Protein AF-A0A349YRJ2-F1 (afdb_monomer_lite)

Sequence (422 aa):
MALAQSLGMPAYIYENHYSKNDPEKIRYRVEFEPLKELVDKIVCQKKVNHYIPSSPVLPTAQVKVREVSTIDYSGFSYDVETESDHFEVSGIYSHNCRSGLSPWKDENGNYKFYGRFNKGVVTINLVDVALSSQKDTAKFWKIFDERLELCYKALLCRYERLKGTPSDVAPILWQHGAIARLEKGEPIDKYLTGGYSTISLGYAGLWECVYYMTGSKLTEEVGRNFGLEVMQHMNKKCDEWNERCNLGFGIYGTPLESTVYKFAKCLQNRFGTIQGVTDKNYITNSYHTHVTESIDAFSKLHAESAFQSLSTGGAISYVEVPNLTNNIDAVLMIMKYIYENIMYAELNTKSDYCQVCGFDGEIQIVEDDNKKLIWKCPNCGNTDENKLNVARRTCGYIGSNFWNQGRTQEIKERVVHLGDNE

pLDDT: mean 81.0, std 20.3, range [30.38, 98.81]

Secondary structure (DSSP, 8-state):
-HHHHHTT---EEEE----TT-TT---EEEE----HHHHHHH--HHHHHT--------TT-----------SSSS-------TTSS----S--EETTTEEPPP-B-TTS-B--TT--EEEEEEEEHHHHHHHHTT-HHHHHHHHHHHHHHHHHHHHHHHHHHTT-BGGG-HHHHTSSSS--PPTT-BGGGGTSTTSSEEEEEEE-HHHHHHHHHS--TTSHHHHHHHHHHHHHHHHHHHHHHHHH--EEEEEE---TTHHHHHHHHHHHHH---TTTTSSSS---TTPPPTT----HHHHHHHHHHHHHH-TTB--EEEE----TT-HHHHHHHHHHHHHH-SSEEEE--EEEETTT---SPPEEEE-TTS-EEEE-TTT----GGGEEEEEESSSSEE-SPPPHHHHHHHHTPPPSSS---

Foldseek 3Di:
DLLCVVVVWPWDWDFDQDDPPDRPDTDTDTDTDDDPVSVVLLDDPVCVVVDDDDPAPPPPWDWDQPDDDDDPDPDDDDQTDTPDLDHDDDAFDADDQWFGADFDADPVRDTDDFLEEALEEDEDELLCLQLVQVLPPVSSVVSLVVVLVVRVVVQVVSLVVQWQPFCVVPCVSDCRRRNYNDDGSDRPNVCFFQSSYEYEHEYFQLQLNLCSNPVDGLLDPSSVVVSLVSLVVSQVSQVVVCVVGRGHYFYAQDLCQPVFQVSLVVCCVVRNDDPPRNVASGGGGRSAGQQLDQAAPLSRLQSVQSSQVSRNRTDEAEAEAEPCSPPVVVVSVNSNSCSVRHRHYDYKYKFKAAQVPGDGHDFAWDQDPVRATFTADPPPRDRPLVRMQTWTDQRGDTDSDDGDRRSSRSVNSGDHNDDDPD

Structure (mmCIF, N/CA/C/O backbone):
data_AF-A0A349YRJ2-F1
#
_entry.id   AF-A0A349YRJ2-F1
#
loop_
_atom_site.group_PDB
_atom_site.id
_atom_site.type_symbol
_atom_site.label_atom_id
_atom_site.label_alt_id
_atom_site.label_comp_id
_atom_site.label_asym_id
_atom_site.label_entity_id
_atom_site.label_seq_id
_atom_site.pdbx_PDB_ins_code
_atom_site.Cartn_x
_atom_site.Cartn_y
_atom_site.Cartn_z
_atom_site.occupancy
_atom_site.B_iso_or_equiv
_atom_site.auth_seq_id
_atom_site.auth_comp_id
_atom_site.auth_asym_id
_atom_site.auth_atom_id
_atom_site.pdbx_PDB_model_num
ATOM 1 N N . MET A 1 1 ? -21.771 1.558 -13.254 1.00 55.78 1 MET A N 1
ATOM 2 C CA . MET A 1 1 ? -23.108 0.925 -13.223 1.00 55.78 1 MET A CA 1
ATOM 3 C C . MET A 1 1 ? -24.119 1.787 -12.485 1.00 55.78 1 MET A C 1
ATOM 5 O O . MET A 1 1 ? -24.930 2.375 -13.177 1.00 55.78 1 MET A O 1
ATOM 9 N N . ALA A 1 2 ? -24.020 1.965 -11.159 1.00 49.72 2 ALA A N 1
ATOM 10 C CA . ALA A 1 2 ? -24.942 2.824 -10.395 1.00 49.72 2 ALA A CA 1
ATOM 11 C C . ALA A 1 2 ? -25.080 4.240 -10.995 1.00 49.72 2 ALA A C 1
ATOM 13 O O . ALA A 1 2 ? -26.184 4.701 -11.252 1.00 49.72 2 ALA A O 1
ATOM 14 N N . LEU A 1 3 ? -23.953 4.870 -11.352 1.00 52.47 3 LEU A N 1
ATOM 15 C CA . LEU A 1 3 ? -23.944 6.168 -12.033 1.00 52.47 3 LEU A CA 1
ATOM 16 C C . LEU A 1 3 ? -24.625 6.144 -13.421 1.00 52.47 3 LEU A C 1
ATOM 18 O O . LEU A 1 3 ? -25.352 7.067 -13.761 1.00 52.47 3 LEU A O 1
ATOM 22 N N . ALA A 1 4 ? -24.448 5.084 -14.211 1.00 54.31 4 ALA A N 1
ATOM 23 C CA . ALA A 1 4 ? -25.068 4.974 -15.535 1.00 54.31 4 ALA A CA 1
ATOM 24 C C . ALA A 1 4 ? -26.589 4.739 -15.426 1.00 54.31 4 ALA A C 1
ATOM 26 O O . ALA A 1 4 ? -27.368 5.469 -16.029 1.00 54.31 4 ALA A O 1
ATOM 27 N N . GLN A 1 5 ? -27.018 3.800 -14.573 1.00 58.88 5 GLN A N 1
ATOM 28 C CA . GLN A 1 5 ? -28.438 3.534 -14.295 1.00 58.88 5 GLN A CA 1
ATOM 29 C C . GLN A 1 5 ? -29.155 4.787 -13.775 1.00 58.88 5 GLN A C 1
ATOM 31 O O . GLN A 1 5 ? -30.278 5.074 -14.177 1.00 58.88 5 GLN A O 1
ATOM 36 N N . SER A 1 6 ? -28.477 5.580 -12.941 1.00 53.25 6 SER A N 1
ATOM 37 C CA . SER A 1 6 ? -29.032 6.821 -12.395 1.00 53.25 6 SER A CA 1
ATOM 38 C C . SER A 1 6 ? -29.259 7.937 -13.411 1.00 53.25 6 SER A C 1
ATOM 40 O O . SER A 1 6 ? -30.095 8.807 -13.193 1.00 53.25 6 SER A O 1
ATOM 42 N N . LEU A 1 7 ? -28.536 7.912 -14.530 1.00 53.72 7 LEU A N 1
ATOM 43 C CA . LEU A 1 7 ? -28.698 8.867 -15.626 1.00 53.72 7 LEU A CA 1
ATOM 44 C C . LEU A 1 7 ? -29.731 8.380 -16.656 1.00 53.72 7 LEU A C 1
ATOM 46 O O . LEU A 1 7 ? -29.796 8.915 -17.756 1.00 53.72 7 LEU A O 1
ATOM 50 N N . GLY A 1 8 ? -30.516 7.346 -16.324 1.00 51.56 8 GLY A N 1
ATOM 51 C CA . GLY A 1 8 ? -31.455 6.715 -17.252 1.00 51.56 8 GLY A CA 1
ATOM 52 C C . GLY A 1 8 ? -30.763 5.935 -18.369 1.00 51.56 8 GLY A C 1
ATOM 53 O O . GLY A 1 8 ? -31.401 5.601 -19.366 1.00 51.56 8 GLY A O 1
ATOM 54 N N . MET A 1 9 ? -29.462 5.651 -18.230 1.00 59.72 9 MET A N 1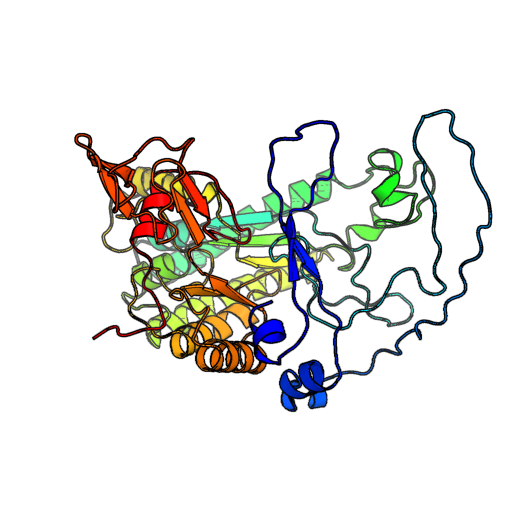
ATOM 55 C CA . MET A 1 9 ? -28.716 4.934 -19.254 1.00 59.72 9 MET A CA 1
ATOM 56 C C . MET A 1 9 ? -29.022 3.433 -19.163 1.00 59.72 9 MET A C 1
ATOM 58 O O . MET A 1 9 ? -29.080 2.887 -18.053 1.00 59.72 9 MET A O 1
ATOM 62 N N . PRO A 1 10 ? -29.156 2.741 -20.307 1.00 49.94 10 PRO A N 1
ATOM 63 C CA . PRO A 1 10 ? -29.242 1.289 -20.353 1.00 49.94 10 PRO A CA 1
ATOM 64 C C . PRO A 1 10 ? -27.939 0.678 -19.824 1.00 49.94 10 PRO A C 1
ATOM 66 O O . PRO A 1 10 ? -26.948 0.541 -20.536 1.00 49.94 10 PRO A O 1
ATOM 69 N N . ALA A 1 11 ? -27.939 0.353 -18.536 1.00 52.19 11 ALA A N 1
ATOM 70 C CA . ALA A 1 11 ? -26.881 -0.376 -17.864 1.00 52.19 11 ALA A CA 1
ATOM 71 C C . ALA A 1 11 ? -27.482 -1.678 -17.343 1.00 52.19 11 ALA A C 1
ATOM 73 O O . ALA A 1 11 ? -28.106 -1.722 -16.278 1.00 52.19 11 ALA A O 1
ATOM 74 N N . TYR A 1 12 ? -27.333 -2.723 -18.151 1.00 53.72 12 TYR A N 1
ATOM 75 C CA . TYR A 1 12 ? -27.927 -4.025 -17.897 1.00 53.72 12 TYR A CA 1
ATOM 76 C C . TYR A 1 12 ? -26.926 -4.931 -17.196 1.00 53.72 12 TYR A C 1
ATOM 78 O O . TYR A 1 12 ? -25.767 -5.036 -17.602 1.00 53.72 12 TYR A O 1
ATOM 86 N N . ILE A 1 13 ? -27.406 -5.590 -16.148 1.00 47.25 13 ILE A N 1
ATOM 87 C CA . ILE A 1 13 ? -26.784 -6.788 -15.609 1.00 47.25 13 ILE A CA 1
ATOM 88 C C . ILE A 1 13 ? -27.537 -7.949 -16.237 1.00 47.25 13 ILE A C 1
ATOM 90 O O . ILE A 1 13 ? -28.741 -8.075 -16.027 1.00 47.25 13 ILE A O 1
ATOM 94 N N . TYR A 1 14 ? -26.851 -8.785 -16.999 1.00 57.03 14 TYR A N 1
ATOM 95 C CA . TYR A 1 14 ? -27.438 -10.030 -17.476 1.00 57.03 14 TYR A CA 1
ATOM 96 C C . TYR A 1 14 ? -26.566 -11.217 -17.096 1.00 57.03 14 TYR A C 1
ATOM 98 O O . TYR A 1 14 ? -25.338 -11.106 -16.978 1.00 57.03 14 TYR A O 1
ATOM 106 N N . GLU A 1 15 ? -27.232 -12.349 -16.879 1.00 46.72 15 GLU A N 1
ATOM 107 C CA . GLU A 1 15 ? -26.576 -13.629 -16.669 1.00 46.72 15 GLU A CA 1
ATOM 108 C C . GLU A 1 15 ? -25.770 -13.989 -17.917 1.00 46.72 15 GLU A C 1
ATOM 110 O O . GLU A 1 15 ? -26.259 -13.975 -19.047 1.00 46.72 15 GLU A O 1
ATOM 115 N N . ASN A 1 16 ? -24.490 -14.262 -17.713 1.00 48.16 16 ASN A N 1
ATOM 116 C CA . ASN A 1 16 ? -23.540 -14.549 -18.767 1.00 48.16 16 ASN A CA 1
ATOM 117 C C . ASN A 1 16 ? -23.113 -16.018 -18.677 1.00 48.16 16 ASN A C 1
ATOM 119 O O . ASN A 1 16 ? -22.189 -16.367 -17.937 1.00 48.16 16 ASN A O 1
ATOM 123 N N . HIS A 1 17 ? -23.772 -16.884 -19.446 1.00 50.62 17 HIS A N 1
ATOM 124 C CA . HIS A 1 17 ? -23.410 -18.296 -19.571 1.00 50.62 17 HIS A CA 1
ATOM 125 C C . HIS A 1 17 ? -22.282 -18.481 -20.596 1.00 50.62 17 HIS A C 1
ATOM 127 O O . HIS A 1 17 ? -22.509 -18.914 -21.722 1.00 50.62 17 HIS A O 1
ATOM 133 N N . TYR A 1 18 ? -21.040 -18.178 -20.217 1.00 47.56 18 TYR A N 1
ATOM 134 C CA . TYR A 1 18 ? -19.868 -18.553 -21.018 1.00 47.56 18 TYR A CA 1
ATOM 135 C C . TYR A 1 18 ? -18.892 -19.406 -20.200 1.00 47.56 18 TYR A C 1
ATOM 137 O O . TYR A 1 18 ? -17.959 -18.901 -19.580 1.00 47.56 18 TYR A O 1
ATOM 145 N N . SER A 1 19 ? -19.115 -20.726 -20.205 1.00 48.19 19 SER A N 1
ATOM 146 C CA . SER A 1 19 ? -18.136 -21.741 -20.642 1.00 48.19 19 SER A CA 1
ATOM 147 C C . SER A 1 19 ? -18.750 -23.148 -20.551 1.00 48.19 19 SER A C 1
ATOM 149 O O . SER A 1 19 ? -19.512 -23.425 -19.630 1.00 48.19 19 SER A O 1
ATOM 151 N N . LYS A 1 20 ? -18.354 -24.068 -21.443 1.00 53.97 20 LYS A N 1
ATOM 152 C CA . LYS A 1 20 ? -18.720 -25.502 -21.388 1.00 53.97 20 LYS A CA 1
ATOM 153 C C . LYS A 1 20 ? -18.254 -26.231 -20.115 1.00 53.97 20 LYS A C 1
ATOM 155 O O . LYS A 1 20 ? -18.698 -27.347 -19.878 1.00 53.97 20 LYS A O 1
ATOM 160 N N . ASN A 1 21 ? -17.353 -25.630 -19.337 1.00 54.34 21 ASN A N 1
ATOM 161 C CA . ASN A 1 21 ? -16.653 -26.307 -18.247 1.00 54.34 21 ASN A CA 1
ATOM 162 C C . ASN A 1 21 ? -17.383 -26.227 -16.902 1.00 54.34 21 ASN A C 1
ATOM 164 O O . ASN A 1 21 ? -17.038 -26.989 -16.006 1.00 54.34 21 ASN A O 1
ATOM 168 N N . ASP A 1 22 ? -18.355 -25.323 -16.751 1.00 58.59 22 ASP A N 1
ATOM 169 C CA . ASP A 1 22 ? -19.152 -25.204 -15.524 1.00 58.59 22 ASP A CA 1
ATOM 170 C C . ASP A 1 22 ? -20.485 -24.481 -15.814 1.00 58.59 22 ASP A C 1
ATOM 172 O O . ASP A 1 22 ? -20.563 -23.252 -15.703 1.00 58.59 22 ASP A O 1
ATOM 176 N N . PRO A 1 23 ? -21.508 -25.216 -16.289 1.00 58.06 23 PRO A N 1
ATOM 177 C CA . PRO A 1 23 ? -22.782 -24.634 -16.702 1.00 58.06 23 PRO A CA 1
ATOM 178 C C . PRO A 1 23 ? -23.635 -24.099 -15.541 1.00 58.06 23 PRO A C 1
ATOM 180 O O . PRO A 1 23 ? -24.547 -23.316 -15.799 1.00 58.06 23 PRO A O 1
ATOM 183 N N . GLU A 1 24 ? -23.333 -24.453 -14.286 1.00 55.06 24 GLU A N 1
ATOM 184 C CA . GLU A 1 24 ? -24.088 -23.982 -13.110 1.00 55.06 24 GLU A CA 1
ATOM 185 C C . GLU A 1 24 ? -23.531 -22.684 -12.505 1.00 55.06 24 GLU A C 1
ATOM 187 O O . GLU A 1 24 ? -24.149 -22.063 -11.639 1.00 55.06 24 GLU A O 1
ATOM 192 N N . LYS A 1 25 ? -22.369 -22.217 -12.974 1.00 42.97 25 LYS A N 1
ATOM 193 C CA . LYS A 1 25 ? -21.741 -20.998 -12.463 1.00 42.97 25 LYS A CA 1
ATOM 194 C C . LYS A 1 25 ? -22.395 -19.742 -13.043 1.00 42.97 25 LYS A C 1
ATOM 196 O O . LYS A 1 25 ? -22.054 -19.306 -14.143 1.00 42.97 25 LYS A O 1
ATOM 201 N N . ILE A 1 26 ? -23.268 -19.110 -12.261 1.00 50.41 26 ILE A N 1
ATOM 202 C CA . ILE A 1 26 ? -23.881 -17.816 -12.595 1.00 50.41 26 ILE A CA 1
ATOM 203 C C . ILE A 1 26 ? -22.799 -16.722 -12.597 1.00 50.41 26 ILE A C 1
ATOM 205 O O . ILE A 1 26 ? -22.074 -16.527 -11.619 1.00 50.41 26 ILE A O 1
ATOM 209 N N . ARG A 1 27 ? -22.665 -16.009 -13.720 1.00 49.81 27 ARG A N 1
ATOM 210 C CA . ARG A 1 27 ? -21.789 -14.836 -13.877 1.00 49.81 27 ARG A CA 1
ATOM 211 C C . ARG A 1 27 ? -22.611 -13.667 -14.392 1.00 49.81 27 ARG A C 1
ATOM 213 O O . ARG A 1 27 ? -23.572 -13.874 -15.119 1.00 49.81 27 ARG A O 1
ATOM 220 N N . TYR A 1 28 ? -22.180 -12.450 -14.093 1.00 48.06 28 TYR A N 1
ATOM 221 C CA . TYR A 1 28 ? -22.865 -11.229 -14.503 1.00 48.06 28 TYR A CA 1
ATOM 222 C C . TYR A 1 28 ? -21.986 -10.422 -15.464 1.00 48.06 28 TYR A C 1
ATOM 224 O O . TYR A 1 28 ? -20.801 -10.220 -15.190 1.00 48.06 28 TYR A O 1
ATOM 232 N N . ARG A 1 29 ? -22.542 -9.969 -16.595 1.00 44.16 29 ARG A N 1
ATOM 233 C CA . ARG A 1 29 ? -21.901 -8.995 -17.497 1.00 44.16 29 ARG A CA 1
ATOM 234 C C . ARG A 1 29 ? -22.583 -7.641 -17.332 1.00 44.16 29 ARG A C 1
ATOM 236 O O . ARG A 1 29 ? -23.803 -7.582 -17.235 1.00 44.16 29 ARG A O 1
ATOM 243 N N . VAL A 1 30 ? -21.778 -6.580 -17.280 1.00 48.00 30 VAL A N 1
ATOM 244 C CA . VAL A 1 30 ? -22.237 -5.188 -17.182 1.00 48.00 30 VAL A CA 1
ATOM 245 C C . VAL A 1 30 ? -21.826 -4.460 -18.458 1.00 48.00 30 VAL A C 1
ATOM 247 O O . VAL A 1 30 ? -20.638 -4.410 -18.770 1.00 48.00 30 VAL A O 1
ATOM 250 N N . GLU A 1 31 ? -22.790 -3.889 -19.176 1.00 50.06 31 GLU A N 1
ATOM 251 C CA . GLU A 1 31 ? -22.566 -3.081 -20.386 1.00 50.06 31 GLU A CA 1
ATOM 252 C C . GLU A 1 31 ? -23.213 -1.703 -20.246 1.00 50.06 31 GLU A C 1
ATOM 254 O O . GLU A 1 31 ? -24.295 -1.595 -19.674 1.00 50.06 31 GLU A O 1
ATOM 259 N N . PHE A 1 32 ? -22.549 -0.658 -20.750 1.00 53.72 32 PHE A N 1
ATOM 260 C CA . PHE A 1 32 ? -23.114 0.683 -20.936 1.00 53.72 32 PHE A CA 1
ATOM 261 C C . PHE A 1 32 ? -22.325 1.445 -22.017 1.00 53.72 32 PHE A C 1
ATOM 263 O O . PHE A 1 32 ? -21.111 1.268 -22.130 1.00 53.72 32 PHE A O 1
ATOM 270 N N . GLU A 1 33 ? -22.991 2.305 -22.793 1.00 52.59 33 GLU A N 1
ATOM 271 C CA . GLU A 1 33 ? -22.341 3.208 -23.759 1.00 52.59 33 GLU A CA 1
ATOM 272 C C . GLU A 1 33 ? -21.935 4.533 -23.085 1.00 52.59 33 GLU A C 1
ATOM 274 O O . GLU A 1 33 ? -22.759 5.138 -22.395 1.00 52.59 33 GLU A O 1
ATOM 279 N N . PRO A 1 34 ? -20.694 5.028 -23.248 1.00 50.47 34 PRO A N 1
ATOM 280 C CA . PRO A 1 34 ? -20.294 6.320 -22.695 1.00 50.47 34 PRO A CA 1
ATOM 281 C C . PRO A 1 34 ? -20.905 7.481 -23.504 1.00 50.47 34 PRO A C 1
ATOM 283 O O . PRO A 1 34 ? -20.498 7.742 -24.633 1.00 50.47 34 PRO A O 1
ATOM 286 N N . LEU A 1 35 ? -21.864 8.206 -22.915 1.00 56.09 35 LEU A N 1
ATOM 287 C CA . LEU A 1 35 ? -22.469 9.414 -23.498 1.00 56.09 35 LEU A CA 1
ATOM 288 C C . LEU A 1 35 ? -21.783 10.698 -23.008 1.00 56.09 35 LEU A C 1
ATOM 290 O O . LEU A 1 35 ? -21.247 10.757 -21.900 1.00 56.09 35 LEU A O 1
ATOM 294 N N . LYS A 1 36 ? -21.858 11.762 -23.817 1.00 56.16 36 LYS A N 1
ATOM 295 C CA . LYS A 1 36 ? -21.256 13.076 -23.531 1.00 56.16 36 LYS A CA 1
ATOM 296 C C . LYS A 1 36 ? -21.707 13.670 -22.187 1.00 56.16 36 LYS A C 1
ATOM 298 O O . LYS A 1 36 ? -20.887 14.221 -21.471 1.00 56.16 36 LYS A O 1
ATOM 303 N N . GLU A 1 37 ? -22.962 13.467 -21.791 1.00 53.75 37 GLU A N 1
ATOM 304 C CA . GLU A 1 37 ? -23.512 13.938 -20.506 1.00 53.75 37 GLU A CA 1
ATOM 305 C C . GLU A 1 37 ? -22.873 13.262 -19.282 1.00 53.75 37 GLU A C 1
ATOM 307 O O . GLU A 1 37 ? -22.726 13.889 -18.232 1.00 53.75 37 GLU A O 1
ATOM 312 N N . LEU A 1 38 ? -22.463 11.994 -19.409 1.00 53.31 38 LEU A N 1
ATOM 313 C CA . LEU A 1 38 ? -21.698 11.295 -18.375 1.00 53.31 38 LEU A CA 1
ATOM 314 C C . LEU A 1 38 ? -20.290 11.891 -18.270 1.00 53.31 38 LEU A C 1
ATOM 316 O O . LEU A 1 38 ? -19.805 12.123 -17.167 1.00 53.31 38 LEU A O 1
ATOM 320 N N . VAL A 1 39 ? -19.656 12.172 -19.413 1.00 55.84 39 VAL A N 1
ATOM 321 C CA . VAL A 1 39 ? -18.323 12.785 -19.472 1.00 55.84 39 VAL A CA 1
ATOM 322 C C . VAL A 1 39 ? -18.355 14.196 -18.881 1.00 55.84 39 VAL A C 1
ATOM 324 O O . VAL A 1 39 ? -17.573 14.478 -17.979 1.00 55.84 39 VAL A O 1
ATOM 327 N N . ASP A 1 40 ? -19.306 15.041 -19.284 1.00 60.75 40 ASP A N 1
ATOM 328 C CA . ASP A 1 40 ? -19.433 16.432 -18.826 1.00 60.75 40 ASP A CA 1
ATOM 329 C C . ASP A 1 40 ? -19.658 16.537 -17.302 1.00 60.75 40 ASP A C 1
ATOM 331 O O . ASP A 1 40 ? -19.184 17.482 -16.671 1.00 60.75 40 ASP A O 1
ATOM 335 N N . LYS A 1 41 ? -20.307 15.543 -16.675 1.00 56.62 41 LYS A N 1
ATOM 336 C CA . LYS A 1 41 ? -20.473 15.473 -15.208 1.00 56.62 41 LYS A CA 1
ATOM 337 C C . LYS A 1 41 ? -19.223 15.011 -14.450 1.00 56.62 41 LYS A C 1
ATOM 339 O O . LYS A 1 41 ? -19.146 15.220 -13.241 1.00 56.62 41 LYS A O 1
ATOM 344 N N . ILE A 1 42 ? -18.265 14.382 -15.130 1.00 51.41 42 ILE A N 1
ATOM 345 C CA . ILE A 1 42 ? -17.025 13.852 -14.539 1.00 51.41 42 ILE A CA 1
ATOM 346 C C . ILE A 1 42 ? -15.839 14.808 -14.794 1.00 51.41 42 ILE A C 1
ATOM 348 O O . ILE A 1 42 ? -14.769 14.624 -14.224 1.00 51.41 42 ILE A O 1
ATOM 352 N N . VAL A 1 43 ? -15.997 15.863 -15.604 1.00 52.88 43 VAL A N 1
ATOM 353 C CA . VAL A 1 43 ? -14.920 16.817 -15.940 1.00 52.88 43 VAL A CA 1
ATOM 354 C C . VAL A 1 43 ? -14.551 17.718 -14.747 1.00 52.88 43 VAL A C 1
ATOM 356 O O . VAL A 1 43 ? -15.404 18.336 -14.117 1.00 52.88 43 VAL A O 1
ATOM 359 N N . CYS A 1 44 ? -13.248 17.854 -14.463 1.00 52.53 44 CYS A N 1
ATOM 360 C CA . CYS A 1 44 ? -12.706 18.746 -13.426 1.00 52.53 44 CYS A CA 1
ATOM 361 C C . CYS A 1 44 ? -11.876 19.825 -14.086 1.00 52.53 44 CYS A C 1
ATOM 363 O O . CYS A 1 44 ? -10.826 19.550 -14.672 1.00 52.53 44 CYS A O 1
ATOM 365 N N . GLN A 1 45 ? -12.294 21.070 -13.887 1.00 58.00 45 GLN A N 1
ATOM 366 C CA . GLN A 1 45 ? -11.608 22.218 -14.458 1.00 58.00 45 GLN A CA 1
ATOM 367 C C . GLN A 1 45 ? -10.151 22.324 -13.981 1.00 58.00 45 GLN A C 1
ATOM 369 O O . GLN A 1 45 ? -9.275 22.670 -14.765 1.00 58.00 45 GLN A O 1
ATOM 374 N N . LYS A 1 46 ? -9.849 21.954 -12.727 1.00 50.34 46 LYS A N 1
ATOM 375 C CA . LYS A 1 46 ? -8.472 21.946 -12.206 1.00 50.34 46 LYS A CA 1
ATOM 376 C C . LYS A 1 46 ? -7.586 20.965 -12.977 1.00 50.34 46 LYS A C 1
ATOM 378 O O . LYS A 1 46 ? -6.478 21.339 -13.340 1.00 50.34 46 LYS A O 1
ATOM 383 N N . LYS A 1 47 ? -8.058 19.747 -13.267 1.00 49.25 47 LYS A N 1
ATOM 384 C CA . LYS A 1 47 ? -7.292 18.754 -14.043 1.00 49.25 47 LYS A CA 1
ATOM 385 C C . LYS A 1 47 ? -7.178 19.138 -15.516 1.00 49.25 47 LYS A C 1
ATOM 387 O O . LYS A 1 47 ? -6.098 18.994 -16.066 1.00 49.25 47 LYS A O 1
ATOM 392 N N . VAL A 1 48 ? -8.233 19.699 -16.112 1.00 55.22 48 VAL A N 1
ATOM 393 C CA . VAL A 1 48 ? -8.192 20.258 -17.478 1.00 55.22 48 VAL A CA 1
ATOM 394 C C . VAL A 1 48 ? -7.135 21.359 -17.584 1.00 55.22 48 VAL A C 1
ATOM 396 O O . VAL A 1 48 ? -6.339 21.361 -18.513 1.00 55.22 48 VAL A O 1
ATOM 399 N N . ASN A 1 49 ? -7.061 22.252 -16.597 1.00 58.38 49 ASN A N 1
ATOM 400 C CA . ASN A 1 49 ? -6.093 23.351 -16.598 1.00 58.38 49 ASN A CA 1
ATOM 401 C C . ASN A 1 49 ? -4.635 22.886 -16.417 1.00 58.38 49 ASN A C 1
ATOM 403 O O . ASN A 1 49 ? -3.723 23.609 -16.801 1.00 58.38 49 ASN A O 1
ATOM 407 N N . HIS A 1 50 ? -4.411 21.708 -15.822 1.00 52.53 50 HIS A N 1
ATOM 408 C CA . HIS A 1 50 ? -3.080 21.104 -15.647 1.00 52.53 50 HIS A CA 1
ATOM 409 C C . HIS A 1 50 ? -2.819 19.964 -16.643 1.00 52.53 50 HIS A C 1
ATOM 411 O O . HIS A 1 50 ? -1.805 19.272 -16.542 1.00 52.53 50 HIS A O 1
ATOM 417 N N . TYR A 1 51 ? -3.735 19.746 -17.590 1.00 47.44 51 TYR A N 1
ATOM 418 C CA . TYR A 1 51 ? -3.579 18.749 -18.633 1.00 47.44 51 TYR A CA 1
ATOM 419 C C . TYR A 1 51 ? -2.496 19.218 -19.599 1.00 47.44 51 TYR A C 1
ATOM 421 O O . TYR A 1 51 ? -2.604 20.286 -20.200 1.00 47.44 51 TYR A O 1
ATOM 429 N N . ILE A 1 52 ? -1.449 18.413 -19.751 1.00 51.28 52 ILE A N 1
ATOM 430 C CA . ILE A 1 52 ? -0.453 18.614 -20.797 1.00 51.28 52 ILE A CA 1
ATOM 431 C C . ILE A 1 52 ? -0.958 17.838 -22.014 1.00 51.28 52 ILE A C 1
ATOM 433 O O . ILE A 1 52 ? -1.102 16.618 -21.908 1.00 51.28 52 ILE A O 1
ATOM 437 N N . PRO A 1 53 ? -1.240 18.501 -23.149 1.00 44.34 53 PRO A N 1
ATOM 438 C CA . PRO A 1 53 ? -1.635 17.808 -24.365 1.00 44.34 53 PRO A CA 1
ATOM 439 C C . PRO A 1 53 ? -0.533 16.827 -24.786 1.00 44.34 53 PRO A C 1
ATOM 441 O O . PRO A 1 53 ? 0.545 17.253 -25.197 1.00 44.34 53 PRO A O 1
ATOM 444 N N . SER A 1 54 ? -0.782 15.520 -24.677 1.00 44.62 54 SER A N 1
ATOM 445 C CA . SER A 1 54 ? -0.128 14.546 -25.553 1.00 44.62 54 SER A CA 1
ATOM 446 C C . SER A 1 54 ? -0.881 14.569 -26.878 1.00 44.62 54 SER A C 1
ATOM 448 O O . SER A 1 54 ? -2.100 14.746 -26.880 1.00 44.62 54 SER A O 1
ATOM 450 N N . SER A 1 55 ? -0.177 14.474 -28.006 1.00 39.53 55 SER A N 1
ATOM 451 C CA . SER A 1 55 ? -0.832 14.312 -29.306 1.00 39.53 55 SER A CA 1
ATOM 452 C C . SER A 1 55 ? -1.578 12.981 -29.291 1.00 39.53 55 SER A C 1
ATOM 454 O O . SER A 1 55 ? -0.912 11.948 -29.319 1.00 39.53 55 SER A O 1
ATOM 456 N N . PRO A 1 56 ? -2.921 12.959 -29.250 1.00 35.41 56 PRO A N 1
ATOM 457 C CA . PRO A 1 56 ? -3.619 11.696 -29.341 1.00 35.41 56 PRO A CA 1
ATOM 458 C C . PRO A 1 56 ? -3.414 11.165 -30.759 1.00 35.41 56 PRO A C 1
ATOM 460 O O . PRO A 1 56 ? -3.701 11.856 -31.741 1.00 35.41 56 PRO A O 1
ATOM 463 N N . VAL A 1 57 ? -2.934 9.931 -30.879 1.00 36.97 57 VAL A N 1
ATOM 464 C CA . VAL A 1 57 ? -3.097 9.186 -32.126 1.00 36.97 57 VAL A CA 1
ATOM 465 C C . VAL A 1 57 ? -4.601 8.971 -32.288 1.00 36.97 57 VAL A C 1
ATOM 467 O O . VAL A 1 57 ? -5.250 8.325 -31.465 1.00 36.97 57 VAL A O 1
ATOM 470 N N . LEU A 1 58 ? -5.179 9.620 -33.298 1.00 33.38 58 LEU A N 1
ATOM 471 C CA . LEU A 1 58 ? -6.595 9.514 -33.642 1.00 33.38 58 LEU A CA 1
ATOM 472 C C . LEU A 1 58 ? -6.990 8.031 -33.828 1.00 33.38 58 LEU A C 1
ATOM 474 O O . LEU A 1 58 ? -6.179 7.246 -34.323 1.00 33.38 58 LEU A O 1
ATOM 478 N N . PRO A 1 59 ? -8.237 7.629 -33.514 1.00 37.38 59 PRO A N 1
ATOM 479 C CA . PRO A 1 59 ? -8.721 6.249 -33.636 1.00 37.38 59 PRO A CA 1
ATOM 480 C C . PRO A 1 59 ? -8.985 5.835 -35.100 1.00 37.38 59 PRO A C 1
ATOM 482 O O . PRO A 1 59 ? -9.988 5.200 -35.412 1.00 37.38 59 PRO A O 1
ATOM 485 N N . THR A 1 60 ? -8.101 6.219 -36.021 1.00 38.62 60 THR A N 1
ATOM 486 C CA . THR A 1 60 ? -8.175 5.925 -37.460 1.00 38.62 60 THR A CA 1
ATOM 487 C C . THR A 1 60 ? -7.073 4.982 -37.942 1.00 38.62 60 THR A C 1
ATOM 489 O O . THR A 1 60 ? -6.934 4.800 -39.149 1.00 38.62 60 THR A O 1
ATOM 492 N N . ALA A 1 61 ? -6.301 4.373 -37.035 1.00 39.56 61 ALA A N 1
ATOM 493 C CA . ALA A 1 61 ? -5.225 3.457 -37.401 1.00 39.56 61 ALA A CA 1
ATOM 494 C C . ALA A 1 61 ? -5.769 2.276 -38.228 1.00 39.56 61 ALA A C 1
ATOM 496 O O . ALA A 1 61 ? -6.564 1.464 -37.747 1.00 39.56 61 ALA A O 1
ATOM 497 N N . GLN A 1 62 ? -5.338 2.181 -39.487 1.00 38.41 62 GLN A N 1
ATOM 498 C CA . GLN A 1 62 ? -5.603 1.022 -40.333 1.00 38.41 62 GLN A CA 1
ATOM 499 C C . GLN A 1 62 ? -4.553 -0.050 -40.035 1.00 38.41 62 GLN A C 1
ATOM 501 O O . GLN A 1 62 ? -3.367 0.136 -40.291 1.00 38.41 62 GLN A O 1
ATOM 506 N N . VAL A 1 63 ? -4.988 -1.189 -39.500 1.00 39.00 63 VAL A N 1
ATOM 507 C CA . VAL A 1 63 ? -4.112 -2.338 -39.240 1.00 39.00 63 VAL A CA 1
ATOM 508 C C . VAL A 1 63 ? -3.981 -3.173 -40.511 1.00 39.00 63 VAL A C 1
ATOM 510 O O . VAL A 1 63 ? -4.982 -3.543 -41.127 1.00 39.00 63 VAL A O 1
ATOM 513 N N . LYS A 1 64 ? -2.748 -3.529 -40.879 1.00 37.66 64 LYS A N 1
ATOM 514 C CA . LYS A 1 64 ? -2.463 -4.445 -41.988 1.00 37.66 64 LYS A CA 1
ATOM 515 C C . LYS A 1 64 ? -1.694 -5.660 -41.477 1.00 37.66 64 LYS A C 1
ATOM 517 O O . LYS A 1 64 ? -0.586 -5.525 -40.973 1.00 37.66 64 LYS A O 1
ATOM 522 N N . VAL A 1 65 ? -2.262 -6.850 -41.659 1.00 41.88 65 VAL A N 1
ATOM 523 C CA . VAL A 1 65 ? -1.579 -8.118 -41.360 1.00 41.88 65 VAL A CA 1
ATOM 524 C C . VAL A 1 65 ? -0.429 -8.301 -42.356 1.00 41.88 65 VAL A C 1
ATOM 526 O O . VAL A 1 65 ? -0.668 -8.358 -43.564 1.00 41.88 65 VAL A O 1
ATOM 529 N N . ARG A 1 66 ? 0.819 -8.344 -41.866 1.00 43.00 66 ARG A N 1
ATOM 530 C CA . ARG A 1 66 ? 2.022 -8.552 -42.697 1.00 43.00 66 ARG A CA 1
ATOM 531 C C . ARG A 1 66 ? 2.278 -10.021 -43.007 1.00 43.00 66 ARG A C 1
ATOM 533 O O . ARG A 1 66 ? 2.640 -10.342 -44.134 1.00 43.00 66 ARG A O 1
ATOM 540 N N . GLU A 1 67 ? 2.080 -10.892 -42.026 1.00 42.00 67 GLU A N 1
ATOM 541 C CA . GLU A 1 67 ? 2.378 -12.315 -42.137 1.00 42.00 67 GLU A CA 1
ATOM 542 C C . GLU A 1 67 ? 1.471 -13.110 -41.194 1.00 42.00 67 GLU A C 1
ATOM 544 O O . GLU A 1 67 ? 1.142 -12.650 -40.101 1.00 42.00 67 GLU A O 1
ATOM 549 N N . VAL A 1 68 ? 1.039 -14.292 -41.632 1.00 49.97 68 VAL A N 1
ATOM 550 C CA . VAL A 1 68 ? 0.282 -15.243 -40.813 1.00 49.97 68 VAL A CA 1
ATOM 551 C C . VAL A 1 68 ? 1.136 -16.492 -40.674 1.00 49.97 68 VAL A C 1
ATOM 553 O O . VAL A 1 68 ? 1.250 -17.279 -41.612 1.00 49.97 68 VAL A O 1
ATOM 556 N N . SER A 1 69 ? 1.745 -16.677 -39.508 1.00 48.84 69 SER A N 1
ATOM 557 C CA . SER A 1 69 ? 2.489 -17.893 -39.194 1.00 48.84 69 SER A CA 1
ATOM 558 C C . SER A 1 69 ? 1.507 -18.971 -38.734 1.00 48.84 69 SER A C 1
ATOM 560 O O . SER A 1 69 ? 0.935 -18.883 -37.648 1.00 48.84 69 SER A O 1
ATOM 562 N N . THR A 1 70 ? 1.280 -19.997 -39.553 1.00 44.22 70 THR A N 1
ATOM 563 C CA . THR A 1 70 ? 0.497 -21.170 -39.144 1.00 44.22 70 THR A CA 1
ATOM 564 C C . THR A 1 70 ? 1.312 -22.018 -38.175 1.00 44.22 70 THR A C 1
ATOM 566 O O . THR A 1 70 ? 2.291 -22.650 -38.568 1.00 44.22 70 THR A O 1
ATOM 569 N N . ILE A 1 71 ? 0.909 -22.018 -36.907 1.00 46.09 71 ILE A N 1
ATOM 570 C CA . ILE A 1 71 ? 1.459 -22.881 -35.861 1.00 46.09 71 ILE A CA 1
ATOM 571 C C . ILE A 1 71 ? 0.515 -24.078 -35.730 1.00 46.09 71 ILE A C 1
ATOM 573 O O . ILE A 1 71 ? -0.693 -23.889 -35.600 1.00 46.09 71 ILE A O 1
ATOM 577 N N . ASP A 1 72 ? 1.046 -25.300 -35.767 1.00 47.94 72 ASP A N 1
ATOM 578 C CA . ASP A 1 72 ? 0.262 -26.540 -35.678 1.00 47.94 72 ASP A CA 1
ATOM 579 C C . ASP A 1 72 ? -0.136 -26.823 -34.212 1.00 47.94 72 ASP A C 1
ATOM 581 O O . ASP A 1 72 ? 0.344 -27.738 -33.544 1.00 47.94 72 ASP A O 1
ATOM 585 N N . TYR A 1 73 ? -0.965 -25.937 -33.663 1.00 43.75 73 TYR A N 1
ATOM 586 C CA . TYR A 1 73 ? -1.572 -26.027 -32.340 1.00 43.75 73 TYR A CA 1
ATOM 587 C C . TYR A 1 73 ? -2.985 -25.446 -32.434 1.00 43.75 73 TYR A C 1
ATOM 589 O O . TYR A 1 73 ? -3.192 -24.397 -33.041 1.00 43.75 73 TYR A O 1
ATOM 597 N N . SER A 1 74 ? -3.988 -26.111 -31.859 1.00 43.09 74 SER A N 1
ATOM 598 C CA . SER A 1 74 ? -5.381 -25.660 -31.945 1.00 43.09 74 SER A CA 1
ATOM 599 C C . SER A 1 74 ? -5.616 -24.413 -31.080 1.00 43.09 74 SER A C 1
ATOM 601 O O . SER A 1 74 ? -5.992 -24.514 -29.912 1.00 43.09 74 SER A O 1
ATOM 603 N N . GLY A 1 75 ? -5.395 -23.237 -31.661 1.00 40.56 75 GLY A N 1
ATOM 604 C CA . GLY A 1 75 ? -5.724 -21.932 -31.097 1.00 40.56 75 GLY A CA 1
ATOM 605 C C . GLY A 1 75 ? -5.390 -20.814 -32.085 1.00 40.56 75 GLY A C 1
ATOM 606 O O . GLY A 1 75 ? -4.349 -20.849 -32.731 1.00 40.56 75 GLY A O 1
ATOM 607 N N . PHE A 1 76 ? -6.272 -19.823 -32.219 1.00 32.16 76 PHE A N 1
ATOM 608 C CA . PHE A 1 76 ? -5.989 -18.629 -33.016 1.00 32.16 76 PHE A CA 1
ATOM 609 C C . PHE A 1 76 ? -5.166 -17.642 -32.179 1.00 32.16 76 PHE A C 1
ATOM 611 O O . PHE A 1 76 ? -5.589 -17.260 -31.088 1.00 32.16 76 PHE A O 1
ATOM 618 N N . SER A 1 77 ? -4.012 -17.227 -32.698 1.00 32.47 77 SER A N 1
ATOM 619 C CA . SER A 1 77 ? -3.233 -16.089 -32.206 1.00 32.47 77 SER A CA 1
ATOM 620 C C . SER A 1 77 ? -3.127 -15.073 -33.339 1.00 32.47 77 SER A C 1
ATOM 622 O O . SER A 1 77 ? -2.813 -15.452 -34.467 1.00 32.47 77 SER A O 1
ATOM 624 N N . TYR A 1 78 ? -3.409 -13.805 -33.052 1.00 32.16 78 TYR A N 1
ATOM 625 C CA . TYR A 1 78 ? -3.260 -12.702 -33.997 1.00 32.16 78 TYR A CA 1
ATOM 626 C C . TYR A 1 78 ? -2.228 -11.731 -33.430 1.00 32.16 78 TYR A C 1
ATOM 628 O O . TYR A 1 78 ? -2.380 -11.272 -32.299 1.00 32.16 78 TYR A O 1
ATOM 636 N N . ASP A 1 79 ? -1.197 -11.426 -34.213 1.00 35.03 79 ASP A N 1
ATOM 637 C CA . ASP A 1 79 ? -0.240 -10.360 -33.918 1.00 35.03 79 ASP A CA 1
ATOM 638 C C . ASP A 1 79 ? -0.761 -9.086 -34.602 1.00 35.03 79 ASP A C 1
ATOM 640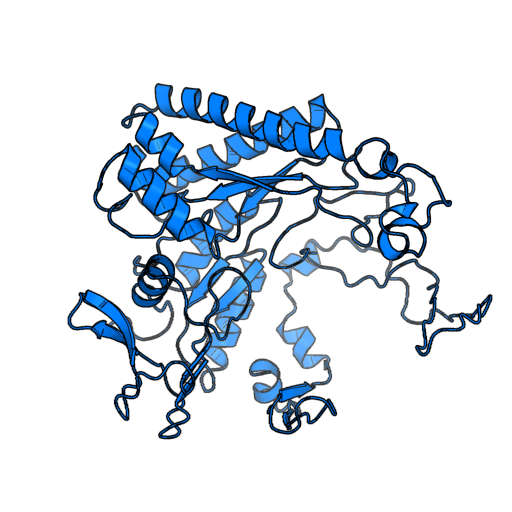 O O . ASP A 1 79 ? -0.978 -9.061 -35.818 1.00 35.03 79 ASP A O 1
ATOM 644 N N . VAL A 1 80 ? -1.074 -8.059 -33.812 1.00 33.25 80 VAL A N 1
ATOM 645 C CA . VAL A 1 80 ? -1.701 -6.814 -34.278 1.00 33.25 80 VAL A CA 1
ATOM 646 C C . VAL A 1 80 ? -0.705 -5.687 -34.048 1.00 33.25 80 VAL A C 1
ATOM 648 O O . VAL A 1 80 ? -0.339 -5.404 -32.910 1.00 33.25 80 VAL A O 1
ATOM 651 N N . GLU A 1 81 ? -0.274 -5.028 -35.119 1.00 37.44 81 GLU A N 1
ATOM 652 C CA . GLU A 1 81 ? 0.544 -3.819 -35.034 1.00 37.44 81 GLU A CA 1
ATOM 653 C C . GLU A 1 81 ? -0.359 -2.600 -35.270 1.00 37.44 81 GLU A C 1
ATOM 655 O O . GLU A 1 81 ? -1.111 -2.547 -36.245 1.00 37.44 81 GLU A O 1
ATOM 660 N N . THR A 1 82 ? -0.338 -1.647 -34.340 1.00 38.62 82 THR A N 1
ATOM 661 C CA . THR A 1 82 ? -1.015 -0.348 -34.493 1.00 38.62 82 THR A CA 1
ATOM 662 C C . THR A 1 82 ? -0.025 0.649 -35.098 1.00 38.62 82 THR A C 1
ATOM 664 O O . THR A 1 82 ? 1.179 0.441 -34.987 1.00 38.62 82 THR A O 1
ATOM 667 N N . GLU A 1 83 ? -0.489 1.758 -35.688 1.00 36.62 83 GLU A N 1
ATOM 668 C CA . GLU A 1 83 ? 0.405 2.864 -36.101 1.00 36.62 83 GLU A CA 1
ATOM 669 C C . GLU A 1 83 ? 1.187 3.483 -34.917 1.00 36.62 83 GLU A C 1
ATOM 671 O O . GLU A 1 83 ? 2.009 4.374 -35.121 1.00 36.62 83 GLU A O 1
ATOM 676 N N . SER A 1 84 ? 0.944 3.019 -33.683 1.00 40.25 84 SER A N 1
ATOM 677 C CA . SER A 1 84 ? 1.490 3.585 -32.460 1.00 40.25 84 SER A CA 1
ATOM 678 C C . SER A 1 84 ? 1.848 2.592 -31.350 1.00 40.25 84 SER A C 1
ATOM 680 O O . SER A 1 84 ? 1.694 2.993 -30.222 1.00 40.25 84 SER A O 1
ATOM 682 N N . ASP A 1 85 ? 2.310 1.351 -31.529 1.00 34.62 85 ASP A N 1
ATOM 683 C CA . ASP A 1 85 ? 2.693 0.390 -30.444 1.00 34.62 85 ASP A CA 1
ATOM 684 C C . ASP A 1 85 ? 1.686 0.134 -29.269 1.00 34.62 85 ASP A C 1
ATOM 686 O O . ASP A 1 85 ? 1.881 -0.794 -28.485 1.00 34.62 85 ASP A O 1
ATOM 690 N N . HIS A 1 86 ? 0.639 0.946 -29.084 1.00 37.75 86 HIS A N 1
ATOM 691 C CA . HIS A 1 86 ? -0.229 1.058 -27.911 1.00 37.75 86 HIS A CA 1
ATOM 692 C C . HIS A 1 86 ? -1.415 2.009 -28.173 1.00 37.75 86 HIS A C 1
ATOM 694 O O . HIS A 1 86 ? -1.349 2.911 -29.004 1.00 37.75 86 HIS A O 1
ATOM 700 N N . PHE A 1 87 ? -2.498 1.823 -27.411 1.00 32.62 87 PHE A N 1
ATOM 701 C CA . PHE A 1 87 ? -3.664 2.715 -27.354 1.00 32.62 87 PHE A CA 1
ATOM 702 C C . PHE A 1 87 ? -3.472 3.704 -26.184 1.00 32.62 87 PHE A C 1
ATOM 704 O O . PHE A 1 87 ? -3.398 3.278 -25.029 1.00 32.62 87 PHE A O 1
ATOM 711 N N . GLU A 1 88 ? -3.365 5.013 -26.434 1.00 33.81 88 GLU A N 1
ATOM 712 C CA . GLU A 1 88 ? -3.267 6.014 -25.356 1.00 33.81 88 GLU A CA 1
ATOM 713 C C . GLU A 1 88 ? -4.644 6.286 -24.724 1.00 33.81 88 GLU A C 1
ATOM 715 O O . GLU A 1 88 ? -5.577 6.726 -25.392 1.00 33.81 88 GLU A O 1
ATOM 720 N N . VAL A 1 89 ? -4.769 6.059 -23.411 1.00 30.50 89 VAL A N 1
ATOM 721 C CA . VAL A 1 89 ? -5.911 6.512 -22.599 1.00 30.50 89 VAL A CA 1
ATOM 722 C C . VAL A 1 89 ? -5.349 7.358 -21.462 1.00 30.50 89 VAL A C 1
ATOM 724 O O . VAL A 1 89 ? -4.970 6.837 -20.419 1.00 30.50 89 VAL A O 1
ATOM 727 N N . SER A 1 90 ? -5.249 8.669 -21.678 1.00 34.19 90 SER A N 1
ATOM 728 C CA . SER A 1 90 ? -4.571 9.615 -20.783 1.00 34.19 90 SER A CA 1
ATOM 729 C C . SER A 1 90 ? -5.106 9.572 -19.338 1.00 34.19 90 SER A C 1
ATOM 731 O O . SER A 1 90 ? -6.245 9.960 -19.076 1.00 34.19 90 SER A O 1
ATOM 733 N N . GLY A 1 91 ? -4.275 9.127 -18.381 1.00 47.34 91 GLY A N 1
ATOM 734 C CA . GLY A 1 91 ? -4.625 9.002 -16.959 1.00 47.34 91 GLY A CA 1
ATOM 735 C C . GLY A 1 91 ? -3.497 8.444 -16.072 1.00 47.34 91 GLY A C 1
ATOM 736 O O . GLY A 1 91 ? -2.357 8.305 -16.509 1.00 47.34 91 GLY A O 1
ATOM 737 N N . ILE A 1 92 ? -3.804 8.144 -14.802 1.00 43.94 92 ILE A N 1
ATOM 738 C CA . ILE A 1 92 ? -2.885 7.469 -13.863 1.00 43.94 92 ILE A CA 1
ATOM 739 C C . ILE A 1 92 ? -2.828 5.985 -14.230 1.00 43.94 92 ILE A C 1
ATOM 741 O O . ILE A 1 92 ? -3.832 5.282 -14.118 1.00 43.94 92 ILE A O 1
ATOM 745 N N . TYR A 1 93 ? -1.655 5.499 -14.627 1.00 53.28 93 TYR A N 1
ATOM 746 C CA . TYR A 1 93 ? -1.460 4.096 -14.984 1.00 53.28 93 TYR A CA 1
ATOM 747 C C . TYR A 1 93 ? -0.963 3.300 -13.776 1.00 53.28 93 TYR A C 1
ATOM 749 O O . TYR A 1 93 ? 0.164 3.475 -13.307 1.00 53.28 93 TYR A O 1
ATOM 757 N N . SER A 1 94 ? -1.828 2.422 -13.271 1.00 46.66 94 SER A N 1
ATOM 758 C CA . SER A 1 94 ? -1.494 1.449 -12.234 1.00 46.66 94 SER A CA 1
ATOM 759 C C . SER A 1 94 ? -1.267 0.074 -12.857 1.00 46.66 94 SER A C 1
ATOM 761 O O . SER A 1 94 ? -2.129 -0.442 -13.565 1.00 46.66 94 SER A O 1
ATOM 763 N N . HIS A 1 95 ? -0.144 -0.562 -12.531 1.00 57.22 95 HIS A N 1
ATOM 764 C CA . HIS A 1 95 ? 0.062 -1.981 -12.791 1.00 57.22 95 HIS A CA 1
ATOM 765 C C . HIS A 1 95 ? -0.579 -2.808 -11.677 1.00 57.22 95 HIS A C 1
ATOM 767 O O . HIS A 1 95 ? -0.274 -2.636 -10.488 1.00 57.22 95 HIS A O 1
ATOM 773 N N . ASN A 1 96 ? -1.434 -3.751 -12.079 1.00 68.75 96 ASN A N 1
ATOM 774 C CA . ASN A 1 96 ? -2.215 -4.605 -11.184 1.00 68.75 96 ASN A CA 1
ATOM 775 C C . ASN A 1 96 ? -3.022 -3.761 -10.179 1.00 68.75 96 ASN A C 1
ATOM 777 O O . ASN A 1 96 ? -3.740 -2.855 -10.590 1.00 68.75 96 ASN A O 1
ATOM 781 N N . CYS A 1 97 ? -2.919 -4.040 -8.873 1.00 70.81 97 CYS A N 1
ATOM 782 C CA . CYS A 1 97 ? -3.726 -3.365 -7.855 1.00 70.81 97 CYS A CA 1
ATOM 783 C C . CYS A 1 97 ? -3.516 -1.844 -7.841 1.00 70.81 97 CYS A C 1
ATOM 785 O O . CYS A 1 97 ? -4.484 -1.089 -7.831 1.00 70.81 97 CYS A O 1
ATOM 787 N N . ARG A 1 98 ? -2.248 -1.415 -7.726 1.00 78.12 98 ARG A N 1
ATOM 788 C CA . ARG A 1 98 ? -1.887 -0.024 -7.393 1.00 78.12 98 ARG A CA 1
ATOM 789 C C . ARG A 1 98 ? -0.422 0.356 -7.626 1.00 78.12 98 ARG A C 1
ATOM 791 O O . ARG A 1 98 ? 0.022 1.320 -7.019 1.00 78.12 98 ARG A O 1
ATOM 798 N N . SER A 1 99 ? 0.379 -0.411 -8.379 1.00 80.81 99 SER A N 1
ATOM 799 C CA . SER A 1 99 ? 1.791 -0.038 -8.600 1.00 80.81 99 SER A CA 1
ATOM 800 C C . SER A 1 99 ? 1.872 1.079 -9.635 1.00 80.81 99 SER A C 1
ATOM 802 O O . SER A 1 99 ? 1.526 0.872 -10.794 1.00 80.81 99 SER A O 1
ATOM 804 N N . GLY A 1 100 ? 2.309 2.260 -9.208 1.00 76.75 100 GLY A N 1
ATOM 805 C CA . GLY A 1 100 ? 2.500 3.412 -10.081 1.00 76.75 100 GLY A CA 1
ATOM 806 C C . GLY A 1 100 ? 3.861 3.355 -10.763 1.00 76.75 100 GLY A C 1
ATOM 807 O O . GLY A 1 100 ? 4.879 3.100 -10.113 1.00 76.75 100 GLY A O 1
ATOM 808 N N . LEU A 1 101 ? 3.895 3.602 -12.072 1.00 81.00 101 LEU A N 1
ATOM 809 C CA . LEU A 1 101 ? 5.153 3.885 -12.755 1.00 81.00 101 LEU A CA 1
ATOM 810 C C . LEU A 1 101 ? 5.486 5.365 -12.634 1.00 81.00 101 LEU A C 1
ATOM 812 O O . LEU A 1 101 ? 4.647 6.221 -12.916 1.00 81.00 101 LEU A O 1
ATOM 816 N N . SER A 1 102 ? 6.738 5.667 -12.295 1.00 79.50 102 SER A N 1
ATOM 817 C CA . SER A 1 102 ? 7.248 7.027 -12.427 1.00 79.50 102 SER A CA 1
ATOM 818 C C . SER A 1 102 ? 7.185 7.465 -13.897 1.00 79.50 102 SER A C 1
ATOM 820 O O . SER A 1 102 ? 7.421 6.635 -14.789 1.00 79.50 102 SER A O 1
ATOM 822 N N . PRO A 1 103 ? 6.876 8.741 -14.189 1.00 81.44 103 PRO A N 1
ATOM 823 C CA . PRO A 1 103 ? 6.923 9.252 -15.552 1.00 81.44 103 PRO A CA 1
ATOM 824 C C . PRO A 1 103 ? 8.305 9.014 -16.170 1.00 81.44 103 PRO A C 1
ATOM 826 O O . PRO A 1 103 ? 9.328 9.285 -15.548 1.00 81.44 103 PRO A O 1
ATOM 829 N N . TRP A 1 104 ? 8.330 8.498 -17.394 1.00 84.94 104 TRP A N 1
ATOM 830 C CA . TRP A 1 104 ? 9.554 8.229 -18.144 1.00 84.94 104 TRP A CA 1
ATOM 831 C C . TRP A 1 104 ? 9.331 8.630 -19.593 1.00 84.94 104 TRP A C 1
ATOM 833 O O . TRP A 1 104 ? 8.221 8.463 -20.105 1.00 84.94 104 TRP A O 1
ATOM 843 N N . LYS A 1 105 ? 10.370 9.169 -20.228 1.00 83.31 105 LYS A N 1
ATOM 844 C CA . LYS A 1 105 ? 10.321 9.614 -21.616 1.00 83.31 105 LYS A CA 1
ATOM 845 C C . LYS A 1 105 ? 11.245 8.772 -22.477 1.00 83.31 105 LYS A C 1
ATOM 847 O O . LYS A 1 105 ? 12.347 8.447 -22.040 1.00 83.31 105 LYS A O 1
ATOM 852 N N . ASP A 1 106 ? 10.778 8.439 -23.672 1.00 83.88 106 ASP A N 1
ATOM 853 C CA . ASP A 1 106 ? 11.600 7.792 -24.685 1.00 83.88 106 ASP A CA 1
ATOM 854 C C . ASP A 1 106 ? 12.629 8.761 -25.291 1.00 83.88 106 ASP A C 1
ATOM 856 O O . ASP A 1 106 ? 12.701 9.943 -24.943 1.00 83.88 106 ASP A O 1
ATOM 860 N N . GLU A 1 107 ? 13.444 8.245 -26.207 1.00 84.62 107 GLU A N 1
ATOM 861 C CA . GLU A 1 107 ? 14.464 9.011 -26.932 1.00 84.62 107 GLU A CA 1
ATOM 862 C C . GLU A 1 107 ? 13.898 10.171 -27.770 1.00 84.62 107 GLU A C 1
ATOM 864 O O . GLU A 1 107 ? 14.618 11.125 -28.057 1.00 84.62 107 GLU A O 1
ATOM 869 N N . ASN A 1 108 ? 12.600 10.136 -28.090 1.00 83.81 108 ASN A N 1
ATOM 870 C CA . ASN A 1 108 ? 11.888 11.191 -28.810 1.00 83.81 108 ASN A CA 1
ATOM 871 C C . ASN A 1 108 ? 11.244 12.222 -27.862 1.00 83.81 108 ASN A C 1
ATOM 873 O O . ASN A 1 108 ? 10.624 13.183 -28.315 1.00 83.81 108 ASN A O 1
ATOM 877 N N . GLY A 1 109 ? 11.390 12.047 -26.544 1.00 83.88 109 GLY A N 1
ATOM 878 C CA . GLY A 1 109 ? 10.831 12.929 -25.523 1.00 83.88 109 GLY A CA 1
ATOM 879 C C . GLY A 1 109 ? 9.359 12.663 -25.185 1.00 83.88 109 GLY A C 1
ATOM 880 O O . GLY A 1 109 ? 8.773 13.442 -24.419 1.00 83.88 109 GLY A O 1
ATOM 881 N N . ASN A 1 110 ? 8.773 11.578 -25.700 1.00 82.62 110 ASN A N 1
ATOM 882 C CA . ASN A 1 110 ? 7.382 11.197 -25.463 1.00 82.62 110 ASN A CA 1
ATOM 883 C C . ASN A 1 110 ? 7.258 10.363 -24.191 1.00 82.62 110 ASN A C 1
ATOM 885 O O . ASN A 1 110 ? 8.111 9.526 -23.898 1.00 82.62 110 ASN A O 1
ATOM 889 N N . TYR A 1 111 ? 6.188 10.568 -23.421 1.00 80.69 111 TYR A N 1
ATOM 890 C CA . TYR A 1 111 ? 5.940 9.742 -22.242 1.00 80.69 111 TYR A CA 1
ATOM 891 C C . TYR A 1 111 ? 5.612 8.304 -22.642 1.00 80.69 111 TYR A C 1
ATOM 893 O O . TYR A 1 111 ? 4.736 8.078 -23.468 1.00 80.69 111 TYR A O 1
ATOM 901 N N . LYS A 1 112 ? 6.261 7.329 -21.996 1.00 79.38 112 LYS A N 1
ATOM 902 C CA . LYS A 1 112 ? 5.966 5.904 -22.189 1.00 79.38 112 LYS A CA 1
ATOM 903 C C . LYS A 1 112 ? 5.515 5.260 -20.884 1.00 79.38 112 LYS A C 1
ATOM 905 O O . LYS A 1 112 ? 6.188 5.350 -19.851 1.00 79.38 112 LYS A O 1
ATOM 910 N N . PHE A 1 113 ? 4.378 4.575 -20.952 1.00 78.25 113 PHE A N 1
ATOM 911 C CA . PHE A 1 113 ? 3.788 3.826 -19.838 1.00 78.25 113 PHE A CA 1
ATOM 912 C C . PHE A 1 113 ? 3.561 2.357 -20.206 1.00 78.25 113 PHE A C 1
ATOM 914 O O . PHE A 1 113 ? 3.951 1.470 -19.451 1.00 78.25 113 PHE A O 1
ATOM 921 N N . TYR A 1 114 ? 3.005 2.084 -21.388 1.00 78.12 114 TYR A N 1
ATOM 922 C CA . TYR A 1 114 ? 2.821 0.719 -21.877 1.00 78.12 114 TYR A CA 1
ATOM 923 C C . TYR A 1 114 ? 4.150 0.025 -22.181 1.00 78.12 114 TYR A C 1
ATOM 925 O O . TYR A 1 114 ? 5.135 0.654 -22.575 1.00 78.12 114 TYR A O 1
ATOM 933 N N . GLY A 1 115 ? 4.176 -1.287 -21.949 1.00 82.50 115 GLY A N 1
ATOM 934 C CA . GLY A 1 115 ? 5.375 -2.106 -22.087 1.00 82.50 115 GLY A CA 1
ATOM 935 C C . GLY A 1 115 ? 6.444 -1.850 -21.020 1.00 82.50 115 GLY A C 1
ATOM 936 O O . GLY A 1 115 ? 7.536 -2.399 -21.113 1.00 82.50 115 GLY A O 1
ATOM 937 N N . ARG A 1 116 ? 6.173 -1.037 -19.992 1.00 88.94 116 ARG A N 1
ATOM 938 C CA . ARG A 1 116 ? 7.034 -0.898 -18.806 1.00 88.94 116 ARG A CA 1
ATOM 939 C C . ARG A 1 116 ? 6.558 -1.824 -17.686 1.00 88.94 116 ARG A C 1
ATOM 941 O O . ARG A 1 116 ? 5.436 -2.326 -17.700 1.00 88.94 116 ARG A O 1
ATOM 948 N N . PHE A 1 117 ? 7.428 -2.083 -16.713 1.00 91.06 117 PHE A N 1
ATOM 949 C CA . PHE A 1 117 ? 7.179 -3.076 -15.665 1.00 91.06 117 PHE A CA 1
ATOM 950 C C . PHE A 1 117 ? 7.871 -2.722 -14.344 1.00 91.06 117 PHE A C 1
ATOM 952 O O . PHE A 1 117 ? 8.726 -1.838 -14.279 1.00 91.06 117 PHE A O 1
ATOM 959 N N . ASN A 1 118 ? 7.514 -3.449 -13.284 1.00 92.75 118 ASN A N 1
ATOM 960 C CA . ASN A 1 118 ? 8.133 -3.357 -11.965 1.00 92.75 118 ASN A CA 1
ATOM 961 C C . ASN A 1 118 ? 8.960 -4.622 -11.670 1.00 92.75 118 ASN A C 1
ATOM 963 O O . ASN A 1 118 ? 8.501 -5.739 -11.899 1.00 92.75 118 ASN A O 1
ATOM 967 N N . LYS A 1 119 ? 10.176 -4.454 -11.141 1.00 93.12 119 LYS A N 1
ATOM 968 C CA . LYS A 1 119 ? 11.130 -5.548 -10.854 1.00 93.12 119 LYS A CA 1
ATOM 969 C C . LYS A 1 119 ? 10.864 -6.274 -9.526 1.00 93.12 119 LYS A C 1
ATOM 971 O O . LYS A 1 119 ? 11.501 -7.284 -9.210 1.00 93.12 119 LYS A O 1
ATOM 976 N N . GLY A 1 120 ? 9.931 -5.771 -8.727 1.00 92.56 120 GLY A N 1
ATOM 977 C CA . GLY A 1 120 ? 9.503 -6.362 -7.471 1.00 92.56 120 GLY A CA 1
ATOM 978 C C . GLY A 1 120 ? 9.534 -5.394 -6.299 1.00 92.56 120 GLY A C 1
ATOM 979 O O . GLY A 1 120 ? 9.936 -4.235 -6.407 1.00 92.56 120 GLY A O 1
ATOM 980 N N . VAL A 1 121 ? 9.111 -5.931 -5.156 1.00 94.50 121 VAL A N 1
ATOM 981 C CA . VAL A 1 121 ? 8.849 -5.180 -3.929 1.00 94.50 121 VAL A CA 1
ATOM 982 C C . VAL A 1 121 ? 9.630 -5.788 -2.765 1.00 94.50 121 VAL A C 1
ATOM 984 O O . VAL A 1 121 ? 9.692 -7.013 -2.627 1.00 94.50 121 VAL A O 1
ATOM 987 N N . VAL A 1 122 ? 10.180 -4.934 -1.905 1.00 96.75 122 VAL A N 1
ATOM 988 C CA . VAL A 1 122 ? 10.645 -5.280 -0.553 1.00 96.75 122 VAL A CA 1
ATOM 989 C C . VAL A 1 122 ? 9.980 -4.308 0.407 1.00 96.75 122 VAL A C 1
ATOM 991 O O . VAL A 1 122 ? 10.099 -3.102 0.218 1.00 96.75 122 VAL A O 1
ATOM 994 N N . THR A 1 123 ? 9.270 -4.822 1.410 1.00 96.62 123 THR A N 1
ATOM 995 C CA . THR A 1 123 ? 8.440 -4.005 2.303 1.00 96.62 123 THR A CA 1
ATOM 996 C C . THR A 1 123 ? 9.096 -3.828 3.665 1.00 96.62 123 THR A C 1
ATOM 998 O O . THR A 1 123 ? 9.323 -4.813 4.369 1.00 96.62 123 THR A O 1
ATOM 1001 N N . ILE A 1 124 ? 9.336 -2.579 4.067 1.00 97.62 124 ILE A N 1
ATOM 1002 C CA . ILE A 1 124 ? 9.754 -2.239 5.428 1.00 97.62 124 ILE A CA 1
ATOM 1003 C C . ILE A 1 124 ? 8.550 -2.256 6.382 1.00 97.62 124 ILE A C 1
ATOM 1005 O O . ILE A 1 124 ? 7.465 -1.767 6.063 1.00 97.62 124 ILE A O 1
ATOM 1009 N N . ASN A 1 125 ? 8.742 -2.830 7.570 1.00 97.12 125 ASN A N 1
ATOM 1010 C CA . ASN A 1 125 ? 7.771 -2.772 8.660 1.00 97.12 125 ASN A CA 1
ATOM 1011 C C . ASN A 1 125 ? 8.074 -1.541 9.526 1.00 97.12 125 ASN A C 1
ATOM 1013 O O . ASN A 1 125 ? 9.014 -1.573 10.319 1.00 97.12 125 ASN A O 1
ATOM 1017 N N . LEU A 1 126 ? 7.301 -0.462 9.371 1.00 98.50 126 LEU A N 1
ATOM 1018 C CA . LEU A 1 126 ? 7.546 0.792 10.094 1.00 98.50 126 LEU A CA 1
ATOM 1019 C C . LEU A 1 126 ? 7.295 0.648 11.602 1.00 98.50 126 LEU A C 1
ATOM 1021 O O . LEU A 1 126 ? 7.988 1.266 12.407 1.00 98.50 126 LEU A O 1
ATOM 1025 N N . VAL A 1 127 ? 6.377 -0.233 12.001 1.00 98.38 127 VAL A N 1
ATOM 1026 C CA . VAL A 1 127 ? 6.103 -0.523 13.417 1.00 98.38 127 VAL A CA 1
ATOM 1027 C C . VAL A 1 127 ? 7.332 -1.133 14.092 1.00 98.38 127 VAL A C 1
ATOM 1029 O O . VAL A 1 127 ? 7.680 -0.761 15.206 1.00 98.38 127 VAL A O 1
ATOM 1032 N N . ASP A 1 128 ? 8.054 -2.017 13.400 1.00 98.12 128 ASP A N 1
ATOM 1033 C CA . ASP A 1 128 ? 9.307 -2.593 13.905 1.00 98.12 128 ASP A CA 1
ATOM 1034 C C . ASP A 1 128 ? 10.396 -1.516 14.099 1.00 98.12 128 ASP A C 1
ATOM 1036 O O . ASP A 1 128 ? 11.184 -1.592 15.048 1.00 98.12 128 ASP A O 1
ATOM 1040 N N . VAL A 1 129 ? 10.428 -0.492 13.232 1.00 98.62 129 VAL A N 1
ATOM 1041 C CA . VAL A 1 129 ? 11.263 0.722 13.372 1.00 98.62 129 VAL A CA 1
ATOM 1042 C C . VAL A 1 129 ? 10.935 1.465 14.652 1.00 98.62 129 VAL A C 1
ATOM 1044 O O . VAL A 1 129 ? 11.818 1.611 15.499 1.00 98.62 129 VAL A O 1
ATOM 1047 N N . ALA A 1 130 ? 9.671 1.830 14.826 1.00 98.62 130 ALA A N 1
ATOM 1048 C CA . ALA A 1 130 ? 9.190 2.532 16.005 1.00 98.62 130 ALA A CA 1
ATOM 1049 C C . ALA A 1 130 ? 9.453 1.748 17.302 1.00 98.62 130 ALA A C 1
ATOM 1051 O O . ALA A 1 130 ? 10.089 2.256 18.218 1.00 98.62 130 ALA A O 1
ATOM 1052 N N . LEU A 1 131 ? 9.059 0.476 17.374 1.00 98.62 131 LEU A N 1
ATOM 1053 C CA . LEU A 1 131 ? 9.212 -0.326 18.592 1.00 98.62 131 LEU A CA 1
ATOM 1054 C C . LEU A 1 131 ? 10.677 -0.561 18.974 1.00 98.62 131 LEU A C 1
ATOM 1056 O O . LEU A 1 131 ? 11.023 -0.559 20.154 1.00 98.62 131 LEU A O 1
ATOM 1060 N N . SER A 1 132 ? 11.564 -0.717 17.987 1.00 98.56 132 SER A N 1
ATOM 1061 C CA . SER A 1 132 ? 12.996 -0.910 18.256 1.00 98.56 132 SER A CA 1
ATOM 1062 C C . SER A 1 132 ? 13.687 0.350 18.772 1.00 98.56 132 SER A C 1
ATOM 1064 O O . SER A 1 132 ? 14.723 0.237 19.425 1.00 98.56 132 SER A O 1
ATOM 1066 N N . SER A 1 133 ? 13.138 1.534 18.491 1.00 98.38 133 SER A N 1
ATOM 1067 C CA . SER A 1 133 ? 13.689 2.794 18.993 1.00 98.38 133 SER A CA 1
ATOM 1068 C C . SER A 1 133 ? 13.366 3.033 20.468 1.00 98.38 133 SER A C 1
ATOM 1070 O O . SER A 1 133 ? 14.039 3.839 21.105 1.00 98.38 133 SER A O 1
ATOM 1072 N N . GLN A 1 134 ? 12.361 2.339 21.019 1.00 97.50 134 GLN A N 1
ATOM 1073 C CA . GLN A 1 134 ? 11.846 2.560 22.375 1.00 97.50 134 GLN A CA 1
ATOM 1074 C C . GLN A 1 134 ? 11.419 4.022 22.608 1.00 97.50 134 GLN A C 1
ATOM 1076 O O . GLN A 1 134 ? 11.663 4.582 23.674 1.00 97.50 134 GLN A O 1
ATOM 1081 N N . LYS A 1 135 ? 10.793 4.640 21.593 1.00 97.06 135 LYS A N 1
ATOM 1082 C CA . LYS A 1 135 ? 10.341 6.047 21.574 1.00 97.06 135 LYS A CA 1
ATOM 1083 C C . LYS A 1 135 ? 11.456 7.099 21.581 1.00 97.06 135 LYS A C 1
ATOM 1085 O O . LYS A 1 135 ? 11.181 8.286 21.710 1.00 97.06 135 LYS A O 1
ATOM 1090 N N . ASP A 1 136 ? 12.708 6.695 21.400 1.00 98.50 136 ASP A N 1
ATOM 1091 C CA . ASP A 1 136 ? 13.825 7.621 21.223 1.00 98.50 136 ASP A CA 1
ATOM 1092 C C . ASP A 1 136 ? 13.917 8.045 19.749 1.00 98.50 136 ASP A C 1
ATOM 1094 O O . ASP A 1 136 ? 14.195 7.228 18.867 1.00 98.50 136 ASP A O 1
ATOM 1098 N N . THR A 1 137 ? 13.676 9.327 19.471 1.00 97.75 137 THR A N 1
ATOM 1099 C CA . THR A 1 137 ? 13.663 9.877 18.106 1.00 97.75 137 THR A CA 1
ATOM 1100 C C . THR A 1 137 ? 15.010 9.733 17.396 1.00 97.75 137 THR A C 1
ATOM 1102 O O . THR A 1 137 ? 15.047 9.419 16.208 1.00 97.75 137 THR A O 1
ATOM 1105 N N . ALA A 1 138 ? 16.134 9.906 18.097 1.00 98.25 138 ALA A N 1
ATOM 1106 C CA . ALA A 1 138 ? 17.453 9.773 17.482 1.00 98.25 138 ALA A CA 1
ATOM 1107 C C . ALA A 1 138 ? 17.744 8.308 17.117 1.00 98.25 138 ALA A C 1
ATOM 1109 O O . ALA A 1 138 ? 18.236 8.017 16.023 1.00 98.25 138 ALA A O 1
ATOM 1110 N N . LYS A 1 139 ? 17.380 7.367 17.999 1.00 98.62 139 LYS A N 1
ATOM 1111 C CA . LYS A 1 139 ? 17.469 5.930 17.700 1.00 98.62 139 LYS A CA 1
ATOM 1112 C C . LYS A 1 139 ? 16.520 5.527 16.581 1.00 98.62 139 LYS A C 1
ATOM 1114 O O . LYS A 1 139 ? 16.906 4.697 15.765 1.00 98.62 139 LYS A O 1
ATOM 1119 N N . PHE A 1 140 ? 15.320 6.105 16.519 1.00 98.81 140 PHE A N 1
ATOM 1120 C CA . PHE A 1 140 ? 14.350 5.836 15.458 1.00 98.81 140 PHE A CA 1
ATOM 1121 C C . PHE A 1 140 ? 14.962 6.093 14.084 1.00 98.81 140 PHE A C 1
ATOM 1123 O O . PHE A 1 140 ? 15.028 5.166 13.283 1.00 98.81 140 PHE A O 1
ATOM 1130 N N . TRP A 1 141 ? 15.485 7.299 13.845 1.00 98.69 141 TRP A N 1
ATOM 1131 C CA . TRP A 1 141 ? 16.062 7.657 12.547 1.00 98.69 141 TRP A CA 1
ATOM 1132 C C . TRP A 1 141 ? 17.286 6.810 12.195 1.00 98.69 141 TRP A C 1
ATOM 1134 O O . TRP A 1 141 ? 17.393 6.329 11.069 1.00 98.69 141 TRP A O 1
ATOM 1144 N N . LYS A 1 142 ? 18.159 6.526 13.171 1.00 98.75 142 LYS A N 1
ATOM 1145 C CA . LYS A 1 142 ? 19.314 5.642 12.962 1.00 98.75 142 LYS A CA 1
ATOM 1146 C C . LYS A 1 142 ? 18.891 4.232 12.535 1.00 98.75 142 LYS A C 1
ATOM 1148 O O . LYS A 1 142 ? 19.381 3.701 11.544 1.00 98.75 142 LYS A O 1
ATOM 1153 N N . ILE A 1 143 ? 17.970 3.625 13.281 1.00 98.75 143 ILE A N 1
ATOM 1154 C CA . ILE A 1 143 ? 17.466 2.276 13.005 1.00 98.75 143 ILE A CA 1
ATOM 1155 C C . ILE A 1 143 ? 16.682 2.248 11.685 1.00 98.75 143 ILE A C 1
ATOM 1157 O O . ILE A 1 143 ? 16.701 1.245 10.965 1.00 98.75 143 ILE A O 1
ATOM 1161 N N . PHE A 1 144 ? 15.974 3.332 11.370 1.00 98.81 144 PHE A N 1
ATOM 1162 C CA . PHE A 1 144 ? 15.246 3.464 10.120 1.00 98.81 144 PHE A CA 1
ATOM 1163 C C . PHE A 1 144 ? 16.200 3.400 8.930 1.00 98.81 144 PHE A C 1
ATOM 1165 O O . PHE A 1 144 ? 16.002 2.562 8.054 1.00 98.81 144 PHE A O 1
ATOM 1172 N N . ASP A 1 145 ? 17.279 4.186 8.954 1.00 98.75 145 ASP A N 1
ATOM 1173 C CA . ASP A 1 145 ? 18.316 4.166 7.919 1.00 98.75 145 ASP A CA 1
ATOM 1174 C C . ASP A 1 145 ? 18.980 2.791 7.784 1.00 98.75 145 ASP A C 1
ATOM 1176 O O . ASP A 1 145 ? 19.112 2.277 6.673 1.00 98.75 145 ASP A O 1
ATOM 1180 N N . GLU A 1 146 ? 19.327 2.139 8.898 1.00 98.62 146 GLU A N 1
ATOM 1181 C CA . GLU A 1 146 ? 19.903 0.786 8.882 1.00 98.62 146 GLU A CA 1
ATOM 1182 C C . GLU A 1 146 ? 18.989 -0.224 8.160 1.00 98.62 146 GLU A C 1
ATOM 1184 O O . GLU A 1 146 ? 19.450 -1.066 7.381 1.00 98.62 146 GLU A O 1
ATOM 1189 N N . ARG A 1 147 ? 17.672 -0.129 8.379 1.00 98.62 147 ARG A N 1
ATOM 1190 C CA . ARG A 1 147 ? 16.676 -1.013 7.755 1.00 98.62 147 ARG A CA 1
ATOM 1191 C C . ARG A 1 147 ? 16.366 -0.639 6.314 1.00 98.62 147 ARG A C 1
ATOM 1193 O O . ARG A 1 147 ? 16.140 -1.542 5.507 1.00 98.62 147 ARG A O 1
ATOM 1200 N N . LEU A 1 148 ? 16.378 0.647 5.975 1.00 98.75 148 LEU A N 1
ATOM 1201 C CA . LEU A 1 148 ? 16.252 1.110 4.595 1.00 98.75 148 LEU A CA 1
ATOM 1202 C C . LEU A 1 148 ? 17.432 0.615 3.755 1.00 98.75 148 LEU A C 1
ATOM 1204 O O . LEU A 1 148 ? 17.213 0.070 2.676 1.00 98.75 148 LEU A O 1
ATOM 1208 N N . GLU A 1 149 ? 18.656 0.666 4.281 1.00 98.38 149 GLU A N 1
ATOM 1209 C CA . GLU A 1 149 ? 19.832 0.109 3.603 1.00 98.38 149 GLU A CA 1
ATOM 1210 C C . GLU A 1 149 ? 19.762 -1.419 3.449 1.00 98.38 149 GLU A C 1
ATOM 1212 O O . GLU A 1 149 ? 20.191 -1.971 2.432 1.00 98.38 149 GLU A O 1
ATOM 1217 N N . LEU A 1 150 ? 19.173 -2.136 4.413 1.00 98.44 150 LEU A N 1
ATOM 1218 C CA . LEU A 1 150 ? 18.896 -3.566 4.248 1.00 98.44 150 LEU A CA 1
ATOM 1219 C C . LEU A 1 150 ? 17.867 -3.822 3.133 1.00 98.44 150 LEU A C 1
ATOM 1221 O O . LEU A 1 150 ? 18.069 -4.717 2.308 1.00 98.44 150 LEU A O 1
ATOM 1225 N N . CYS A 1 151 ? 16.792 -3.030 3.078 1.00 98.44 151 CYS A N 1
ATOM 1226 C CA . CYS A 1 151 ? 15.797 -3.117 2.008 1.00 98.44 151 CYS A CA 1
ATOM 1227 C C . CYS A 1 151 ? 16.431 -2.833 0.642 1.00 98.44 151 CYS A C 1
ATOM 1229 O O . CYS A 1 151 ? 16.202 -3.587 -0.301 1.00 98.44 151 CYS A O 1
ATOM 1231 N N . TYR A 1 152 ? 17.287 -1.813 0.550 1.00 98.31 152 TYR A N 1
ATOM 1232 C CA . TYR A 1 152 ? 18.042 -1.489 -0.656 1.00 98.31 152 TYR A CA 1
ATOM 1233 C C . TYR A 1 152 ? 18.899 -2.665 -1.137 1.00 98.31 152 TYR A C 1
ATOM 1235 O O . TYR A 1 152 ? 18.802 -3.060 -2.297 1.00 98.31 152 TYR A O 1
ATOM 1243 N N . LYS A 1 153 ? 19.672 -3.301 -0.245 1.00 98.19 153 LYS A N 1
ATOM 1244 C CA . LYS A 1 153 ? 20.468 -4.497 -0.586 1.00 98.19 153 LYS A CA 1
ATOM 1245 C C . LYS A 1 153 ? 19.597 -5.645 -1.104 1.00 98.19 153 LYS A C 1
ATOM 1247 O O . LYS A 1 153 ? 19.961 -6.307 -2.076 1.00 98.19 153 LYS A O 1
ATOM 1252 N N . ALA A 1 154 ? 18.438 -5.875 -0.485 1.00 98.19 154 ALA A N 1
ATOM 1253 C CA . ALA A 1 154 ? 17.498 -6.903 -0.927 1.00 98.19 154 ALA A CA 1
ATOM 1254 C C . ALA A 1 154 ? 16.894 -6.588 -2.309 1.00 98.19 154 ALA A C 1
ATOM 1256 O O . ALA A 1 154 ? 16.758 -7.484 -3.145 1.00 98.19 154 ALA A O 1
ATOM 1257 N N . LEU A 1 155 ? 16.573 -5.320 -2.576 1.00 97.56 155 LEU A N 1
ATOM 1258 C CA . LEU A 1 155 ? 16.091 -4.857 -3.878 1.00 97.56 155 LEU A CA 1
ATOM 1259 C C . LEU A 1 155 ? 17.175 -4.987 -4.957 1.00 97.56 155 LEU A C 1
ATOM 1261 O O . LEU A 1 155 ? 16.892 -5.490 -6.045 1.00 97.56 155 LEU A O 1
ATOM 1265 N N . LEU A 1 156 ? 18.426 -4.638 -4.647 1.00 96.75 156 LEU A N 1
ATOM 1266 C CA . LEU A 1 156 ? 19.550 -4.841 -5.562 1.00 96.75 156 LEU A CA 1
ATOM 1267 C C . LEU A 1 156 ? 19.782 -6.314 -5.890 1.00 96.75 156 LEU A C 1
ATOM 1269 O O . LEU A 1 156 ? 20.029 -6.633 -7.045 1.00 96.75 156 LEU A O 1
ATOM 1273 N N . CYS A 1 157 ? 19.646 -7.224 -4.922 1.00 96.75 157 CYS A N 1
ATOM 1274 C CA . CYS A 1 157 ? 19.759 -8.661 -5.186 1.00 96.75 157 CYS A CA 1
ATOM 1275 C C . CYS A 1 157 ? 18.762 -9.122 -6.266 1.00 96.75 157 CYS A C 1
ATOM 1277 O O . CYS A 1 157 ? 19.113 -9.896 -7.156 1.00 96.75 157 CYS A O 1
ATOM 1279 N N . ARG A 1 158 ? 17.530 -8.590 -6.247 1.00 94.25 158 ARG A N 1
ATOM 1280 C CA . ARG A 1 158 ? 16.526 -8.860 -7.290 1.00 94.25 158 ARG A CA 1
ATOM 1281 C C . ARG A 1 158 ? 16.931 -8.293 -8.647 1.00 94.25 158 ARG A C 1
ATOM 1283 O O . ARG A 1 158 ? 16.744 -8.969 -9.650 1.00 94.25 158 ARG A O 1
ATOM 1290 N N . TYR A 1 159 ? 17.464 -7.074 -8.680 1.00 95.25 159 TYR A N 1
ATOM 1291 C CA . TYR A 1 159 ? 17.968 -6.471 -9.914 1.00 95.25 159 TYR A CA 1
ATOM 1292 C C . TYR A 1 159 ? 19.141 -7.275 -10.495 1.00 95.25 159 TYR A C 1
ATOM 1294 O O . TYR A 1 159 ? 19.094 -7.659 -11.660 1.00 95.25 159 TYR A O 1
ATOM 1302 N N . GLU A 1 160 ? 20.141 -7.613 -9.679 1.00 96.12 160 GLU A N 1
ATOM 1303 C CA . GLU A 1 160 ? 21.309 -8.386 -10.113 1.00 96.12 160 GLU A CA 1
ATOM 1304 C C . GLU A 1 160 ? 20.921 -9.778 -10.628 1.00 96.12 160 GLU A C 1
ATOM 1306 O O . GLU A 1 160 ? 21.496 -10.262 -11.597 1.00 96.12 160 GLU A O 1
ATOM 1311 N N . ARG A 1 161 ? 19.881 -10.395 -10.052 1.00 95.69 161 ARG A N 1
ATOM 1312 C CA . ARG A 1 161 ? 19.323 -11.673 -10.522 1.00 95.69 161 ARG A CA 1
ATOM 1313 C C . ARG A 1 161 ? 18.767 -11.607 -11.952 1.00 95.69 161 ARG A C 1
ATOM 1315 O O . ARG A 1 161 ? 18.700 -12.656 -12.589 1.00 95.69 161 ARG A O 1
ATOM 1322 N N . LEU A 1 162 ? 18.328 -10.432 -12.413 1.00 95.81 162 LEU A N 1
ATOM 1323 C CA . LEU A 1 162 ? 17.726 -10.228 -13.737 1.00 95.81 162 LEU A CA 1
ATOM 1324 C C . LEU A 1 162 ? 18.756 -9.907 -14.829 1.00 95.81 162 LEU A C 1
ATOM 1326 O O . LEU A 1 162 ? 18.439 -10.070 -16.006 1.00 95.81 162 LEU A O 1
ATOM 1330 N N . LYS A 1 163 ? 19.967 -9.473 -14.476 1.00 96.25 163 LYS A N 1
ATOM 1331 C CA . LYS A 1 163 ? 20.998 -9.114 -15.460 1.00 96.25 163 LYS A CA 1
ATOM 1332 C C . LYS A 1 163 ? 21.419 -10.317 -16.296 1.00 96.25 163 LYS A C 1
ATOM 1334 O O . LYS A 1 163 ? 21.570 -11.422 -15.777 1.00 96.25 163 LYS A O 1
ATOM 1339 N N . GLY A 1 164 ? 21.595 -10.095 -17.594 1.00 96.69 164 GLY A N 1
ATOM 1340 C CA . GLY A 1 164 ? 21.916 -11.134 -18.568 1.00 96.69 164 GLY A CA 1
ATOM 1341 C C . GLY A 1 164 ? 20.780 -12.125 -18.833 1.00 96.69 164 GLY A C 1
ATOM 1342 O O . GLY A 1 164 ? 21.015 -13.137 -19.488 1.00 96.69 164 GLY A O 1
ATOM 1343 N N . THR A 1 165 ? 19.563 -11.877 -18.332 1.00 97.50 165 THR A N 1
ATOM 1344 C CA . THR A 1 165 ? 18.414 -12.743 -18.630 1.00 97.50 165 THR A CA 1
ATOM 1345 C C . THR A 1 165 ? 18.074 -12.627 -20.119 1.00 97.50 165 THR A C 1
ATOM 1347 O O . THR A 1 165 ? 17.764 -11.518 -20.563 1.00 97.50 165 THR A O 1
ATOM 1350 N N . PRO A 1 166 ? 18.114 -13.729 -20.893 1.00 97.50 166 PRO A N 1
ATOM 1351 C CA . PRO A 1 166 ? 17.799 -13.692 -22.315 1.00 97.50 166 PRO A CA 1
ATOM 1352 C C . PRO A 1 166 ? 16.292 -13.547 -22.537 1.00 97.50 166 PRO A C 1
ATOM 1354 O O . PRO A 1 166 ? 15.487 -14.041 -21.743 1.00 97.50 166 PRO A O 1
ATOM 1357 N N . SER A 1 167 ? 15.904 -12.925 -23.647 1.00 96.50 167 SER A N 1
ATOM 1358 C CA . SER A 1 167 ? 14.505 -12.742 -24.053 1.00 96.50 167 SER A CA 1
ATOM 1359 C C . SER A 1 167 ? 13.708 -14.062 -24.115 1.00 96.50 167 SER A C 1
ATOM 1361 O O . SER A 1 167 ? 12.500 -14.069 -23.863 1.00 96.50 167 SER A O 1
ATOM 1363 N N . ASP A 1 168 ? 14.384 -15.193 -24.357 1.00 95.62 168 ASP A N 1
ATOM 1364 C CA . ASP A 1 168 ? 13.810 -16.543 -24.454 1.00 95.62 168 ASP A CA 1
ATOM 1365 C C . ASP A 1 168 ? 13.073 -17.026 -23.201 1.00 95.62 168 ASP A C 1
ATOM 1367 O O . ASP A 1 168 ? 12.243 -17.928 -23.298 1.00 95.62 168 ASP A O 1
ATOM 1371 N N . VAL A 1 169 ? 13.349 -16.458 -22.020 1.00 95.19 169 VAL A N 1
ATOM 1372 C CA . VAL A 1 169 ? 12.677 -16.898 -20.782 1.00 95.19 169 VAL A CA 1
ATOM 1373 C C . VAL A 1 169 ? 11.175 -16.606 -20.794 1.00 95.19 169 VAL A C 1
ATOM 1375 O O . VAL A 1 169 ? 10.416 -17.269 -20.090 1.00 95.19 169 VAL A O 1
ATOM 1378 N N . ALA A 1 170 ? 10.749 -15.598 -21.562 1.00 92.81 170 ALA A N 1
ATOM 1379 C CA . ALA A 1 170 ? 9.349 -15.228 -21.727 1.00 92.81 170 ALA A CA 1
ATOM 1380 C C . ALA A 1 170 ? 9.139 -14.510 -23.077 1.00 92.81 170 ALA A C 1
ATOM 1382 O O . ALA A 1 170 ? 8.995 -13.284 -23.096 1.00 92.81 170 ALA A O 1
ATOM 1383 N N . PRO A 1 171 ? 9.086 -15.247 -24.205 1.00 87.25 171 PRO A N 1
ATOM 1384 C CA . PRO A 1 171 ? 9.025 -14.657 -25.546 1.00 87.25 171 PRO A CA 1
ATOM 1385 C C . PRO A 1 171 ? 7.839 -13.710 -25.748 1.00 87.25 171 PRO A C 1
ATOM 1387 O O . PRO A 1 171 ? 7.983 -12.663 -26.369 1.00 87.25 171 PRO A O 1
ATOM 1390 N N . ILE A 1 172 ? 6.679 -14.004 -25.148 1.00 90.31 172 ILE A N 1
ATOM 1391 C CA . ILE A 1 172 ? 5.513 -13.108 -25.210 1.00 90.31 172 ILE A CA 1
ATOM 1392 C C . ILE A 1 172 ? 5.802 -11.719 -24.622 1.00 90.31 172 ILE A C 1
ATOM 1394 O O . ILE A 1 172 ? 5.348 -10.712 -25.157 1.00 90.31 172 ILE A O 1
ATOM 1398 N N . LEU A 1 173 ? 6.589 -11.655 -23.543 1.00 87.69 173 LEU A N 1
ATOM 1399 C CA . LEU A 1 173 ? 6.976 -10.398 -22.909 1.00 87.69 173 LEU A CA 1
ATOM 1400 C C . LEU A 1 173 ? 8.035 -9.681 -23.740 1.00 87.69 173 LEU A C 1
ATOM 1402 O O . LEU A 1 173 ? 7.893 -8.501 -24.047 1.00 87.69 173 LEU A O 1
ATOM 1406 N N . TRP A 1 174 ? 9.093 -10.400 -24.097 1.00 91.94 174 TRP A N 1
ATOM 1407 C CA . TRP A 1 174 ? 10.325 -9.777 -24.562 1.00 91.94 174 TRP A CA 1
ATOM 1408 C C . TRP A 1 174 ? 10.486 -9.734 -26.076 1.00 91.94 174 TRP A C 1
ATOM 1410 O O . TRP A 1 174 ? 11.219 -8.874 -26.537 1.00 91.94 174 TRP A O 1
ATOM 1420 N N . GLN A 1 175 ? 9.840 -10.623 -26.832 1.00 88.50 175 GLN A N 1
ATOM 1421 C CA . GLN A 1 175 ? 10.016 -10.774 -28.286 1.00 88.50 175 GLN A CA 1
ATOM 1422 C C . GLN A 1 175 ? 8.751 -10.380 -29.070 1.00 88.50 175 GLN A C 1
ATOM 1424 O O . GLN A 1 175 ? 8.848 -9.800 -30.148 1.00 88.50 175 GLN A O 1
ATOM 1429 N N . HIS A 1 176 ? 7.558 -10.637 -28.523 1.00 84.81 176 HIS A N 1
ATOM 1430 C CA . HIS A 1 176 ? 6.279 -10.451 -29.230 1.00 84.81 176 HIS A CA 1
ATOM 1431 C C . HIS A 1 176 ? 5.464 -9.233 -28.763 1.00 84.81 176 HIS A C 1
ATOM 1433 O O . HIS A 1 176 ? 4.253 -9.182 -28.949 1.00 84.81 176 HIS A O 1
ATOM 1439 N N . GLY A 1 177 ? 6.115 -8.226 -28.173 1.00 78.81 177 GLY A N 1
ATOM 1440 C CA . GLY A 1 177 ? 5.537 -6.886 -28.042 1.00 78.81 177 GLY A CA 1
ATOM 1441 C C . GLY A 1 177 ? 4.754 -6.587 -26.763 1.00 78.81 177 GLY A C 1
ATOM 1442 O O . GLY A 1 177 ? 4.292 -5.459 -26.623 1.00 78.81 177 GLY A O 1
ATOM 1443 N N . ALA A 1 178 ? 4.630 -7.508 -25.795 1.00 77.69 178 ALA A N 1
ATOM 1444 C CA . ALA A 1 178 ? 3.950 -7.161 -24.538 1.00 77.69 178 ALA A CA 1
ATOM 1445 C C . ALA A 1 178 ? 4.779 -6.209 -23.645 1.00 77.69 178 ALA A C 1
ATOM 1447 O O . ALA A 1 178 ? 4.213 -5.378 -22.936 1.00 77.69 178 ALA A O 1
ATOM 1448 N N . ILE A 1 179 ? 6.112 -6.308 -23.681 1.00 86.81 179 ILE A N 1
ATOM 1449 C CA . ILE A 1 179 ? 7.053 -5.350 -23.067 1.00 86.81 179 ILE A CA 1
ATOM 1450 C C . ILE A 1 179 ? 7.967 -4.757 -24.139 1.00 86.81 179 ILE A C 1
ATOM 1452 O O . ILE A 1 179 ? 8.161 -3.542 -24.194 1.00 86.81 179 ILE A O 1
ATOM 1456 N N . ALA A 1 180 ? 8.533 -5.623 -24.979 1.00 87.62 180 ALA A N 1
ATOM 1457 C CA . ALA A 1 180 ? 9.483 -5.264 -26.021 1.00 87.62 180 ALA A CA 1
ATOM 1458 C C . ALA A 1 180 ? 9.396 -6.232 -27.214 1.00 87.62 180 ALA A C 1
ATOM 1460 O O . ALA A 1 180 ? 8.707 -7.253 -27.158 1.00 87.62 180 ALA A O 1
ATOM 1461 N N . ARG A 1 181 ? 10.118 -5.900 -28.289 1.00 91.19 181 ARG A N 1
ATOM 1462 C CA . ARG A 1 181 ? 10.358 -6.758 -29.457 1.00 91.19 181 ARG A CA 1
ATOM 1463 C C . ARG A 1 181 ? 11.864 -6.972 -29.625 1.00 91.19 181 ARG A C 1
ATOM 1465 O O . ARG A 1 181 ? 12.502 -6.330 -30.449 1.00 91.19 181 ARG A O 1
ATOM 1472 N N . LEU A 1 182 ? 12.439 -7.773 -28.737 1.00 91.81 182 LEU A N 1
ATOM 1473 C CA . LEU A 1 182 ? 13.845 -8.160 -28.751 1.00 91.81 182 LEU A CA 1
ATOM 1474 C C . LEU A 1 182 ? 14.089 -9.333 -29.687 1.00 91.81 182 LEU A C 1
ATOM 1476 O O . LEU A 1 182 ? 13.219 -10.188 -29.863 1.00 91.81 182 LEU A O 1
ATOM 1480 N N . GLU A 1 183 ? 15.316 -9.420 -30.188 1.00 96.56 183 GLU A N 1
ATOM 1481 C CA . GLU A 1 183 ? 15.764 -10.607 -30.900 1.00 96.56 183 GLU A CA 1
ATOM 1482 C C . GLU A 1 183 ? 15.876 -11.806 -29.950 1.00 96.56 183 GLU A C 1
ATOM 1484 O O . GLU A 1 183 ? 16.042 -11.685 -28.724 1.00 96.56 183 GLU A O 1
ATOM 1489 N N . LYS A 1 184 ? 15.798 -13.007 -30.522 1.00 96.06 184 LYS A N 1
ATOM 1490 C CA . LYS A 1 184 ? 15.996 -14.246 -29.771 1.00 96.06 184 LYS A CA 1
ATOM 1491 C C . LYS A 1 18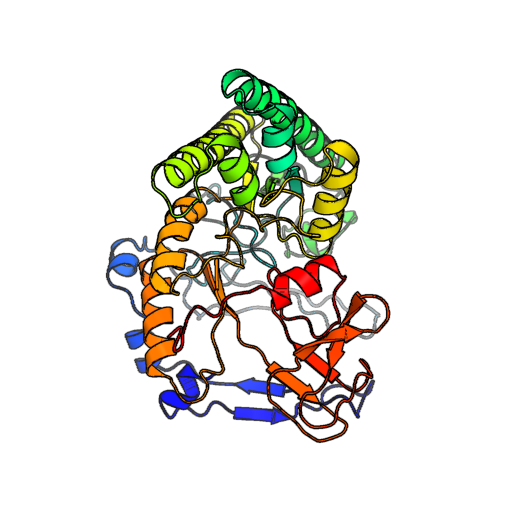4 ? 17.405 -14.278 -29.161 1.00 96.06 184 LYS A C 1
ATOM 1493 O O . LYS A 1 184 ? 18.388 -14.064 -29.864 1.00 96.06 184 LYS A O 1
ATOM 1498 N N . GLY A 1 185 ? 17.516 -14.563 -27.865 1.00 95.19 185 GLY A N 1
ATOM 1499 C CA . GLY A 1 185 ? 18.782 -14.569 -27.127 1.00 95.19 185 GLY A CA 1
ATOM 1500 C C . GLY A 1 185 ? 19.267 -13.197 -26.652 1.00 95.19 185 GLY A C 1
ATOM 1501 O O . GLY A 1 185 ? 20.223 -13.144 -25.877 1.00 95.19 185 GLY A O 1
ATOM 1502 N N . GLU A 1 186 ? 18.631 -12.094 -27.061 1.00 97.81 186 GLU A N 1
ATOM 1503 C CA . GLU A 1 186 ? 19.030 -10.754 -26.622 1.00 97.81 186 GLU A CA 1
ATOM 1504 C C . GLU A 1 186 ? 18.746 -10.560 -25.117 1.00 97.81 186 GLU A C 1
ATOM 1506 O O . GLU A 1 186 ? 17.652 -10.897 -24.647 1.00 97.81 186 GLU A O 1
ATOM 1511 N N . PRO A 1 187 ? 19.702 -10.021 -24.336 1.00 97.69 187 PRO A N 1
ATOM 1512 C CA . PRO A 1 187 ? 19.504 -9.771 -22.915 1.00 97.69 187 PRO A CA 1
ATOM 1513 C C . PRO A 1 187 ? 18.593 -8.562 -22.654 1.00 97.69 187 PRO A C 1
ATOM 1515 O O . PRO A 1 187 ? 18.645 -7.546 -23.348 1.00 97.69 187 PRO A O 1
ATOM 1518 N N . ILE A 1 188 ? 17.789 -8.635 -21.592 1.00 96.56 188 ILE A N 1
ATOM 1519 C CA . ILE A 1 188 ? 16.794 -7.599 -21.248 1.00 96.56 188 ILE A CA 1
ATOM 1520 C C . ILE A 1 188 ? 17.381 -6.361 -20.540 1.00 96.56 188 ILE A C 1
ATOM 1522 O O . ILE A 1 188 ? 16.634 -5.453 -20.169 1.00 96.56 188 ILE A O 1
ATOM 1526 N N . ASP A 1 189 ? 18.698 -6.313 -20.314 1.00 96.06 189 ASP A N 1
ATOM 1527 C CA . ASP A 1 189 ? 19.388 -5.358 -19.432 1.00 96.06 189 ASP A CA 1
ATOM 1528 C C . ASP A 1 189 ? 19.070 -3.886 -19.725 1.00 96.06 189 ASP A C 1
ATOM 1530 O O . ASP A 1 189 ? 18.920 -3.095 -18.789 1.00 96.06 189 ASP A O 1
ATOM 1534 N N . LYS A 1 190 ? 18.874 -3.521 -21.000 1.00 92.94 190 LYS A N 1
ATOM 1535 C CA . LYS A 1 190 ? 18.527 -2.147 -21.408 1.00 92.94 190 LYS A CA 1
ATOM 1536 C C . LYS A 1 190 ? 17.205 -1.639 -20.820 1.00 92.94 190 LYS A C 1
ATOM 1538 O O . LYS A 1 190 ? 17.010 -0.435 -20.714 1.00 92.94 190 LYS A O 1
ATOM 1543 N N . TYR A 1 191 ? 16.317 -2.539 -20.396 1.00 94.06 191 TYR A N 1
ATOM 1544 C CA . TYR A 1 191 ? 15.039 -2.197 -19.767 1.00 94.06 191 TYR A CA 1
ATOM 1545 C C . TYR A 1 191 ? 15.080 -2.239 -18.235 1.00 94.06 191 TYR A C 1
ATOM 1547 O O . TYR A 1 191 ? 14.085 -1.919 -17.576 1.00 94.06 191 TYR A O 1
ATOM 1555 N N . LEU A 1 192 ? 16.202 -2.646 -17.633 1.00 94.62 192 LEU A N 1
ATOM 1556 C CA . LEU A 1 192 ? 16.339 -2.747 -16.179 1.00 94.62 192 LEU A CA 1
ATOM 1557 C C . LEU A 1 192 ? 16.784 -1.427 -15.523 1.00 94.62 192 LEU A C 1
ATOM 1559 O O . LEU A 1 192 ? 16.514 -1.231 -14.333 1.00 94.62 192 LEU A O 1
ATOM 1563 N N . THR A 1 193 ? 17.410 -0.527 -16.285 1.00 92.94 193 THR A N 1
ATOM 1564 C CA . THR A 1 193 ? 18.021 0.738 -15.835 1.00 92.94 193 THR A CA 1
ATOM 1565 C C . THR A 1 193 ? 17.358 1.960 -16.489 1.00 92.94 193 THR A C 1
ATOM 1567 O O . THR A 1 193 ? 16.374 1.834 -17.222 1.00 92.94 193 THR A O 1
ATOM 1570 N N . GLY A 1 194 ? 17.829 3.169 -16.165 1.00 89.44 194 GLY A N 1
ATOM 1571 C CA . GLY A 1 194 ? 17.388 4.412 -16.809 1.00 89.44 194 GLY A CA 1
ATOM 1572 C C . GLY A 1 194 ? 15.949 4.816 -16.490 1.00 89.44 194 GLY A C 1
ATOM 1573 O O . GLY A 1 194 ? 15.379 5.642 -17.192 1.00 89.44 194 GLY A O 1
ATOM 1574 N N . GLY A 1 195 ? 15.330 4.204 -15.476 1.00 87.69 195 GLY A N 1
ATOM 1575 C CA . GLY A 1 195 ? 13.940 4.454 -15.088 1.00 87.69 195 GLY A CA 1
ATOM 1576 C C . GLY A 1 195 ? 12.877 3.760 -15.952 1.00 87.69 195 GLY A C 1
ATOM 1577 O O . GLY A 1 195 ? 11.689 3.895 -15.647 1.00 87.69 195 GLY A O 1
ATOM 1578 N N . TYR A 1 196 ? 13.253 2.977 -16.978 1.00 91.38 196 TYR A N 1
ATOM 1579 C CA . TYR A 1 196 ? 12.276 2.258 -17.811 1.00 91.38 196 TYR A CA 1
ATOM 1580 C C . TYR A 1 196 ? 11.441 1.279 -16.979 1.00 91.38 196 TYR A C 1
ATOM 1582 O O . TYR A 1 196 ? 10.218 1.254 -17.080 1.00 91.38 196 TYR A O 1
ATOM 1590 N N . SER A 1 197 ? 12.075 0.511 -16.096 1.00 93.25 197 SER A N 1
ATOM 1591 C CA . SER A 1 197 ? 11.371 -0.318 -15.117 1.00 93.25 197 SER A CA 1
ATOM 1592 C C . SER A 1 197 ? 11.524 0.228 -13.704 1.00 93.25 197 SER A C 1
ATOM 1594 O O . SER A 1 197 ? 12.603 0.673 -13.297 1.00 93.25 197 SER A O 1
ATOM 1596 N N . THR A 1 198 ? 10.456 0.132 -12.917 1.00 93.69 198 THR A N 1
ATOM 1597 C CA . THR A 1 198 ? 10.465 0.565 -11.517 1.00 93.69 198 THR A CA 1
ATOM 1598 C C . THR A 1 198 ? 10.894 -0.555 -10.573 1.00 93.69 198 THR A C 1
ATOM 1600 O O . THR A 1 198 ? 10.959 -1.733 -10.941 1.00 93.69 198 THR A O 1
ATOM 1603 N N . ILE A 1 199 ? 11.236 -0.191 -9.343 1.00 95.12 199 ILE A N 1
ATOM 1604 C CA . ILE A 1 199 ? 11.528 -1.111 -8.246 1.00 95.12 199 ILE A CA 1
ATOM 1605 C C . ILE A 1 199 ? 10.976 -0.516 -6.951 1.00 95.12 199 ILE A C 1
ATOM 1607 O O . ILE A 1 199 ? 11.133 0.671 -6.685 1.00 95.12 199 ILE A O 1
ATOM 1611 N N . SER A 1 200 ? 10.255 -1.310 -6.166 1.00 96.31 200 SER A N 1
ATOM 1612 C CA . SER A 1 200 ? 9.387 -0.753 -5.127 1.00 96.31 200 SER A CA 1
ATOM 1613 C C . SER A 1 200 ? 9.940 -0.963 -3.724 1.00 96.31 200 SER A C 1
ATOM 1615 O O . SER A 1 200 ? 10.051 -2.098 -3.249 1.00 96.31 200 SER A O 1
ATOM 1617 N N . LEU A 1 201 ? 10.194 0.144 -3.023 1.00 97.75 201 LEU A N 1
ATOM 1618 C CA . LEU A 1 201 ? 10.355 0.136 -1.573 1.00 97.75 201 LEU A CA 1
ATOM 1619 C C . LEU A 1 201 ? 8.963 0.148 -0.937 1.00 97.75 201 LEU A C 1
ATOM 1621 O O . LEU A 1 201 ? 8.321 1.186 -0.789 1.00 97.75 201 LEU A O 1
ATOM 1625 N N . GLY A 1 202 ? 8.470 -1.034 -0.600 1.00 97.12 202 GLY A N 1
ATOM 1626 C CA . GLY A 1 202 ? 7.199 -1.196 0.080 1.00 97.12 202 GLY A CA 1
ATOM 1627 C C . GLY A 1 202 ? 7.234 -0.657 1.511 1.00 97.12 202 GLY A C 1
ATOM 1628 O O . GLY A 1 202 ? 8.267 -0.746 2.167 1.00 97.12 202 GLY A O 1
ATOM 1629 N N . TYR A 1 203 ? 6.105 -0.193 2.043 1.00 97.75 203 TYR A N 1
ATOM 1630 C CA . TYR A 1 203 ? 5.956 0.094 3.476 1.00 97.75 203 TYR A CA 1
ATOM 1631 C C . TYR A 1 203 ? 4.569 -0.261 4.016 1.00 97.75 203 TYR A C 1
ATOM 1633 O O . TYR A 1 203 ? 3.599 -0.415 3.263 1.00 97.75 203 TYR A O 1
ATOM 1641 N N . ALA A 1 204 ? 4.501 -0.403 5.340 1.00 96.12 204 ALA A N 1
ATOM 1642 C CA . ALA A 1 204 ? 3.317 -0.793 6.091 1.00 96.12 204 ALA A CA 1
ATOM 1643 C C . ALA A 1 204 ? 3.371 -0.301 7.545 1.00 96.12 204 ALA A C 1
ATOM 1645 O O . ALA A 1 204 ? 4.459 -0.230 8.123 1.00 96.12 204 ALA A O 1
ATOM 1646 N N . GLY A 1 205 ? 2.199 -0.043 8.137 1.00 97.06 205 GLY A N 1
ATOM 1647 C CA . GLY A 1 205 ? 2.057 0.313 9.548 1.00 97.06 205 GLY A CA 1
ATOM 1648 C C . GLY A 1 205 ? 2.521 1.727 9.888 1.00 97.06 205 GLY A C 1
ATOM 1649 O O . GLY A 1 205 ? 3.133 1.927 10.936 1.00 97.06 205 GLY A O 1
ATOM 1650 N N . LEU A 1 206 ? 2.297 2.706 8.997 1.00 98.38 206 LEU A N 1
ATOM 1651 C CA . LEU A 1 206 ? 2.646 4.101 9.288 1.00 98.38 206 LEU A CA 1
ATOM 1652 C C . LEU A 1 206 ? 1.846 4.615 10.489 1.00 98.38 206 LEU A C 1
ATOM 1654 O O . LEU A 1 206 ? 2.423 5.267 11.351 1.00 98.38 206 LEU A O 1
ATOM 1658 N N . TRP A 1 207 ? 0.555 4.282 10.581 1.00 98.12 207 TRP A N 1
ATOM 1659 C CA . TRP A 1 207 ? -0.294 4.733 11.683 1.00 98.12 207 TRP A CA 1
ATOM 1660 C C . TRP A 1 207 ? 0.237 4.253 13.040 1.00 98.12 207 TRP A C 1
ATOM 1662 O O . TRP A 1 207 ? 0.492 5.078 13.912 1.00 98.12 207 TRP A O 1
ATOM 1672 N N . GLU A 1 208 ? 0.509 2.954 13.203 1.00 98.50 208 GLU A N 1
ATOM 1673 C CA . GLU A 1 208 ? 1.031 2.396 14.459 1.00 98.50 208 GLU A CA 1
ATOM 1674 C C . GLU A 1 208 ? 2.447 2.903 14.766 1.00 98.50 208 GLU A C 1
ATOM 1676 O O . GLU A 1 208 ? 2.783 3.146 15.925 1.00 98.50 208 GLU A O 1
ATOM 1681 N N . CYS A 1 209 ? 3.277 3.097 13.733 1.00 98.62 209 CYS A N 1
ATOM 1682 C CA . CYS A 1 209 ? 4.603 3.699 13.861 1.00 98.62 209 CYS A CA 1
ATOM 1683 C C . CYS A 1 209 ? 4.523 5.112 14.453 1.00 98.62 209 CYS A C 1
ATOM 1685 O O . CYS A 1 209 ? 5.210 5.414 15.430 1.00 98.62 209 CYS A O 1
ATOM 1687 N N . VAL A 1 210 ? 3.679 5.972 13.874 1.00 98.62 210 VAL A N 1
ATOM 1688 C CA . VAL A 1 210 ? 3.481 7.345 14.348 1.00 98.62 210 VAL A CA 1
ATOM 1689 C C . VAL A 1 210 ? 2.871 7.342 15.744 1.00 98.62 210 VAL A C 1
ATOM 1691 O O . VAL A 1 210 ? 3.421 7.981 16.639 1.00 98.62 210 VAL A O 1
ATOM 1694 N N . TYR A 1 211 ? 1.798 6.578 15.953 1.00 98.50 211 TYR A N 1
ATOM 1695 C CA . TYR A 1 211 ? 1.097 6.520 17.231 1.00 98.50 211 TYR A CA 1
ATOM 1696 C C . TYR A 1 211 ? 2.020 6.077 18.371 1.00 98.50 211 TYR A C 1
ATOM 1698 O O . TYR A 1 211 ? 2.021 6.678 19.443 1.00 98.50 211 TYR A O 1
ATOM 1706 N N . TYR A 1 212 ? 2.885 5.085 18.140 1.00 98.56 212 TYR A N 1
ATOM 1707 C CA . TYR A 1 212 ? 3.852 4.660 19.149 1.00 98.56 212 TYR A CA 1
ATOM 1708 C C . TYR A 1 212 ? 4.877 5.752 19.495 1.00 98.56 212 TYR A C 1
ATOM 1710 O O . TYR A 1 212 ? 5.194 5.935 20.675 1.00 98.56 212 TYR A O 1
ATOM 1718 N N . MET A 1 213 ? 5.395 6.461 18.486 1.00 98.62 213 MET A N 1
ATOM 1719 C CA . MET A 1 213 ? 6.443 7.473 18.661 1.00 98.62 213 MET A CA 1
ATOM 1720 C C . MET A 1 213 ? 5.922 8.768 19.287 1.00 98.62 213 MET A C 1
ATOM 1722 O O . MET A 1 213 ? 6.606 9.352 20.123 1.00 98.62 213 MET A O 1
ATOM 1726 N N . THR A 1 214 ? 4.729 9.219 18.897 1.00 98.06 214 THR A N 1
ATOM 1727 C CA . THR A 1 214 ? 4.217 10.556 19.248 1.00 98.06 214 THR A CA 1
ATOM 1728 C C . THR A 1 214 ? 3.021 10.523 20.195 1.00 98.06 214 THR A C 1
ATOM 1730 O O . THR A 1 214 ? 2.709 11.532 20.821 1.00 98.06 214 THR A O 1
ATOM 1733 N N . GLY A 1 215 ? 2.325 9.387 20.302 1.00 97.88 215 GLY A N 1
ATOM 1734 C CA . GLY A 1 215 ? 1.022 9.292 20.964 1.00 97.88 215 GLY A CA 1
ATOM 1735 C C . GLY A 1 215 ? -0.128 9.934 20.178 1.00 97.88 215 GLY A C 1
ATOM 1736 O O . GLY A 1 215 ? -1.243 9.967 20.688 1.00 97.88 215 GLY A O 1
ATOM 1737 N N . SER A 1 216 ? 0.130 10.445 18.967 1.00 97.94 216 SER A N 1
ATOM 1738 C CA . SER A 1 216 ? -0.845 11.139 18.116 1.00 97.94 216 SER A CA 1
ATOM 1739 C C . SER A 1 216 ? -1.183 10.329 16.863 1.00 97.94 216 SER A C 1
ATOM 1741 O O . SER A 1 216 ? -0.359 9.565 16.356 1.00 97.94 216 SER A O 1
ATOM 1743 N N . LYS A 1 217 ? -2.393 10.507 16.337 1.00 96.69 217 LYS A N 1
ATOM 1744 C CA . LYS A 1 217 ? -2.881 9.854 15.111 1.00 96.69 217 LYS A CA 1
ATOM 1745 C C . LYS A 1 217 ? -2.390 10.575 13.854 1.00 96.69 217 LYS A C 1
ATOM 1747 O O . LYS A 1 217 ? -2.024 11.745 13.900 1.00 96.69 217 LYS A O 1
ATOM 1752 N N . LEU A 1 218 ? -2.464 9.914 12.695 1.00 96.00 218 LEU A N 1
ATOM 1753 C CA . LEU A 1 218 ? -2.150 10.544 11.397 1.00 96.00 218 LEU A CA 1
ATOM 1754 C C . LEU A 1 218 ? -3.100 11.692 11.013 1.00 96.00 218 LEU A C 1
ATOM 1756 O O . LEU A 1 218 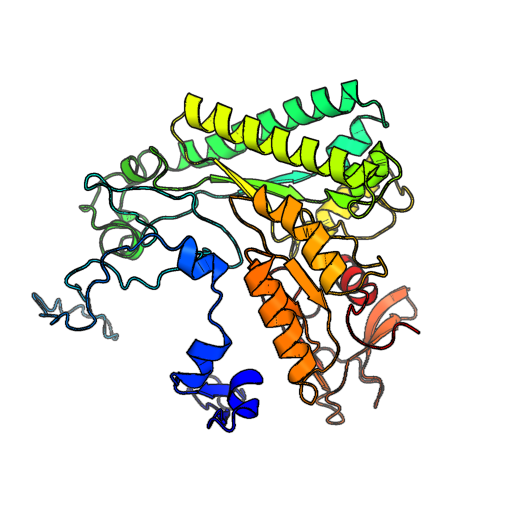? -2.759 12.512 10.164 1.00 96.00 218 LEU A O 1
ATOM 1760 N N . THR A 1 219 ? -4.282 11.733 11.618 1.00 95.31 219 THR A N 1
ATOM 1761 C CA . THR A 1 219 ? -5.318 12.762 11.445 1.00 95.31 219 THR A CA 1
ATOM 1762 C C . THR A 1 219 ? -5.101 13.979 12.350 1.00 95.31 219 THR A C 1
ATOM 1764 O O . THR A 1 219 ? -5.699 15.028 12.126 1.00 95.31 219 THR A O 1
ATOM 1767 N N . GLU A 1 220 ? -4.217 13.871 13.342 1.00 96.81 220 GLU A N 1
ATOM 1768 C CA . GLU A 1 220 ? -3.852 14.940 14.271 1.00 96.81 220 GLU A CA 1
ATOM 1769 C C . GLU A 1 220 ? -2.562 15.617 13.797 1.00 96.81 220 GLU A C 1
ATOM 1771 O O . GLU A 1 220 ? -1.684 14.969 13.236 1.00 96.81 220 GLU A O 1
ATOM 1776 N N . GLU A 1 221 ? -2.406 16.922 14.026 1.00 97.19 221 GLU A N 1
ATOM 1777 C CA . GLU A 1 221 ? -1.304 17.704 13.445 1.00 97.19 221 GLU A CA 1
ATOM 1778 C C . GLU A 1 221 ? 0.092 17.139 13.757 1.00 97.19 221 GLU A C 1
ATOM 1780 O O . GLU A 1 221 ? 0.912 16.986 12.850 1.00 97.19 221 GLU A O 1
ATOM 1785 N N . VAL A 1 222 ? 0.346 16.774 15.017 1.00 98.25 222 VAL A N 1
ATOM 1786 C CA . VAL A 1 222 ? 1.635 16.217 15.459 1.00 98.25 222 VAL A CA 1
ATOM 1787 C C . VAL A 1 222 ? 1.931 14.893 14.754 1.00 98.25 222 VAL A C 1
ATOM 1789 O O . VAL A 1 222 ? 3.025 14.703 14.219 1.00 98.25 222 VAL A O 1
ATOM 1792 N N . GLY A 1 223 ? 0.954 13.983 14.718 1.00 98.06 223 GLY A N 1
ATOM 1793 C CA . GLY A 1 223 ? 1.126 12.688 14.070 1.00 98.06 223 GLY A CA 1
ATOM 1794 C C . GLY A 1 223 ? 1.211 12.809 12.549 1.00 98.06 223 GLY A C 1
ATOM 1795 O O . GLY A 1 223 ? 2.043 12.148 11.926 1.00 98.06 223 GLY A O 1
ATOM 1796 N N . ARG A 1 224 ? 0.433 13.715 11.947 1.00 98.19 224 ARG A N 1
ATOM 1797 C CA . ARG A 1 224 ? 0.495 14.033 10.519 1.00 98.19 224 ARG A CA 1
ATOM 1798 C C . ARG A 1 224 ? 1.884 14.513 10.119 1.00 98.19 224 ARG A C 1
ATOM 1800 O O . ARG A 1 224 ? 2.453 13.973 9.175 1.00 98.19 224 ARG A O 1
ATOM 1807 N N . ASN A 1 225 ? 2.443 15.482 10.841 1.00 98.56 225 ASN A N 1
ATOM 1808 C CA . ASN A 1 225 ? 3.760 16.040 10.536 1.00 98.56 225 ASN A CA 1
ATOM 1809 C C . ASN A 1 225 ? 4.856 14.970 10.644 1.00 98.56 225 ASN A C 1
ATOM 1811 O O . ASN A 1 225 ? 5.612 14.783 9.694 1.00 98.56 225 ASN A O 1
ATOM 1815 N N . PHE A 1 226 ? 4.871 14.184 11.726 1.00 98.69 226 PHE A N 1
ATOM 1816 C CA . PHE A 1 226 ? 5.848 13.101 11.880 1.00 98.69 226 PHE A CA 1
ATOM 1817 C C . PHE A 1 226 ? 5.689 12.008 10.806 1.00 98.69 226 PHE A C 1
ATOM 1819 O O . PHE A 1 226 ? 6.669 11.519 10.249 1.00 98.69 226 PHE A O 1
ATOM 1826 N N . GLY A 1 227 ? 4.454 11.644 10.447 1.00 98.56 227 GLY A N 1
ATOM 1827 C CA . GLY A 1 227 ? 4.199 10.694 9.364 1.00 98.56 227 GLY A CA 1
ATOM 1828 C C . GLY A 1 227 ? 4.683 11.198 7.998 1.00 98.56 227 GLY A C 1
ATOM 1829 O O . GLY A 1 227 ? 5.213 10.415 7.206 1.00 98.56 227 GLY A O 1
ATOM 1830 N N . LEU A 1 228 ? 4.524 12.497 7.720 1.00 98.62 228 LEU A N 1
ATOM 1831 C CA . LEU A 1 228 ? 5.025 13.124 6.495 1.00 98.62 228 LEU A CA 1
ATOM 1832 C C . LEU A 1 228 ? 6.556 13.118 6.467 1.00 98.62 228 LEU A C 1
ATOM 1834 O O . LEU A 1 228 ? 7.118 12.769 5.432 1.00 98.62 228 LEU A O 1
ATOM 1838 N N . GLU A 1 229 ? 7.223 13.408 7.587 1.00 98.69 229 GLU A N 1
ATOM 1839 C CA . GLU A 1 229 ? 8.686 13.321 7.704 1.00 98.69 229 GLU A CA 1
ATOM 1840 C C . GLU A 1 229 ? 9.197 11.908 7.383 1.00 98.69 229 GLU A C 1
ATOM 1842 O O . GLU A 1 229 ? 10.130 11.748 6.596 1.00 98.69 229 GLU A O 1
ATOM 1847 N N . VAL A 1 230 ? 8.556 10.864 7.926 1.00 98.81 230 VAL A N 1
ATOM 1848 C CA . VAL A 1 230 ? 8.914 9.459 7.646 1.00 98.81 230 VAL A CA 1
ATOM 1849 C C . VAL A 1 230 ? 8.813 9.152 6.148 1.00 98.81 230 VAL A C 1
ATOM 1851 O O . VAL A 1 230 ? 9.733 8.579 5.561 1.00 98.81 230 VAL A O 1
ATOM 1854 N N . MET A 1 231 ? 7.713 9.559 5.512 1.00 98.62 231 MET A N 1
ATOM 1855 C CA . MET A 1 231 ? 7.468 9.341 4.083 1.00 98.62 231 MET A CA 1
ATOM 1856 C C . MET A 1 231 ? 8.425 10.143 3.188 1.00 98.62 231 MET A C 1
ATOM 1858 O O . MET A 1 231 ? 8.927 9.627 2.188 1.00 98.62 231 MET A O 1
ATOM 1862 N N . GLN A 1 232 ? 8.707 11.398 3.544 1.00 98.62 232 GLN A N 1
ATOM 1863 C CA . GLN A 1 232 ? 9.669 12.255 2.847 1.00 98.62 232 GLN A CA 1
ATOM 1864 C C . GLN A 1 232 ? 11.086 11.685 2.935 1.00 98.62 232 GLN A C 1
ATOM 1866 O O . GLN A 1 232 ? 11.794 11.651 1.930 1.00 98.62 232 GLN A O 1
ATOM 1871 N N . HIS A 1 233 ? 11.480 11.170 4.102 1.00 98.69 233 HIS A N 1
ATOM 1872 C CA . HIS A 1 233 ? 12.779 10.527 4.287 1.00 98.69 233 HIS A CA 1
ATOM 1873 C C . HIS A 1 233 ? 12.935 9.282 3.407 1.00 98.69 233 HIS A C 1
ATOM 1875 O O . HIS A 1 233 ? 13.972 9.102 2.771 1.00 98.69 233 HIS A O 1
ATOM 1881 N N . MET A 1 234 ? 11.893 8.451 3.287 1.00 98.56 234 MET A N 1
ATOM 1882 C CA . MET A 1 234 ? 11.929 7.304 2.371 1.00 98.56 234 MET A CA 1
ATOM 1883 C C . MET A 1 234 ? 12.035 7.712 0.898 1.00 98.56 234 MET A C 1
ATOM 1885 O O . MET A 1 234 ? 12.761 7.058 0.148 1.00 98.56 234 MET A O 1
ATOM 1889 N N . ASN A 1 235 ? 11.327 8.767 0.477 1.00 98.25 235 ASN A N 1
ATOM 1890 C CA . ASN A 1 235 ? 11.462 9.294 -0.884 1.00 98.25 235 ASN A CA 1
ATOM 1891 C C . ASN A 1 235 ? 12.884 9.791 -1.137 1.00 98.25 235 ASN A C 1
ATOM 1893 O O . ASN A 1 235 ? 13.502 9.352 -2.100 1.00 98.25 235 ASN A O 1
ATOM 1897 N N . LYS A 1 236 ? 13.450 10.574 -0.209 1.00 98.38 236 LYS A N 1
ATOM 1898 C CA . LYS A 1 236 ? 14.843 11.027 -0.288 1.00 98.38 236 LYS A CA 1
ATOM 1899 C C . LYS A 1 236 ? 15.816 9.854 -0.446 1.00 98.38 236 LYS A C 1
ATOM 1901 O O . LYS A 1 236 ? 16.722 9.919 -1.268 1.00 98.38 236 LYS A O 1
ATOM 1906 N N . LYS A 1 237 ? 15.615 8.755 0.292 1.00 98.38 237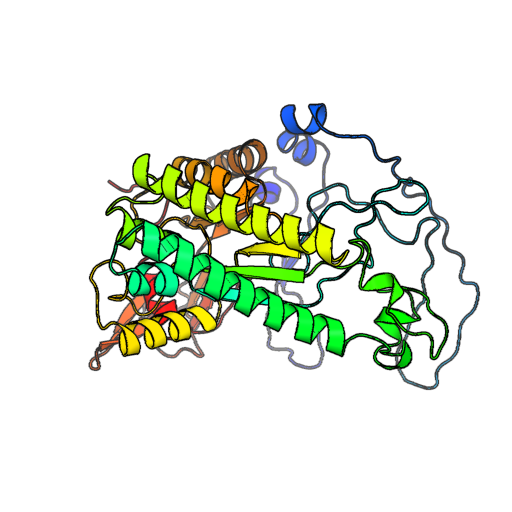 LYS A N 1
ATOM 1907 C CA . LYS A 1 237 ? 16.420 7.535 0.120 1.00 98.38 237 LYS A CA 1
ATOM 1908 C C . LYS A 1 237 ? 16.251 6.892 -1.252 1.00 98.38 237 LYS A C 1
ATOM 1910 O O . LYS A 1 237 ? 17.247 6.488 -1.844 1.00 98.38 237 LYS A O 1
ATOM 1915 N N . CYS A 1 238 ? 15.029 6.819 -1.778 1.00 97.69 238 CYS A N 1
ATOM 1916 C CA . CYS A 1 238 ? 14.806 6.330 -3.139 1.00 97.69 238 CYS A CA 1
ATOM 1917 C C . CYS A 1 238 ? 15.512 7.212 -4.177 1.00 97.69 238 CYS A C 1
ATOM 1919 O O . CYS A 1 238 ? 16.141 6.665 -5.077 1.00 97.69 238 CYS A O 1
ATOM 1921 N N . ASP A 1 239 ? 15.477 8.535 -4.018 1.00 96.88 239 ASP A N 1
ATOM 1922 C CA . ASP A 1 239 ? 16.153 9.484 -4.908 1.00 96.88 239 ASP A CA 1
ATOM 1923 C C . ASP A 1 239 ? 17.682 9.323 -4.853 1.00 96.88 239 ASP A C 1
ATOM 1925 O O . ASP A 1 239 ? 18.315 9.140 -5.892 1.00 96.88 239 ASP A O 1
ATOM 1929 N N . GLU A 1 240 ? 18.270 9.250 -3.651 1.00 97.81 240 GLU A N 1
ATOM 1930 C CA . GLU A 1 240 ? 19.701 8.954 -3.448 1.00 97.81 240 GLU A CA 1
ATOM 1931 C C . GLU A 1 240 ? 20.109 7.636 -4.139 1.00 97.81 240 GLU A C 1
ATOM 1933 O O . GLU A 1 240 ? 21.176 7.525 -4.753 1.00 97.81 240 GLU A O 1
ATOM 1938 N N . TRP A 1 241 ? 19.265 6.604 -4.052 1.00 97.31 241 TRP A N 1
ATOM 1939 C CA . TRP A 1 241 ? 19.517 5.327 -4.715 1.00 97.31 241 TRP A CA 1
ATOM 1940 C C . TRP A 1 241 ? 19.370 5.426 -6.236 1.00 97.31 241 TRP A C 1
ATOM 1942 O O . TRP A 1 241 ? 20.200 4.857 -6.948 1.00 97.31 241 TRP A O 1
ATOM 1952 N N . ASN A 1 242 ? 18.371 6.154 -6.736 1.00 95.25 242 ASN A N 1
ATOM 1953 C CA . ASN A 1 242 ? 18.156 6.398 -8.163 1.00 95.25 242 ASN A CA 1
ATOM 1954 C C . ASN A 1 242 ? 19.371 7.080 -8.795 1.00 95.25 242 ASN A C 1
ATOM 1956 O O . ASN A 1 242 ? 19.887 6.585 -9.797 1.00 95.25 242 ASN A O 1
ATOM 1960 N N . GLU A 1 243 ? 19.883 8.140 -8.168 1.00 95.19 243 GLU A N 1
ATOM 1961 C CA . GLU A 1 243 ? 21.091 8.846 -8.610 1.00 95.19 243 GLU A CA 1
ATOM 1962 C C . GLU A 1 243 ? 22.321 7.930 -8.611 1.00 95.19 243 GLU A C 1
ATOM 1964 O O . GLU A 1 243 ? 23.111 7.932 -9.554 1.00 95.19 243 GLU A O 1
ATOM 1969 N N . ARG A 1 244 ? 22.470 7.096 -7.574 1.00 94.62 244 ARG A N 1
ATOM 1970 C CA . ARG A 1 244 ? 23.646 6.232 -7.407 1.00 94.62 244 ARG A CA 1
ATOM 1971 C C . ARG A 1 244 ? 23.722 5.084 -8.411 1.00 94.62 244 ARG A C 1
ATOM 1973 O O . ARG A 1 244 ? 24.823 4.713 -8.811 1.00 94.62 244 ARG A O 1
ATOM 1980 N N . CYS A 1 245 ? 22.600 4.449 -8.744 1.00 92.75 245 CYS A N 1
ATOM 1981 C CA . CYS A 1 245 ? 22.611 3.213 -9.542 1.00 92.75 245 CYS A CA 1
ATOM 1982 C C . CYS A 1 245 ? 21.746 3.251 -10.804 1.00 92.75 245 CYS A C 1
ATOM 1984 O O . CYS A 1 245 ? 21.655 2.240 -11.499 1.00 92.75 245 CYS A O 1
ATOM 1986 N N . ASN A 1 246 ? 21.160 4.407 -11.133 1.00 93.81 246 ASN A N 1
ATOM 1987 C CA . ASN A 1 246 ? 20.348 4.612 -12.331 1.00 93.81 246 ASN A CA 1
ATOM 1988 C C . ASN A 1 246 ? 19.199 3.590 -12.456 1.00 93.81 246 ASN A C 1
ATOM 1990 O O . ASN A 1 246 ? 18.937 3.017 -13.520 1.00 93.81 246 ASN A O 1
ATOM 1994 N N . LEU A 1 247 ? 18.533 3.327 -11.332 1.00 92.94 247 LEU A N 1
ATOM 1995 C CA . LEU A 1 247 ? 17.331 2.499 -11.242 1.00 92.94 247 LEU A CA 1
ATOM 1996 C C . LEU A 1 247 ? 16.110 3.390 -10.963 1.00 92.94 247 LEU A C 1
ATOM 1998 O O . LEU A 1 247 ? 16.256 4.569 -10.676 1.00 92.94 247 LEU A O 1
ATOM 2002 N N . GLY A 1 248 ? 14.900 2.838 -11.099 1.00 93.25 248 GLY A N 1
ATOM 2003 C CA . GLY A 1 248 ? 13.637 3.551 -10.861 1.00 93.25 248 GLY A CA 1
ATOM 2004 C C . GLY A 1 248 ? 12.980 3.186 -9.526 1.00 93.25 248 GLY A C 1
ATOM 2005 O O . GLY A 1 248 ? 11.893 2.607 -9.527 1.00 93.25 248 GLY A O 1
ATOM 2006 N N . PHE A 1 249 ? 13.646 3.443 -8.401 1.00 95.94 249 PHE A N 1
ATOM 2007 C CA . PHE A 1 249 ? 13.083 3.281 -7.060 1.00 95.94 249 PHE A CA 1
ATOM 2008 C C . PHE A 1 249 ? 11.922 4.245 -6.818 1.00 95.94 249 PHE A C 1
ATOM 2010 O O . PHE A 1 249 ? 11.999 5.427 -7.145 1.00 95.94 249 PHE A O 1
ATOM 2017 N N . GLY A 1 250 ? 10.866 3.729 -6.194 1.00 95.31 250 GLY A N 1
ATOM 2018 C CA . GLY A 1 250 ? 9.752 4.521 -5.685 1.00 95.31 250 GLY A CA 1
ATOM 2019 C C . GLY A 1 250 ? 9.095 3.827 -4.500 1.00 95.31 250 GLY A C 1
ATOM 2020 O O . GLY A 1 250 ? 9.080 2.591 -4.415 1.00 95.31 250 GLY A O 1
ATOM 2021 N N . ILE A 1 251 ? 8.560 4.613 -3.568 1.00 97.00 251 ILE A N 1
ATOM 2022 C CA . ILE A 1 251 ? 7.933 4.051 -2.373 1.00 97.00 251 ILE A CA 1
ATOM 2023 C C . ILE A 1 251 ? 6.523 3.556 -2.689 1.00 97.00 251 ILE A C 1
ATOM 2025 O O . ILE A 1 251 ? 5.784 4.174 -3.450 1.00 97.00 251 ILE A O 1
ATOM 2029 N N . TYR A 1 252 ? 6.153 2.417 -2.120 1.00 95.44 252 TYR A N 1
ATOM 2030 C CA . TYR A 1 252 ? 4.962 1.675 -2.509 1.00 95.44 252 TYR A CA 1
ATOM 2031 C C . TYR A 1 252 ? 4.126 1.307 -1.287 1.00 95.44 252 TYR A C 1
ATOM 2033 O O . TYR A 1 252 ? 4.547 0.519 -0.434 1.00 95.44 252 TYR A O 1
ATOM 2041 N N . GLY A 1 253 ? 2.901 1.821 -1.221 1.00 94.50 253 GLY A N 1
ATOM 2042 C CA . GLY A 1 253 ? 1.926 1.370 -0.242 1.00 94.50 253 GLY A CA 1
ATOM 2043 C C . GLY A 1 253 ? 1.611 -0.103 -0.495 1.00 94.50 253 GLY A C 1
ATOM 2044 O O . GLY A 1 253 ? 0.822 -0.440 -1.378 1.00 94.50 253 GLY A O 1
ATOM 2045 N N . THR A 1 254 ? 2.227 -1.017 0.255 1.00 92.00 254 THR A N 1
ATOM 2046 C CA . THR A 1 254 ? 2.173 -2.457 -0.052 1.00 92.00 254 THR A CA 1
ATOM 2047 C C . THR A 1 254 ? 0.778 -3.008 0.223 1.00 92.00 254 THR A C 1
ATOM 2049 O O . THR A 1 254 ? 0.296 -2.789 1.324 1.00 92.00 254 THR A O 1
ATOM 2052 N N . PRO A 1 255 ? 0.092 -3.698 -0.708 1.00 83.19 255 PRO A N 1
ATOM 2053 C CA . PRO A 1 255 ? -1.182 -4.354 -0.427 1.00 83.19 255 PRO A CA 1
ATOM 2054 C C . PRO A 1 255 ? -0.918 -5.574 0.462 1.00 83.19 255 PRO A C 1
ATOM 2056 O O . PRO A 1 255 ? -0.503 -6.633 0.001 1.00 83.19 255 PRO A O 1
ATOM 2059 N N . LEU A 1 256 ? -1.092 -5.407 1.773 1.00 77.69 256 LEU A N 1
ATOM 2060 C CA . LEU A 1 256 ? -0.785 -6.421 2.789 1.00 77.69 256 LEU A CA 1
ATOM 2061 C C . LEU A 1 256 ? -1.845 -7.537 2.882 1.00 77.69 256 LEU A C 1
ATOM 2063 O O . LEU A 1 256 ? -2.289 -7.867 3.980 1.00 77.69 256 LEU A O 1
ATOM 2067 N N . GLU A 1 257 ? -2.273 -8.132 1.767 1.00 73.75 257 GLU A N 1
ATOM 2068 C CA . GLU A 1 257 ? -3.395 -9.092 1.736 1.00 73.75 257 GLU A CA 1
ATOM 2069 C C . GLU A 1 257 ? -3.245 -10.222 2.762 1.00 73.75 257 GLU A C 1
ATOM 2071 O O . GLU A 1 257 ? -4.017 -10.301 3.721 1.00 73.75 257 GLU A O 1
ATOM 2076 N N . SER A 1 258 ? -2.209 -11.048 2.612 1.00 69.31 258 SER A N 1
ATOM 2077 C CA . SER A 1 258 ? -1.873 -12.135 3.542 1.00 69.31 258 SER A CA 1
ATOM 2078 C C . SER A 1 258 ? -0.799 -11.739 4.562 1.00 69.31 258 SER A C 1
ATOM 2080 O O . SER A 1 258 ? -0.742 -12.290 5.663 1.00 69.31 258 SER A O 1
ATOM 2082 N N . THR A 1 259 ? 0.031 -10.748 4.229 1.00 80.00 259 THR A N 1
ATOM 2083 C CA . THR A 1 259 ? 1.193 -10.335 5.029 1.00 80.00 259 THR A CA 1
ATOM 2084 C C . THR A 1 259 ? 0.811 -9.604 6.319 1.00 80.00 259 THR A C 1
ATOM 2086 O O . THR A 1 259 ? 1.587 -9.634 7.274 1.00 80.00 259 THR A O 1
ATOM 2089 N N . VAL A 1 260 ? -0.386 -9.004 6.392 1.00 83.06 260 VAL A N 1
ATOM 2090 C CA . VAL A 1 260 ? -0.825 -8.215 7.557 1.00 83.06 260 VAL A CA 1
ATOM 2091 C C . VAL A 1 260 ? -0.783 -9.013 8.864 1.00 83.06 260 VAL A C 1
ATOM 2093 O O . VAL A 1 260 ? -0.223 -8.557 9.859 1.00 83.06 260 VAL A O 1
ATOM 2096 N N . TYR A 1 261 ? -1.295 -10.246 8.835 1.00 85.44 261 TYR A N 1
ATOM 2097 C CA . TYR A 1 261 ? -1.361 -11.116 10.008 1.00 85.44 261 TYR A CA 1
ATOM 2098 C C . TYR A 1 261 ? 0.035 -11.583 10.420 1.00 85.44 261 TYR A C 1
ATOM 2100 O O . TYR A 1 261 ? 0.373 -11.607 11.602 1.00 85.44 261 TYR A O 1
ATOM 2108 N N . LYS A 1 262 ? 0.886 -11.892 9.433 1.00 89.25 262 LYS A N 1
ATOM 2109 C CA . LYS A 1 262 ? 2.276 -12.287 9.674 1.00 89.25 262 LYS A CA 1
ATOM 2110 C C . LYS A 1 262 ? 3.071 -11.156 10.329 1.00 89.25 262 LYS A C 1
ATOM 2112 O O . LYS A 1 262 ? 3.787 -11.419 11.289 1.00 89.25 262 LYS A O 1
ATOM 2117 N N . PHE A 1 263 ? 2.934 -9.917 9.849 1.00 91.38 263 PHE A N 1
ATOM 2118 C CA . PHE A 1 263 ? 3.609 -8.762 10.452 1.00 91.38 263 PHE A CA 1
ATOM 2119 C C . PHE A 1 263 ? 3.165 -8.569 11.901 1.00 91.38 263 PHE A C 1
ATOM 2121 O O . PHE A 1 263 ? 4.022 -8.513 12.779 1.00 91.38 263 PHE A O 1
ATOM 2128 N N . ALA A 1 264 ? 1.854 -8.560 12.159 1.00 93.31 264 ALA A N 1
ATOM 2129 C CA . ALA A 1 264 ? 1.319 -8.422 13.511 1.00 93.31 264 ALA A CA 1
ATOM 2130 C C . ALA A 1 264 ? 1.846 -9.516 14.456 1.00 93.31 264 ALA A C 1
ATOM 2132 O O . ALA A 1 264 ? 2.345 -9.209 15.536 1.00 93.31 264 ALA A O 1
ATOM 2133 N N . LYS A 1 265 ? 1.837 -10.787 14.030 1.00 93.38 265 LYS A N 1
ATOM 2134 C CA . LYS A 1 265 ? 2.346 -11.902 14.846 1.00 93.38 265 LYS A CA 1
ATOM 2135 C C . LYS A 1 265 ? 3.845 -11.819 15.110 1.00 93.38 265 LYS A C 1
ATOM 2137 O O . LYS A 1 265 ? 4.276 -12.059 16.233 1.00 93.38 265 LYS A O 1
ATOM 2142 N N . CYS A 1 266 ? 4.647 -11.447 14.112 1.00 95.31 266 CYS A N 1
ATOM 2143 C CA . CYS A 1 266 ? 6.082 -11.244 14.309 1.00 95.31 266 CYS A CA 1
ATOM 2144 C C . CYS A 1 266 ? 6.370 -10.104 15.299 1.00 95.31 266 CYS A C 1
ATOM 2146 O O . CYS A 1 266 ? 7.249 -10.254 16.146 1.00 95.31 266 CYS A O 1
ATOM 2148 N N . LEU A 1 267 ? 5.620 -9.000 15.226 1.00 97.31 267 LEU A N 1
ATOM 2149 C CA . LEU A 1 267 ? 5.744 -7.879 16.161 1.00 97.31 267 LEU A CA 1
ATOM 2150 C C . LEU A 1 267 ? 5.336 -8.288 17.581 1.00 97.31 267 LEU A C 1
ATOM 2152 O O . LEU A 1 267 ? 6.093 -8.042 18.514 1.00 97.31 267 LEU A O 1
ATOM 2156 N N . GLN A 1 268 ? 4.201 -8.975 17.738 1.00 97.12 268 GLN A N 1
ATOM 2157 C CA . GLN A 1 268 ? 3.735 -9.506 19.025 1.00 97.12 268 GLN A CA 1
ATOM 2158 C C . GLN A 1 268 ? 4.757 -10.453 19.660 1.00 97.12 268 GLN A C 1
ATOM 2160 O O . GLN A 1 268 ? 5.074 -10.320 20.837 1.00 97.12 268 GLN A O 1
ATOM 2165 N N . ASN A 1 269 ? 5.322 -11.377 18.883 1.00 97.50 269 ASN A N 1
ATOM 2166 C CA . ASN A 1 269 ? 6.320 -12.319 19.391 1.00 97.50 269 ASN A CA 1
ATOM 2167 C C . ASN A 1 269 ? 7.611 -11.619 19.838 1.00 97.50 269 ASN A C 1
ATOM 2169 O O . ASN A 1 269 ? 8.273 -12.086 20.760 1.00 97.50 269 ASN A O 1
ATOM 2173 N N . ARG A 1 270 ? 7.988 -10.522 19.171 1.00 97.75 270 ARG A N 1
ATOM 2174 C CA . ARG A 1 270 ? 9.235 -9.802 19.446 1.00 97.75 270 ARG A CA 1
ATOM 2175 C C . ARG A 1 270 ? 9.101 -8.763 20.563 1.00 97.75 270 ARG A C 1
ATOM 2177 O O . ARG A 1 270 ? 10.034 -8.610 21.342 1.00 97.75 270 ARG A O 1
ATOM 2184 N N . PHE A 1 271 ? 7.987 -8.038 20.617 1.00 97.88 271 PHE A N 1
ATOM 2185 C CA . PHE A 1 271 ? 7.800 -6.874 21.495 1.00 97.88 271 PHE A CA 1
ATOM 2186 C C . PHE A 1 271 ? 6.659 -7.036 22.506 1.00 97.88 271 PHE A C 1
ATOM 2188 O O . PHE A 1 271 ? 6.455 -6.158 23.340 1.00 97.88 271 PHE A O 1
ATOM 2195 N N . GLY A 1 272 ? 5.918 -8.143 22.449 1.00 97.56 272 GLY A N 1
ATOM 2196 C CA . GLY A 1 272 ? 4.719 -8.354 23.250 1.00 97.56 272 GLY A CA 1
ATOM 2197 C C . GLY A 1 272 ? 3.508 -7.578 22.728 1.00 97.56 272 GLY A C 1
ATOM 2198 O O . GLY A 1 272 ? 3.488 -7.058 21.608 1.00 97.56 272 GLY A O 1
ATOM 2199 N N . THR A 1 273 ? 2.472 -7.524 23.561 1.00 97.12 273 THR A N 1
ATOM 2200 C CA . THR A 1 273 ? 1.224 -6.807 23.288 1.00 97.12 273 THR A CA 1
ATOM 2201 C C . THR A 1 273 ? 1.306 -5.389 23.843 1.00 97.12 273 THR A C 1
ATOM 2203 O O . THR A 1 273 ? 1.388 -5.189 25.052 1.00 97.12 273 THR A O 1
ATOM 2206 N N . ILE A 1 274 ? 1.269 -4.407 22.947 1.00 97.38 274 ILE A N 1
ATOM 2207 C CA . ILE A 1 274 ? 1.282 -2.976 23.245 1.00 97.38 274 ILE A CA 1
ATOM 2208 C C . ILE A 1 274 ? -0.043 -2.403 22.756 1.00 97.38 274 ILE A C 1
ATOM 2210 O O . ILE A 1 274 ? -0.394 -2.556 21.584 1.00 97.38 274 ILE A O 1
ATOM 2214 N N . GLN A 1 275 ? -0.780 -1.763 23.660 1.00 96.19 275 GLN A N 1
ATOM 2215 C CA . GLN A 1 275 ? -2.112 -1.247 23.370 1.00 96.19 275 GLN A CA 1
ATOM 2216 C C . GLN A 1 275 ? -2.083 -0.180 22.268 1.00 96.19 275 GLN A C 1
ATOM 2218 O O . GLN A 1 275 ? -1.249 0.725 22.299 1.00 96.19 275 GLN A O 1
ATOM 2223 N N . GLY A 1 276 ? -2.985 -0.313 21.294 1.00 93.50 276 GLY A N 1
ATOM 2224 C CA . GLY A 1 276 ? -3.064 0.542 20.111 1.00 93.50 276 GLY A CA 1
ATOM 2225 C C . GLY A 1 276 ? -1.919 0.367 19.106 1.00 93.50 276 GLY A C 1
ATOM 2226 O O . GLY A 1 276 ? -1.776 1.206 18.226 1.00 93.50 276 GLY A O 1
ATOM 2227 N N . VAL A 1 277 ? -1.069 -0.661 19.232 1.00 96.62 277 VAL A N 1
ATOM 2228 C CA . VAL A 1 277 ? 0.090 -0.867 18.335 1.00 96.62 277 VAL A CA 1
ATOM 2229 C C . VAL A 1 277 ? 0.230 -2.329 17.910 1.00 96.62 277 VAL A C 1
ATOM 2231 O O . VAL A 1 277 ? 0.303 -2.626 16.722 1.00 96.62 277 VAL A O 1
ATOM 2234 N N . THR A 1 278 ? 0.285 -3.262 18.863 1.00 97.00 278 THR A N 1
ATOM 2235 C CA . THR A 1 278 ? 0.437 -4.709 18.599 1.00 97.00 278 THR A CA 1
ATOM 2236 C C . THR A 1 278 ? -0.620 -5.554 19.310 1.00 97.00 278 THR A C 1
ATOM 2238 O O . THR A 1 278 ? -0.519 -6.778 19.353 1.00 97.00 278 THR A O 1
ATOM 2241 N N . ASP A 1 279 ? -1.650 -4.933 19.878 1.00 94.94 279 ASP A N 1
ATOM 2242 C CA . ASP A 1 279 ? -2.794 -5.588 20.523 1.00 94.94 279 ASP A CA 1
ATOM 2243 C C . ASP A 1 279 ? -3.805 -6.181 19.530 1.00 94.94 279 ASP A C 1
ATOM 2245 O O . ASP A 1 279 ? -4.603 -7.047 19.893 1.00 94.94 279 ASP A O 1
ATOM 2249 N N . LYS A 1 280 ? -3.732 -5.783 18.258 1.00 93.75 280 LYS A N 1
ATOM 2250 C CA . LYS A 1 280 ? -4.531 -6.337 17.161 1.00 93.75 280 LYS A CA 1
ATOM 2251 C C . LYS A 1 280 ? -3.768 -7.413 16.390 1.00 93.75 280 LYS A C 1
ATOM 2253 O O . LYS A 1 280 ? -2.541 -7.424 16.329 1.00 93.75 280 LYS A O 1
ATOM 2258 N N . ASN A 1 281 ? -4.495 -8.332 15.752 1.00 91.56 281 ASN A N 1
ATOM 2259 C CA . ASN A 1 281 ? -3.904 -9.363 14.886 1.00 91.56 281 ASN A CA 1
ATOM 2260 C C . ASN A 1 281 ? -3.603 -8.859 13.463 1.00 91.56 281 ASN A C 1
ATOM 2262 O O . ASN A 1 281 ? -3.435 -9.654 12.538 1.00 91.56 281 ASN A O 1
ATOM 2266 N N . TYR A 1 282 ? -3.554 -7.549 13.267 1.00 93.06 282 TYR A N 1
ATOM 2267 C CA . TYR A 1 282 ? -3.267 -6.904 11.999 1.00 93.06 282 TYR A CA 1
ATOM 2268 C C . TYR A 1 282 ? -2.490 -5.609 12.254 1.00 93.06 282 TYR A C 1
ATOM 2270 O O . TYR A 1 282 ? -2.386 -5.158 13.390 1.00 93.06 282 TYR A O 1
ATOM 2278 N N . ILE A 1 283 ? -1.938 -5.038 11.188 1.00 93.50 283 ILE A N 1
ATOM 2279 C CA . ILE A 1 283 ? -1.366 -3.691 11.174 1.00 93.50 283 ILE A CA 1
ATOM 2280 C C . ILE A 1 283 ? -2.042 -2.883 10.070 1.00 93.50 283 ILE A C 1
ATOM 2282 O O . ILE A 1 283 ? -2.501 -3.449 9.070 1.00 93.50 283 ILE A O 1
ATOM 2286 N N . THR A 1 284 ? -2.073 -1.568 10.223 1.00 94.62 284 THR A N 1
ATOM 2287 C CA . THR A 1 284 ? -2.693 -0.677 9.249 1.00 94.62 284 THR A CA 1
ATOM 2288 C C . THR A 1 284 ? -1.912 -0.672 7.938 1.00 94.62 284 THR A C 1
ATOM 2290 O O . THR A 1 284 ? -0.677 -0.718 7.878 1.00 94.62 284 THR A O 1
ATOM 2293 N N . ASN A 1 285 ? -2.657 -0.668 6.837 1.00 93.25 285 ASN A N 1
ATOM 2294 C CA . ASN A 1 285 ? -2.094 -0.766 5.504 1.00 93.25 285 ASN A CA 1
ATOM 2295 C C . ASN A 1 285 ? -1.432 0.555 5.104 1.00 93.25 285 ASN A C 1
ATOM 2297 O O . ASN A 1 285 ? -2.105 1.576 4.973 1.00 93.25 285 ASN A O 1
ATOM 2301 N N . SER A 1 286 ? -0.135 0.528 4.796 1.00 94.94 286 SER A N 1
ATOM 2302 C CA . SER A 1 286 ? 0.607 1.703 4.311 1.00 94.94 286 SER A CA 1
ATOM 2303 C C . SER A 1 286 ? 0.370 2.967 5.159 1.00 94.94 286 SER A C 1
ATOM 2305 O O . SER A 1 286 ? 0.795 2.989 6.310 1.00 94.94 286 SER A O 1
ATOM 2307 N N . TYR A 1 287 ? -0.285 3.989 4.593 1.00 96.44 287 TYR A N 1
ATOM 2308 C CA . TYR A 1 287 ? -0.552 5.305 5.186 1.00 96.44 287 TYR A CA 1
ATOM 2309 C C . TYR A 1 287 ? -2.008 5.519 5.630 1.00 96.44 287 TYR A C 1
ATOM 2311 O O . TYR A 1 287 ? -2.383 6.644 5.948 1.00 96.44 287 TYR A O 1
ATOM 2319 N N . HIS A 1 288 ? -2.847 4.480 5.570 1.00 96.12 288 HIS A N 1
ATOM 2320 C CA . HIS A 1 288 ? -4.281 4.621 5.835 1.00 96.12 288 HIS A CA 1
ATOM 2321 C C . HIS A 1 288 ? -4.534 5.105 7.262 1.00 96.12 288 HIS A C 1
ATOM 2323 O O . HIS A 1 288 ? -3.744 4.825 8.168 1.00 96.12 288 HIS A O 1
ATOM 2329 N N . THR A 1 289 ? -5.649 5.803 7.471 1.00 96.12 289 THR A N 1
ATOM 2330 C CA . THR A 1 289 ? -6.161 6.001 8.831 1.00 96.12 289 THR A CA 1
ATOM 2331 C C . THR A 1 289 ? -6.498 4.642 9.445 1.00 96.12 289 THR A C 1
ATOM 2333 O O . THR A 1 289 ? -6.799 3.676 8.734 1.00 96.12 289 THR A O 1
ATOM 2336 N N . HIS A 1 290 ? -6.430 4.541 10.772 1.00 95.69 290 HIS A N 1
ATOM 2337 C CA . HIS A 1 290 ? -6.743 3.281 11.435 1.00 95.69 290 HIS A CA 1
ATOM 2338 C C . HIS A 1 290 ? -8.226 2.946 11.254 1.00 95.69 290 HIS A C 1
ATOM 2340 O O . HIS A 1 290 ? -9.086 3.820 11.314 1.00 95.69 290 HIS A O 1
ATOM 2346 N N . VAL A 1 291 ? -8.536 1.668 11.050 1.00 93.88 291 VAL A N 1
ATOM 2347 C CA . VAL A 1 291 ? -9.886 1.213 10.668 1.00 93.88 291 VAL A CA 1
ATOM 2348 C C . VAL A 1 291 ? -10.958 1.463 11.728 1.00 93.88 291 VAL A C 1
ATOM 2350 O O . VAL A 1 291 ? -12.132 1.555 11.389 1.00 93.88 291 VAL A O 1
ATOM 2353 N N . THR A 1 292 ? -10.550 1.602 12.991 1.00 94.38 292 THR A N 1
ATOM 2354 C CA . THR A 1 292 ? -11.430 1.904 14.133 1.00 94.38 292 THR A CA 1
ATOM 2355 C C . THR A 1 292 ? -11.633 3.402 14.358 1.00 94.38 292 THR A C 1
ATOM 2357 O O . THR A 1 292 ? -12.268 3.794 15.335 1.00 94.38 292 THR A O 1
ATOM 2360 N N . GLU A 1 293 ? -10.989 4.257 13.566 1.00 94.44 293 GLU A N 1
ATOM 2361 C CA . GLU A 1 293 ? -11.076 5.698 13.750 1.00 94.44 293 GLU A CA 1
ATOM 2362 C C . GLU A 1 293 ? -12.416 6.213 13.221 1.00 94.44 293 GLU A C 1
ATOM 2364 O O . GLU A 1 293 ? -12.740 6.031 12.050 1.00 94.44 293 GLU A O 1
ATOM 2369 N N . SER A 1 294 ? -13.194 6.861 14.091 1.00 93.44 294 SER A N 1
ATOM 2370 C CA . SER A 1 294 ? -14.436 7.520 13.689 1.00 93.44 294 SER A CA 1
ATOM 2371 C C . SER A 1 294 ? -14.112 8.794 12.917 1.00 93.44 294 SER A C 1
ATOM 2373 O O . SER A 1 294 ? -13.753 9.810 13.511 1.00 93.44 294 SER A O 1
ATOM 2375 N N . ILE A 1 295 ? -14.212 8.7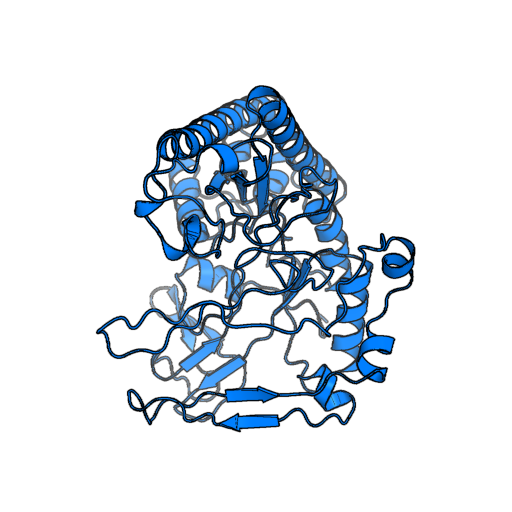18 11.594 1.00 93.56 295 ILE A N 1
ATOM 2376 C CA . ILE A 1 295 ? -13.926 9.810 10.666 1.00 93.56 295 ILE A CA 1
ATOM 2377 C C . ILE A 1 295 ? -14.896 9.736 9.484 1.00 93.56 295 ILE A C 1
ATOM 2379 O O . ILE A 1 295 ? -15.255 8.647 9.038 1.00 93.56 295 ILE A O 1
ATOM 2383 N N . ASP A 1 296 ? -15.344 10.879 8.971 1.00 94.31 296 ASP A N 1
ATOM 2384 C CA . ASP A 1 296 ? -16.180 10.908 7.772 1.00 94.31 296 ASP A CA 1
ATOM 2385 C C . ASP A 1 296 ? -15.349 10.686 6.496 1.00 94.31 296 ASP A C 1
ATOM 2387 O O . ASP A 1 296 ? -14.121 10.840 6.470 1.00 94.31 296 ASP A O 1
ATOM 2391 N N . ALA A 1 297 ? -16.032 10.331 5.407 1.00 93.25 297 ALA A N 1
ATOM 2392 C CA . ALA A 1 297 ? -15.398 10.010 4.133 1.00 93.25 297 ALA A CA 1
ATOM 2393 C C . ALA A 1 297 ? -14.495 11.139 3.605 1.00 93.25 297 ALA A C 1
ATOM 2395 O O . ALA A 1 297 ? -13.414 10.870 3.076 1.00 93.25 297 ALA A O 1
ATOM 2396 N N . PHE A 1 298 ? -14.920 12.395 3.746 1.00 94.62 298 PHE A N 1
ATOM 2397 C CA . PHE A 1 298 ? -14.227 13.549 3.181 1.00 94.62 298 PHE A CA 1
ATOM 2398 C C . PHE A 1 298 ? -12.984 13.884 3.994 1.00 94.62 298 PHE A C 1
ATOM 2400 O O . PHE A 1 298 ? -11.902 14.008 3.420 1.00 94.62 298 PHE A O 1
ATOM 2407 N N . SER A 1 299 ? -13.107 13.945 5.322 1.00 95.25 299 SER A N 1
ATOM 2408 C CA . SER A 1 299 ? -11.970 14.180 6.218 1.00 95.25 299 SER A CA 1
ATOM 2409 C C . SER A 1 299 ? -10.914 13.084 6.091 1.00 95.25 299 SER A C 1
ATOM 2411 O O . SER A 1 299 ? -9.717 13.380 6.053 1.00 95.25 299 SER A O 1
ATOM 2413 N N . LYS A 1 300 ? -11.334 11.820 5.942 1.00 95.94 300 LYS A N 1
ATOM 2414 C CA . LYS A 1 300 ? -10.416 10.696 5.719 1.00 95.94 300 LYS A CA 1
ATOM 2415 C C . LYS A 1 300 ? -9.632 10.851 4.424 1.00 95.94 300 LYS A C 1
ATOM 2417 O O . LYS A 1 300 ? -8.406 10.759 4.436 1.00 95.94 300 LYS A O 1
ATOM 2422 N N . LEU A 1 301 ? -10.322 11.105 3.310 1.00 95.44 301 LEU A N 1
ATOM 2423 C CA . LEU A 1 301 ? -9.676 11.300 2.011 1.00 95.44 301 LEU A CA 1
ATOM 2424 C C . LEU A 1 301 ? -8.773 12.539 2.019 1.00 95.44 301 LEU A C 1
ATOM 2426 O O . LEU A 1 301 ? -7.679 12.492 1.464 1.00 95.44 301 LEU A O 1
ATOM 2430 N N . HIS A 1 302 ? -9.180 13.619 2.688 1.00 94.62 302 HIS A N 1
ATOM 2431 C CA . HIS A 1 302 ? -8.343 14.802 2.862 1.00 94.62 302 HIS A CA 1
ATOM 2432 C C . HIS A 1 302 ? -7.029 14.467 3.575 1.00 94.62 302 HIS A C 1
ATOM 2434 O O . HIS A 1 302 ? -5.954 14.742 3.039 1.00 94.62 302 HIS A O 1
ATOM 2440 N N . ALA A 1 303 ? -7.109 13.827 4.747 1.00 94.94 303 ALA A N 1
ATOM 2441 C CA . ALA A 1 303 ? -5.942 13.451 5.541 1.00 94.94 303 ALA A CA 1
ATOM 2442 C C . ALA A 1 303 ? -5.015 12.502 4.764 1.00 94.94 303 ALA A C 1
ATOM 2444 O O . ALA A 1 303 ? -3.801 12.701 4.716 1.00 94.94 303 ALA A O 1
ATOM 2445 N N . GLU A 1 304 ? -5.590 11.501 4.096 1.00 97.06 304 GLU A N 1
ATOM 2446 C CA . GLU A 1 304 ? -4.845 10.510 3.322 1.00 97.06 304 GLU A CA 1
ATOM 2447 C C . GLU A 1 304 ? -4.221 11.071 2.035 1.00 97.06 304 GLU A C 1
ATOM 2449 O O . GLU A 1 304 ? -3.163 10.591 1.621 1.00 97.06 304 GLU A O 1
ATOM 2454 N N . SER A 1 305 ? -4.816 12.101 1.420 1.00 95.31 305 SER A N 1
ATOM 2455 C CA . SER A 1 305 ? -4.301 12.714 0.185 1.00 95.31 305 SER A CA 1
ATOM 2456 C C . SER A 1 305 ? -2.868 13.238 0.336 1.00 95.31 305 SER A C 1
ATOM 2458 O O . SER A 1 305 ? -2.041 13.053 -0.564 1.00 95.31 305 SER A O 1
ATOM 2460 N N . ALA A 1 306 ? -2.541 13.805 1.503 1.00 94.62 306 ALA A N 1
ATOM 2461 C CA . ALA A 1 306 ? -1.211 14.325 1.801 1.00 94.62 306 ALA A CA 1
ATOM 2462 C C . ALA A 1 306 ? -0.152 13.211 1.733 1.00 94.62 306 ALA A C 1
ATOM 2464 O O . ALA A 1 306 ? 0.889 13.369 1.098 1.00 94.62 306 ALA A O 1
ATOM 2465 N N . PHE A 1 307 ? -0.447 12.039 2.295 1.00 97.06 307 PHE A N 1
ATOM 2466 C CA . PHE A 1 307 ? 0.455 10.887 2.252 1.00 97.06 307 PHE A CA 1
ATOM 2467 C C . PHE A 1 307 ? 0.468 10.200 0.890 1.00 97.06 307 PHE A C 1
ATOM 2469 O O . PHE A 1 307 ? 1.519 9.742 0.440 1.00 97.06 307 PHE A O 1
ATOM 2476 N N . GLN A 1 308 ? -0.679 10.145 0.210 1.00 93.88 308 GLN A N 1
ATOM 2477 C CA . GLN A 1 308 ? -0.769 9.545 -1.114 1.00 93.88 308 GLN A CA 1
ATOM 2478 C C . GLN A 1 308 ? 0.132 10.267 -2.122 1.00 93.88 308 GLN A C 1
ATOM 2480 O O . GLN A 1 308 ? 0.776 9.601 -2.931 1.00 93.88 308 GLN A O 1
ATOM 2485 N N . SER A 1 309 ? 0.234 11.598 -2.036 1.00 91.38 309 SER A N 1
ATOM 2486 C CA . SER A 1 309 ? 1.136 12.383 -2.892 1.00 91.38 309 SER A CA 1
ATOM 2487 C C . SER A 1 309 ? 2.614 12.005 -2.735 1.00 91.38 309 SER A C 1
ATOM 2489 O O . SER A 1 309 ? 3.388 12.137 -3.680 1.00 91.38 309 SER A O 1
ATOM 2491 N N . LEU A 1 310 ? 2.997 11.482 -1.566 1.00 95.50 310 LEU A N 1
ATOM 2492 C CA . LEU A 1 310 ? 4.346 11.000 -1.288 1.00 95.50 310 LEU A CA 1
ATOM 2493 C C . LEU A 1 310 ? 4.537 9.533 -1.689 1.00 95.50 310 LEU A C 1
ATOM 2495 O O . LEU A 1 310 ? 5.667 9.112 -1.902 1.00 95.50 310 LEU A O 1
ATOM 2499 N N . SER A 1 311 ? 3.470 8.742 -1.820 1.00 94.44 311 SER A N 1
ATOM 2500 C CA . SER A 1 311 ? 3.547 7.311 -2.137 1.00 94.44 311 SER A CA 1
ATOM 2501 C C . SER A 1 311 ? 3.588 7.033 -3.646 1.00 94.44 311 SER A C 1
ATOM 2503 O O . SER A 1 311 ? 2.731 6.345 -4.206 1.00 94.44 311 SER A O 1
ATOM 2505 N N . THR A 1 312 ? 4.605 7.588 -4.306 1.00 88.12 312 THR A N 1
ATOM 2506 C CA . THR A 1 312 ? 4.727 7.718 -5.771 1.00 88.12 312 THR A CA 1
ATOM 2507 C C . THR A 1 312 ? 4.816 6.397 -6.541 1.00 88.12 312 THR A C 1
ATOM 2509 O O . THR A 1 312 ? 4.330 6.304 -7.665 1.00 88.12 312 THR A O 1
ATOM 2512 N N . GLY A 1 313 ? 5.393 5.352 -5.945 1.00 88.44 313 GLY A N 1
ATOM 2513 C CA . GLY A 1 313 ? 5.497 4.013 -6.536 1.00 88.44 313 GLY A CA 1
ATOM 2514 C C . GLY A 1 313 ? 4.208 3.195 -6.434 1.00 88.44 313 GLY A C 1
ATOM 2515 O O . GLY A 1 313 ? 4.131 2.085 -6.969 1.00 88.44 313 GLY A O 1
ATOM 2516 N N . GLY A 1 314 ? 3.187 3.721 -5.753 1.00 89.88 314 GLY A N 1
ATOM 2517 C CA . GLY A 1 314 ? 1.847 3.158 -5.738 1.00 89.88 314 GLY A CA 1
ATOM 2518 C C . GLY A 1 314 ? 1.093 3.385 -4.439 1.00 89.88 314 GLY A C 1
ATOM 2519 O O . GLY A 1 314 ? 1.653 3.258 -3.350 1.00 89.88 314 GLY A O 1
ATOM 2520 N N . ALA A 1 315 ? -0.192 3.698 -4.557 1.00 91.31 315 ALA A N 1
ATOM 2521 C CA . ALA A 1 315 ? -1.043 4.098 -3.447 1.00 91.31 315 ALA A CA 1
ATOM 2522 C C . ALA A 1 315 ? -2.517 3.965 -3.826 1.00 91.31 315 ALA A C 1
ATOM 2524 O O . ALA A 1 315 ? -2.851 3.983 -5.001 1.00 91.31 315 ALA A O 1
ATOM 2525 N N . ILE A 1 316 ? -3.396 3.855 -2.837 1.00 92.00 316 ILE A N 1
ATOM 2526 C CA . ILE A 1 316 ? -4.853 3.882 -3.010 1.00 92.00 316 ILE A CA 1
ATOM 2527 C C . ILE A 1 316 ? -5.475 4.193 -1.657 1.00 92.00 316 ILE A C 1
ATOM 2529 O O . ILE A 1 316 ? -4.953 3.725 -0.649 1.00 92.00 316 ILE A O 1
ATOM 2533 N N . SER A 1 317 ? -6.582 4.916 -1.633 1.00 93.38 317 SER A N 1
ATOM 2534 C CA . SER A 1 317 ? -7.372 5.171 -0.429 1.00 93.38 317 SER A CA 1
ATOM 2535 C C . SER A 1 317 ? -8.750 4.525 -0.527 1.00 93.38 317 SER A C 1
ATOM 2537 O O . SER A 1 317 ? -9.289 4.357 -1.616 1.00 93.38 317 SER A O 1
ATOM 2539 N N . TYR A 1 318 ? -9.327 4.150 0.611 1.00 91.94 318 TYR A N 1
ATOM 2540 C CA . TYR A 1 318 ? -10.645 3.514 0.656 1.00 91.94 318 TYR A CA 1
ATOM 2541 C C . TYR A 1 318 ? -11.605 4.285 1.542 1.00 91.94 318 TYR A C 1
ATOM 2543 O O . TYR A 1 318 ? -11.212 4.796 2.593 1.00 91.94 318 TYR A O 1
ATOM 2551 N N . VAL A 1 319 ? -12.870 4.293 1.138 1.00 92.31 319 VAL A N 1
ATOM 2552 C CA . VAL A 1 319 ? -13.992 4.732 1.964 1.00 92.31 319 VAL A CA 1
ATOM 2553 C C . VAL A 1 319 ? -14.969 3.571 2.083 1.00 92.31 319 VAL A C 1
ATOM 2555 O O . VAL A 1 319 ? -15.559 3.143 1.097 1.00 92.31 319 VAL A O 1
ATOM 2558 N N . GLU A 1 320 ? -15.136 3.055 3.293 1.00 91.44 320 GLU A N 1
ATOM 2559 C CA . GLU A 1 320 ? -16.223 2.135 3.640 1.00 91.44 320 GLU A CA 1
ATOM 2560 C C . GLU A 1 320 ? -17.554 2.884 3.639 1.00 91.44 320 GLU A C 1
ATOM 2562 O O . GLU A 1 320 ? -17.697 3.892 4.335 1.00 91.44 320 GLU A O 1
ATOM 2567 N N . VAL A 1 321 ? -18.508 2.395 2.854 1.00 87.50 321 VAL A N 1
ATOM 2568 C CA . VAL A 1 321 ? -19.834 2.992 2.685 1.00 87.50 321 VAL A CA 1
ATOM 2569 C C . VAL A 1 321 ? -20.917 1.926 2.883 1.00 87.50 321 VAL A C 1
ATOM 2571 O O . VAL A 1 321 ? -20.661 0.738 2.653 1.00 87.50 321 VAL A O 1
ATOM 2574 N N . PRO A 1 322 ? -22.135 2.313 3.298 1.00 82.94 322 PRO A N 1
ATOM 2575 C CA . PRO A 1 322 ? -23.254 1.387 3.388 1.00 82.94 322 PRO A CA 1
ATOM 2576 C C . PRO A 1 322 ? -23.739 1.022 1.976 1.00 82.94 322 PRO A C 1
ATOM 2578 O O . PRO A 1 322 ? -23.128 1.373 0.963 1.00 82.94 322 PRO A O 1
ATOM 2581 N N . ASN A 1 323 ? -24.861 0.312 1.879 1.00 77.62 323 ASN A N 1
ATOM 2582 C CA . ASN A 1 323 ? -25.502 0.113 0.586 1.00 77.62 323 ASN A CA 1
ATOM 2583 C C . ASN A 1 323 ? -26.006 1.464 0.038 1.00 77.62 323 ASN A C 1
ATOM 2585 O O . ASN A 1 323 ? -26.997 2.008 0.516 1.00 77.62 323 ASN A O 1
ATOM 2589 N N . LEU A 1 324 ? -25.316 1.991 -0.976 1.00 78.12 324 LEU A N 1
ATOM 2590 C CA . LEU A 1 324 ? -25.645 3.263 -1.627 1.00 78.12 324 LEU A CA 1
ATOM 2591 C C . LEU A 1 324 ? -26.501 3.105 -2.896 1.00 78.12 324 LEU A C 1
ATOM 2593 O O . LEU A 1 324 ? -26.658 4.072 -3.637 1.00 78.12 324 LEU A O 1
ATOM 2597 N N . THR A 1 325 ? -27.066 1.922 -3.170 1.00 73.56 325 THR A N 1
ATOM 2598 C CA . THR A 1 325 ? -27.813 1.649 -4.421 1.00 73.56 325 THR A CA 1
ATOM 2599 C C . THR A 1 325 ? -28.938 2.660 -4.668 1.00 73.56 325 THR A C 1
ATOM 2601 O O . THR A 1 325 ? -29.160 3.059 -5.807 1.00 73.56 325 THR A O 1
ATOM 2604 N N . ASN A 1 326 ? -29.580 3.143 -3.599 1.00 76.69 326 ASN A N 1
ATOM 2605 C CA . ASN A 1 326 ? -30.688 4.101 -3.669 1.00 76.69 326 ASN A CA 1
ATOM 2606 C C . ASN A 1 326 ? -30.288 5.548 -3.313 1.00 76.69 326 ASN A C 1
ATOM 2608 O O . ASN A 1 326 ? -31.165 6.389 -3.146 1.00 76.69 326 ASN A O 1
ATOM 2612 N N . ASN A 1 327 ? -28.991 5.856 -3.170 1.00 81.44 327 ASN A N 1
ATOM 2613 C CA . ASN A 1 327 ? -28.503 7.194 -2.806 1.00 81.44 327 ASN A CA 1
ATOM 2614 C C . ASN A 1 327 ? -27.389 7.659 -3.757 1.00 81.44 327 ASN A C 1
ATOM 2616 O O . ASN A 1 327 ? -26.203 7.708 -3.422 1.00 81.44 327 ASN A O 1
ATOM 2620 N N . ILE A 1 328 ? -27.801 7.978 -4.980 1.00 80.06 328 ILE A N 1
ATOM 2621 C CA . ILE A 1 328 ? -26.914 8.384 -6.075 1.00 80.06 328 ILE A CA 1
ATOM 2622 C C . ILE A 1 328 ? -26.201 9.701 -5.762 1.00 80.06 328 ILE A C 1
ATOM 2624 O O . ILE A 1 328 ? -25.020 9.841 -6.081 1.00 80.06 328 ILE A O 1
ATOM 2628 N N . ASP A 1 329 ? -26.885 10.643 -5.115 1.00 83.38 329 ASP A N 1
ATOM 2629 C CA . ASP A 1 329 ? -26.320 11.955 -4.796 1.00 83.38 329 ASP A CA 1
ATOM 2630 C C . ASP A 1 329 ? -25.116 11.830 -3.854 1.00 83.38 329 ASP A C 1
ATOM 2632 O O . ASP A 1 329 ? -24.079 12.454 -4.091 1.00 83.38 329 ASP A O 1
ATOM 2636 N N . ALA A 1 330 ? -25.189 10.945 -2.850 1.00 84.38 330 ALA A N 1
ATOM 2637 C CA . ALA A 1 330 ? -24.055 10.654 -1.974 1.00 84.38 330 ALA A CA 1
ATOM 2638 C C . ALA A 1 330 ? -22.869 10.037 -2.739 1.00 84.38 330 ALA A C 1
ATOM 2640 O O . ALA A 1 330 ? -21.719 10.430 -2.524 1.00 84.38 330 ALA A O 1
ATOM 2641 N N . VAL A 1 331 ? -23.134 9.109 -3.670 1.00 84.38 331 VAL A N 1
ATOM 2642 C CA . VAL A 1 331 ? -22.090 8.519 -4.527 1.00 84.38 331 VAL A CA 1
ATOM 2643 C C . VAL A 1 331 ? -21.428 9.598 -5.383 1.00 84.38 331 VAL A C 1
ATOM 2645 O O . VAL A 1 331 ? -20.201 9.683 -5.418 1.00 84.38 331 VAL A O 1
ATOM 2648 N N . LEU A 1 332 ? -22.220 10.439 -6.051 1.00 83.75 332 LEU A N 1
ATOM 2649 C CA . LEU A 1 332 ? -21.734 11.525 -6.904 1.00 83.75 332 LEU A CA 1
ATOM 2650 C C . LEU A 1 332 ? -20.882 12.529 -6.131 1.00 83.75 332 LEU A C 1
ATOM 2652 O O . LEU A 1 332 ? -19.822 12.932 -6.612 1.00 83.75 332 LEU A O 1
ATOM 2656 N N . MET A 1 333 ? -21.316 12.898 -4.927 1.00 87.56 333 MET A N 1
ATOM 2657 C CA . MET A 1 333 ? -20.592 13.822 -4.062 1.00 87.56 333 MET A CA 1
ATOM 2658 C C . MET A 1 333 ? -19.197 13.291 -3.717 1.00 87.56 333 MET A C 1
ATOM 2660 O O . MET A 1 333 ? -18.214 14.025 -3.834 1.00 87.56 333 MET A O 1
ATOM 2664 N N . ILE A 1 334 ? -19.077 12.006 -3.372 1.00 87.88 334 ILE A N 1
ATOM 2665 C CA . ILE A 1 334 ? -17.767 11.415 -3.079 1.00 87.88 334 ILE A CA 1
ATOM 2666 C C . ILE A 1 334 ? -16.940 11.222 -4.338 1.00 87.88 334 ILE A C 1
ATOM 2668 O O . ILE A 1 334 ? -15.750 11.508 -4.310 1.00 87.88 334 ILE A O 1
ATOM 2672 N N . MET A 1 335 ? -17.532 10.773 -5.446 1.00 85.56 335 MET A N 1
ATOM 2673 C CA . MET A 1 335 ? -16.797 10.641 -6.707 1.00 85.56 335 MET A CA 1
ATOM 2674 C C . MET A 1 335 ? -16.189 11.979 -7.131 1.00 85.56 335 MET A C 1
ATOM 2676 O O . MET A 1 335 ? -15.012 12.030 -7.486 1.00 85.56 335 MET A O 1
ATOM 2680 N N . LYS A 1 336 ? -16.956 13.071 -7.020 1.00 85.56 336 LYS A N 1
ATOM 2681 C CA . LYS A 1 336 ? -16.468 14.425 -7.286 1.00 85.56 336 LYS A CA 1
ATOM 2682 C C . LYS A 1 336 ? -15.337 14.806 -6.333 1.00 85.56 336 LYS A C 1
ATOM 2684 O O . LYS A 1 336 ? -14.287 15.252 -6.789 1.00 85.56 336 LYS A O 1
ATOM 2689 N N . TYR A 1 337 ? -15.508 14.561 -5.033 1.00 88.25 337 TYR A N 1
ATOM 2690 C CA . TYR A 1 337 ? -14.469 14.856 -4.050 1.00 88.25 337 TYR A CA 1
ATOM 2691 C C . TYR A 1 337 ? -13.184 14.063 -4.299 1.00 88.25 337 TYR A C 1
ATOM 2693 O O . TYR A 1 337 ? -12.101 14.647 -4.294 1.00 88.25 337 TYR A O 1
ATOM 2701 N N . ILE A 1 338 ? -13.295 12.754 -4.552 1.00 87.69 338 ILE A N 1
ATOM 2702 C CA . ILE A 1 338 ? -12.165 11.888 -4.896 1.00 87.69 338 ILE A CA 1
ATOM 2703 C C . ILE A 1 338 ? -11.440 12.490 -6.093 1.00 87.69 338 ILE A C 1
ATOM 2705 O O . ILE A 1 338 ? -10.240 12.747 -6.054 1.00 87.69 338 ILE A O 1
ATOM 2709 N N . TYR A 1 339 ? -12.191 12.786 -7.144 1.00 82.25 339 TYR A N 1
ATOM 2710 C CA . TYR A 1 339 ? -11.626 13.287 -8.377 1.00 82.25 339 TYR A CA 1
ATOM 2711 C C . TYR A 1 339 ? -10.921 14.647 -8.221 1.00 82.25 339 TYR A C 1
ATOM 2713 O O . TYR A 1 339 ? -9.939 14.895 -8.921 1.00 82.25 339 TYR A O 1
ATOM 2721 N N . GLU A 1 340 ? -11.361 15.501 -7.297 1.00 83.25 340 GLU A N 1
ATOM 2722 C CA . GLU A 1 340 ? -10.774 16.821 -7.037 1.00 83.25 340 GLU A CA 1
ATOM 2723 C C . GLU A 1 340 ? -9.589 16.806 -6.052 1.00 83.25 340 GLU A C 1
ATOM 2725 O O . GLU A 1 340 ? -8.713 17.673 -6.151 1.00 83.25 340 GLU A O 1
ATOM 2730 N N . ASN A 1 341 ? -9.544 15.843 -5.122 1.00 84.75 341 ASN A N 1
ATOM 2731 C CA . ASN A 1 341 ? -8.688 15.932 -3.930 1.00 84.75 341 ASN A CA 1
ATOM 2732 C C . ASN A 1 341 ? -7.703 14.775 -3.742 1.00 84.75 341 ASN A C 1
ATOM 2734 O O . ASN A 1 341 ? -6.721 14.945 -3.025 1.00 84.75 341 ASN A O 1
ATOM 2738 N N . ILE A 1 342 ? -7.923 13.611 -4.357 1.00 87.06 342 ILE A N 1
ATOM 2739 C CA . ILE A 1 342 ? -7.081 12.431 -4.127 1.00 87.06 342 ILE A CA 1
ATOM 2740 C C . ILE A 1 342 ? -6.756 11.723 -5.445 1.00 87.06 342 ILE A C 1
ATOM 2742 O O . ILE A 1 342 ? -7.540 11.711 -6.392 1.00 87.06 342 ILE A O 1
ATOM 2746 N N . MET A 1 343 ? -5.545 11.179 -5.545 1.00 85.12 343 MET A N 1
ATOM 2747 C CA . MET A 1 343 ? -5.021 10.621 -6.792 1.00 85.12 343 MET A CA 1
ATOM 2748 C C . MET A 1 343 ? -5.741 9.323 -7.166 1.00 85.12 343 MET A C 1
ATOM 2750 O O . MET A 1 343 ? -6.161 9.157 -8.308 1.00 85.12 343 MET A O 1
ATOM 2754 N N . TYR A 1 344 ? -5.895 8.414 -6.204 1.00 86.75 344 TYR A N 1
ATOM 2755 C CA . TYR A 1 344 ? -6.547 7.126 -6.418 1.00 86.75 344 TYR A CA 1
ATOM 2756 C C . TYR A 1 344 ? -7.298 6.705 -5.156 1.00 86.75 344 TYR A C 1
ATOM 2758 O O . TYR A 1 344 ? -6.685 6.472 -4.111 1.00 86.75 344 TYR A O 1
ATOM 2766 N N . ALA A 1 345 ? -8.623 6.615 -5.242 1.00 89.81 345 ALA A N 1
ATOM 2767 C CA . ALA A 1 345 ? -9.457 6.137 -4.153 1.00 89.81 345 ALA A CA 1
ATOM 2768 C C . ALA A 1 345 ? -10.677 5.370 -4.664 1.00 89.81 345 ALA A C 1
ATOM 2770 O O . ALA A 1 345 ? -11.118 5.571 -5.795 1.00 89.81 345 ALA A O 1
ATOM 2771 N N . GLU A 1 346 ? -11.223 4.507 -3.813 1.00 88.12 346 GLU A N 1
ATOM 2772 C CA . GLU A 1 346 ? -12.365 3.652 -4.126 1.00 88.12 346 GLU A CA 1
ATOM 2773 C C . GLU A 1 346 ? -13.379 3.605 -2.975 1.00 88.12 346 GLU A C 1
ATOM 2775 O O . GLU A 1 346 ? -13.046 3.813 -1.804 1.00 88.12 346 GLU A O 1
ATOM 2780 N N . LEU A 1 347 ? -14.627 3.284 -3.325 1.00 87.81 347 LEU A N 1
ATOM 2781 C CA . LEU A 1 347 ? -15.685 2.983 -2.366 1.00 87.81 347 LEU A CA 1
ATOM 2782 C C . LEU A 1 347 ? -15.748 1.479 -2.109 1.00 87.81 347 LEU A C 1
ATOM 2784 O O . LEU A 1 347 ? -15.904 0.683 -3.040 1.00 87.81 347 LEU A O 1
ATOM 2788 N N . ASN A 1 348 ? -15.704 1.106 -0.838 1.00 86.44 348 ASN A N 1
ATOM 2789 C CA . ASN A 1 348 ? -15.931 -0.254 -0.388 1.00 86.44 348 ASN A CA 1
ATOM 2790 C C . ASN A 1 348 ? -17.390 -0.397 0.027 1.00 86.44 348 ASN A C 1
ATOM 2792 O O . ASN A 1 348 ? -17.834 0.196 1.007 1.00 86.44 348 ASN A O 1
ATOM 2796 N N . THR A 1 349 ? -18.124 -1.190 -0.745 1.00 81.31 349 THR A N 1
ATOM 2797 C CA . THR A 1 349 ? -19.478 -1.636 -0.416 1.00 81.31 349 THR A CA 1
ATOM 2798 C C . THR A 1 349 ? -19.432 -3.093 0.025 1.00 81.31 349 THR A C 1
ATOM 2800 O O . THR A 1 349 ? -18.530 -3.851 -0.350 1.00 81.31 349 THR A O 1
ATOM 2803 N N . LYS A 1 350 ? -20.411 -3.490 0.834 1.00 81.75 350 LYS A N 1
ATOM 2804 C CA . LYS A 1 350 ? -20.592 -4.874 1.272 1.00 81.75 350 LYS A CA 1
ATOM 2805 C C . LYS A 1 350 ? -21.653 -5.514 0.384 1.00 81.75 350 LYS A C 1
ATOM 2807 O O . LYS A 1 350 ? -22.760 -4.992 0.288 1.00 81.75 350 LYS A O 1
ATOM 2812 N N . SER A 1 351 ? -21.298 -6.602 -0.292 1.00 82.50 351 SER A N 1
ATOM 2813 C CA . SER A 1 351 ? -22.206 -7.347 -1.166 1.00 82.50 351 SER A CA 1
ATOM 2814 C C . SER A 1 351 ? -22.153 -8.807 -0.754 1.00 82.50 351 SER A C 1
ATOM 2816 O O . SER A 1 351 ? -21.210 -9.516 -1.101 1.00 82.50 351 SER A O 1
ATOM 2818 N N . ASP A 1 352 ? -23.137 -9.226 0.037 1.00 89.19 352 ASP A N 1
ATOM 2819 C CA . ASP A 1 352 ? -23.198 -10.590 0.543 1.00 89.19 352 ASP A CA 1
ATOM 2820 C C . ASP A 1 352 ? -24.501 -11.273 0.158 1.00 89.19 352 ASP A C 1
ATOM 2822 O O . ASP A 1 352 ? -25.504 -10.623 -0.124 1.00 89.19 352 ASP A O 1
ATOM 2826 N N . TYR A 1 353 ? -24.475 -12.602 0.150 1.00 89.12 353 TYR A N 1
ATOM 2827 C CA . TYR A 1 353 ? -25.643 -13.413 -0.145 1.00 89.12 353 TYR A CA 1
ATOM 2828 C C . TYR A 1 353 ? -25.609 -14.748 0.603 1.00 89.12 353 TYR A C 1
ATOM 2830 O O . TYR A 1 353 ? -24.623 -15.487 0.548 1.00 89.12 353 TYR A O 1
ATOM 2838 N N . CYS A 1 354 ? -26.706 -15.090 1.275 1.00 92.00 354 CYS A N 1
ATOM 2839 C CA . CYS A 1 354 ? -26.907 -16.387 1.909 1.00 92.00 354 CYS A CA 1
ATOM 2840 C C . CYS A 1 354 ? -27.739 -17.300 1.007 1.00 92.00 354 CYS A C 1
ATOM 2842 O O . CYS A 1 354 ? -28.942 -17.097 0.848 1.00 92.00 354 CYS A O 1
ATOM 2844 N N . GLN A 1 355 ? -27.130 -18.370 0.500 1.00 91.69 355 GLN A N 1
ATOM 2845 C CA . GLN A 1 355 ? -27.790 -19.317 -0.405 1.00 91.69 355 GLN A CA 1
ATOM 2846 C C . GLN A 1 355 ? -28.854 -20.184 0.293 1.00 91.69 355 GLN A C 1
ATOM 2848 O O . GLN A 1 355 ? -29.677 -20.801 -0.372 1.00 91.69 355 GLN A O 1
ATOM 2853 N N . VAL A 1 356 ? -28.855 -20.242 1.631 1.00 93.19 356 VAL A N 1
ATOM 2854 C CA . VAL A 1 356 ? -29.826 -21.040 2.405 1.00 93.19 356 VAL A CA 1
ATOM 2855 C C . VAL A 1 356 ? -31.187 -20.354 2.499 1.00 93.19 356 VAL A C 1
ATOM 2857 O O . VAL A 1 356 ? -32.212 -21.023 2.423 1.00 93.19 356 VAL A O 1
ATOM 2860 N N . CYS A 1 357 ? -31.210 -19.035 2.698 1.00 91.69 357 CYS A N 1
ATOM 2861 C CA . CYS A 1 357 ? -32.449 -18.291 2.945 1.00 91.69 357 CYS A CA 1
ATOM 2862 C C . CYS A 1 357 ? -32.683 -17.114 1.991 1.00 91.69 357 CYS A C 1
ATOM 2864 O O . CYS A 1 357 ? -33.668 -16.402 2.156 1.00 91.69 357 CYS A O 1
ATOM 2866 N N . GLY A 1 358 ? -31.781 -16.881 1.034 1.00 91.31 358 GLY A N 1
ATOM 2867 C CA . GLY A 1 358 ? -31.878 -15.789 0.066 1.00 91.31 358 GLY A CA 1
ATOM 2868 C C . GLY A 1 358 ? -31.579 -14.397 0.628 1.00 91.31 358 GLY A C 1
ATOM 2869 O O . GLY A 1 358 ? -31.839 -13.416 -0.056 1.00 91.31 358 GLY A O 1
ATOM 2870 N N . PHE A 1 359 ? -31.056 -14.289 1.855 1.00 89.88 359 PHE A N 1
ATOM 2871 C CA . PHE A 1 359 ? -30.694 -13.000 2.452 1.00 89.88 359 PHE A CA 1
ATOM 2872 C C . PHE A 1 359 ? -29.543 -12.341 1.681 1.00 89.88 359 PHE A C 1
ATOM 2874 O O . PHE A 1 359 ? -28.496 -12.963 1.522 1.00 89.88 359 PHE A O 1
ATOM 2881 N N . ASP A 1 360 ? -29.727 -11.092 1.261 1.00 86.00 360 ASP A N 1
ATOM 2882 C CA . ASP A 1 360 ? -28.829 -10.299 0.407 1.00 86.00 360 ASP A CA 1
ATOM 2883 C C . ASP A 1 360 ? -28.254 -9.047 1.112 1.00 86.00 360 ASP A C 1
ATOM 2885 O O . ASP A 1 360 ? -27.690 -8.152 0.478 1.00 86.00 360 ASP A O 1
ATOM 2889 N N . GLY A 1 361 ? -28.395 -8.978 2.441 1.00 84.25 361 GLY A N 1
ATOM 2890 C CA . GLY A 1 361 ? -27.775 -7.963 3.296 1.00 84.25 361 GLY A CA 1
ATOM 2891 C C . GLY A 1 361 ? -26.424 -8.403 3.874 1.00 84.25 361 GLY A C 1
ATOM 2892 O O . GLY A 1 361 ? -25.920 -9.482 3.578 1.00 84.25 361 GLY A O 1
ATOM 2893 N N . GLU A 1 362 ? -25.839 -7.580 4.749 1.00 89.31 362 GLU A N 1
ATOM 2894 C CA . GLU A 1 362 ? -24.519 -7.853 5.336 1.00 89.31 362 GLU A CA 1
ATOM 2895 C C . GLU A 1 362 ? -24.499 -9.127 6.204 1.00 89.31 362 GLU A C 1
ATOM 2897 O O . GLU A 1 362 ? -25.220 -9.243 7.200 1.00 89.31 362 GLU A O 1
ATOM 2902 N N . ILE A 1 363 ? -23.612 -10.066 5.864 1.00 92.25 363 ILE A N 1
ATOM 2903 C CA . ILE A 1 363 ? -23.308 -11.235 6.695 1.00 92.25 363 ILE A CA 1
ATOM 2904 C C . ILE A 1 363 ? -22.418 -10.798 7.858 1.00 92.25 363 ILE A C 1
ATOM 2906 O O . ILE A 1 363 ? -21.396 -10.135 7.672 1.00 92.25 363 ILE A O 1
ATOM 2910 N N . GLN A 1 364 ? -22.808 -11.184 9.073 1.00 93.06 364 GLN A N 1
ATOM 2911 C CA . GLN A 1 364 ? -22.188 -10.699 10.300 1.00 93.06 364 GLN A CA 1
ATOM 2912 C C . GLN A 1 364 ? -20.970 -11.531 10.694 1.00 93.06 364 GLN A C 1
ATOM 2914 O O . GLN A 1 364 ? -20.927 -12.740 10.471 1.00 93.06 364 GLN A O 1
ATOM 2919 N N . ILE A 1 365 ? -20.006 -10.883 11.348 1.00 94.06 365 ILE A N 1
ATOM 2920 C CA . ILE A 1 365 ? -18.858 -11.546 11.969 1.00 94.06 365 ILE A CA 1
ATOM 2921 C C . ILE A 1 365 ? -19.132 -11.686 13.469 1.00 94.06 365 ILE A C 1
ATOM 2923 O O . ILE A 1 365 ? -19.230 -10.686 14.183 1.00 94.06 365 ILE A O 1
ATOM 2927 N N . VAL A 1 366 ? -19.211 -12.923 13.956 1.00 94.06 366 VAL A N 1
ATOM 2928 C CA . VAL A 1 366 ? -19.469 -13.259 15.367 1.00 94.06 366 VAL A CA 1
ATOM 2929 C C . VAL A 1 366 ? -18.339 -14.109 15.943 1.00 94.06 366 VAL A C 1
ATOM 2931 O O . VAL A 1 366 ? -17.530 -14.658 15.198 1.00 94.06 366 VAL A O 1
ATOM 2934 N N . GLU A 1 367 ? -18.263 -14.197 17.268 1.00 94.56 367 GLU A N 1
ATOM 2935 C CA . GLU A 1 367 ? -17.365 -15.132 17.952 1.00 94.56 367 GLU A CA 1
ATOM 2936 C C . GLU A 1 367 ? -18.083 -16.463 18.185 1.00 94.56 367 GLU A C 1
ATOM 2938 O O . GLU A 1 367 ? -19.240 -16.476 18.607 1.00 94.56 367 GLU A O 1
ATOM 2943 N N . ASP A 1 368 ? -17.407 -17.570 17.877 1.00 91.00 368 ASP A N 1
ATOM 2944 C CA . ASP A 1 368 ? -17.847 -18.909 18.269 1.00 91.00 368 ASP A CA 1
ATOM 2945 C C . ASP A 1 368 ? -17.458 -19.232 19.725 1.00 91.00 368 ASP A C 1
ATOM 2947 O O . ASP A 1 368 ? -16.790 -18.447 20.405 1.00 91.00 368 ASP A O 1
ATOM 2951 N N . ASP A 1 369 ? -17.835 -20.420 20.202 1.00 89.81 369 ASP A N 1
ATOM 2952 C CA . ASP A 1 369 ? -17.546 -20.876 21.571 1.00 89.81 369 ASP A CA 1
ATOM 2953 C C . ASP A 1 369 ? -16.037 -20.935 21.891 1.00 89.81 369 ASP A C 1
ATOM 2955 O O . ASP A 1 369 ? -15.634 -20.881 23.055 1.00 89.81 369 ASP A O 1
ATOM 2959 N N . ASN A 1 370 ? -15.183 -20.998 20.864 1.00 89.44 370 ASN A N 1
ATOM 2960 C CA . ASN A 1 370 ? -13.726 -21.010 20.981 1.00 89.44 370 ASN A CA 1
ATOM 2961 C C . ASN A 1 370 ? -13.101 -19.613 20.807 1.00 89.44 370 ASN A C 1
ATOM 2963 O O . ASN A 1 370 ? -11.877 -19.506 20.681 1.00 89.44 370 ASN A O 1
ATOM 2967 N N . LYS A 1 371 ? -13.910 -18.541 20.804 1.00 87.88 371 LYS A N 1
ATOM 2968 C CA . LYS A 1 371 ? -13.497 -17.145 20.554 1.00 87.88 371 LYS A CA 1
ATOM 2969 C C . LYS A 1 371 ? -12.891 -16.920 19.166 1.00 87.88 371 LYS A C 1
ATOM 2971 O O . LYS A 1 371 ? -12.121 -15.978 18.959 1.00 87.88 371 LYS A O 1
ATOM 2976 N N . LYS A 1 372 ? -13.207 -17.783 18.202 1.00 92.31 372 LYS A N 1
ATOM 2977 C CA . LYS A 1 372 ? -12.809 -17.613 16.806 1.00 92.31 372 LYS A CA 1
ATOM 2978 C C . LYS A 1 372 ? -13.841 -16.742 16.099 1.00 92.31 372 LYS A C 1
ATOM 2980 O O . LYS A 1 372 ? -15.042 -16.932 16.260 1.00 92.31 372 LYS A O 1
ATOM 2985 N N . LEU A 1 373 ? -13.370 -15.814 15.269 1.00 93.31 373 LEU A N 1
ATOM 2986 C CA . LEU A 1 373 ? -14.243 -15.019 14.413 1.00 93.31 373 LEU A CA 1
ATOM 2987 C C . LEU A 1 373 ? -14.744 -15.872 13.244 1.00 93.31 373 LEU A C 1
ATOM 2989 O O . LEU A 1 373 ? -13.930 -16.401 12.476 1.00 93.31 373 LEU A O 1
ATOM 2993 N N . ILE A 1 374 ? -16.065 -15.974 13.116 1.00 94.06 374 ILE A N 1
ATOM 2994 C CA . ILE A 1 374 ? -16.777 -16.710 12.066 1.00 94.06 374 ILE A CA 1
ATOM 2995 C C . ILE A 1 374 ? -17.842 -15.828 11.408 1.00 94.06 374 ILE A C 1
ATOM 2997 O O . ILE A 1 374 ? -18.307 -14.850 11.995 1.00 94.06 374 ILE A O 1
ATOM 3001 N N . TRP A 1 375 ? -18.247 -16.193 10.194 1.00 94.44 375 TRP A N 1
ATOM 3002 C CA . TRP A 1 375 ? -19.298 -15.505 9.446 1.00 94.44 375 TRP A CA 1
ATOM 3003 C C . TRP A 1 375 ? -20.641 -16.189 9.678 1.00 94.44 375 TRP A C 1
ATOM 3005 O O . TRP A 1 375 ? -20.744 -17.412 9.600 1.00 94.44 375 TRP A O 1
ATOM 3015 N N . LYS A 1 376 ? -21.675 -15.403 9.976 1.00 95.81 376 LYS A N 1
ATOM 3016 C CA . LYS A 1 376 ? -23.010 -15.899 10.303 1.00 95.81 376 LYS A CA 1
ATOM 3017 C C . LYS A 1 376 ? -24.077 -15.067 9.608 1.00 95.81 376 LYS A C 1
ATOM 3019 O O . LYS A 1 376 ? -24.119 -13.844 9.740 1.00 95.81 376 LYS A O 1
ATOM 3024 N N . CYS A 1 377 ? -24.973 -15.738 8.890 1.00 95.81 377 CYS A N 1
ATOM 3025 C CA . CYS A 1 377 ? -26.153 -15.095 8.329 1.00 95.81 377 CYS A CA 1
ATOM 3026 C C . CYS A 1 377 ? -27.074 -14.613 9.466 1.00 95.81 377 CYS A C 1
ATOM 3028 O O . CYS A 1 377 ? -27.520 -15.449 10.258 1.00 95.81 377 CYS A O 1
ATOM 3030 N N . PRO A 1 378 ? -27.416 -13.314 9.541 1.00 95.81 378 PRO A N 1
ATOM 3031 C CA . PRO A 1 378 ? -28.284 -12.799 10.600 1.00 95.81 378 PRO A CA 1
ATOM 3032 C C . PRO A 1 378 ? -29.741 -13.262 10.453 1.00 95.81 378 PRO A C 1
ATOM 3034 O O . PRO A 1 378 ? -30.457 -13.327 11.444 1.00 95.81 378 PRO A O 1
ATOM 3037 N N . ASN A 1 379 ? -30.173 -13.623 9.238 1.00 95.81 379 ASN A N 1
ATOM 3038 C CA . ASN A 1 379 ? -31.554 -14.026 8.964 1.00 95.81 379 ASN A CA 1
ATOM 3039 C C . ASN A 1 379 ? -31.852 -15.487 9.357 1.00 95.81 379 ASN A C 1
ATOM 3041 O O . ASN A 1 379 ? -32.876 -15.770 9.963 1.00 95.81 379 ASN A O 1
ATOM 3045 N N . CYS A 1 380 ? -30.966 -16.433 9.017 1.00 95.94 380 CYS A N 1
ATOM 3046 C CA . CYS A 1 380 ? -31.205 -17.871 9.254 1.00 95.94 380 CYS A CA 1
ATOM 3047 C C . CYS A 1 380 ? -30.170 -18.552 10.159 1.00 95.94 380 CYS A C 1
ATOM 3049 O O . CYS A 1 380 ? -30.289 -19.740 10.441 1.00 95.94 380 CYS A O 1
ATOM 3051 N N . GLY A 1 381 ? -29.129 -17.835 10.586 1.00 96.25 381 GLY A N 1
ATOM 3052 C CA . GLY A 1 381 ? -28.057 -18.391 11.406 1.00 96.25 381 GLY A CA 1
ATOM 3053 C C . GLY A 1 381 ? -27.057 -19.281 10.664 1.00 96.25 381 GLY A C 1
ATOM 3054 O O . GLY A 1 381 ? -26.186 -19.834 11.328 1.00 96.25 381 GLY A O 1
ATOM 3055 N N . ASN A 1 382 ? -27.143 -19.411 9.331 1.00 95.62 382 ASN A N 1
ATOM 3056 C CA . ASN A 1 382 ? -26.198 -20.201 8.536 1.00 95.62 382 ASN A CA 1
ATOM 3057 C C . ASN A 1 382 ? -24.747 -19.741 8.759 1.00 95.62 382 ASN A C 1
ATOM 3059 O O . ASN A 1 382 ? -24.451 -18.553 8.618 1.00 95.62 382 ASN A O 1
ATOM 3063 N N . THR A 1 383 ? -23.866 -20.694 9.051 1.00 94.75 383 THR A N 1
ATOM 3064 C CA . THR A 1 383 ? -22.413 -20.514 9.197 1.00 94.75 383 THR A CA 1
ATOM 3065 C C . THR A 1 383 ? -21.617 -21.382 8.217 1.00 94.75 383 THR A C 1
ATOM 3067 O O . THR A 1 383 ? -20.390 -21.394 8.274 1.00 94.75 383 THR A O 1
ATOM 3070 N N . ASP A 1 384 ? -22.288 -22.124 7.323 1.00 91.88 384 ASP A N 1
ATOM 3071 C CA . ASP A 1 384 ? -21.625 -22.883 6.261 1.00 91.88 384 ASP A CA 1
ATOM 3072 C C . ASP A 1 384 ? -21.081 -21.913 5.211 1.00 91.88 384 ASP A C 1
ATOM 3074 O O . ASP A 1 384 ? -21.826 -21.372 4.388 1.00 91.88 384 ASP A O 1
ATOM 3078 N N . GLU A 1 385 ? -19.767 -21.710 5.263 1.00 90.94 385 GLU A N 1
ATOM 3079 C CA . GLU A 1 385 ? -18.987 -20.870 4.359 1.00 90.94 385 GLU A CA 1
ATOM 3080 C C . GLU A 1 385 ? -19.244 -21.203 2.876 1.00 90.94 385 GLU A C 1
ATOM 3082 O O . GLU A 1 385 ? -19.309 -20.296 2.053 1.00 90.94 385 GLU A O 1
ATOM 3087 N N . ASN A 1 386 ? -19.521 -22.463 2.516 1.00 89.38 386 ASN A N 1
ATOM 3088 C CA . ASN A 1 386 ? -19.799 -22.834 1.118 1.00 89.38 386 ASN A CA 1
ATOM 3089 C C . ASN A 1 386 ? -21.162 -22.340 0.613 1.00 89.38 386 ASN A C 1
ATOM 3091 O O . ASN A 1 386 ? -21.414 -22.326 -0.591 1.00 89.38 386 ASN A O 1
ATOM 3095 N N . LYS A 1 387 ? -22.054 -21.949 1.528 1.00 90.38 387 LYS A N 1
ATOM 3096 C CA . LYS A 1 387 ? -23.396 -21.426 1.235 1.00 90.38 387 LYS A CA 1
ATOM 3097 C C . LYS A 1 387 ? -23.521 -19.937 1.554 1.00 90.38 387 LYS A C 1
ATOM 3099 O O . LYS A 1 387 ? -24.630 -19.394 1.561 1.00 90.38 387 LYS A O 1
ATOM 3104 N N . LEU A 1 388 ? -22.399 -19.278 1.833 1.00 89.75 388 LEU A N 1
ATOM 3105 C CA . LEU A 1 388 ? -22.302 -17.847 2.078 1.00 89.75 388 LEU A CA 1
ATOM 3106 C C . LEU A 1 388 ? -21.382 -17.230 1.029 1.00 89.75 388 LEU A C 1
ATOM 3108 O O . LEU A 1 388 ? -20.196 -17.530 0.968 1.00 89.75 388 LEU A O 1
ATOM 3112 N N . ASN A 1 389 ? -21.916 -16.312 0.236 1.00 89.69 389 ASN A N 1
ATOM 3113 C CA . ASN A 1 389 ? -21.098 -15.464 -0.615 1.00 89.69 389 ASN A CA 1
ATOM 3114 C C . ASN A 1 389 ? -20.823 -14.183 0.165 1.00 89.69 389 ASN A C 1
ATOM 3116 O O . ASN A 1 389 ? -21.738 -13.392 0.364 1.00 89.69 389 ASN A O 1
ATOM 3120 N N . VAL A 1 390 ? -19.589 -13.998 0.633 1.00 88.12 390 VAL A N 1
ATOM 3121 C CA . VAL A 1 390 ? -19.170 -12.776 1.331 1.00 88.12 390 VAL A CA 1
ATOM 3122 C C . VAL A 1 390 ? -18.149 -12.046 0.478 1.00 88.12 390 VAL A C 1
ATOM 3124 O O . VAL A 1 390 ? -17.023 -12.523 0.326 1.00 88.12 390 VAL A O 1
ATOM 3127 N N . ALA A 1 391 ? -18.520 -10.894 -0.081 1.00 86.69 391 ALA A N 1
ATOM 3128 C CA . ALA A 1 391 ? -17.615 -10.099 -0.903 1.00 86.69 391 ALA A CA 1
ATOM 3129 C C . ALA A 1 391 ? -17.096 -8.894 -0.117 1.00 86.69 391 ALA A C 1
ATOM 3131 O O . ALA A 1 391 ? -17.853 -8.022 0.320 1.00 86.69 391 ALA A O 1
ATOM 3132 N N . ARG A 1 392 ? -15.774 -8.818 0.055 1.00 84.94 392 ARG A N 1
ATOM 3133 C CA . ARG A 1 392 ? -15.105 -7.649 0.644 1.00 84.94 392 ARG A CA 1
ATOM 3134 C C . ARG A 1 392 ? -13.909 -7.252 -0.200 1.00 84.94 392 ARG A C 1
ATOM 3136 O O . ARG A 1 392 ? -13.242 -8.092 -0.809 1.00 84.94 392 ARG A O 1
ATOM 3143 N N . ARG A 1 393 ? -13.601 -5.956 -0.171 1.00 80.06 393 ARG A N 1
ATOM 3144 C CA . ARG A 1 393 ? -12.347 -5.412 -0.686 1.00 80.06 393 ARG A CA 1
ATOM 3145 C C . ARG A 1 393 ? -11.397 -5.163 0.477 1.00 80.06 393 ARG A C 1
ATOM 3147 O O . ARG A 1 393 ? -11.626 -4.293 1.315 1.00 80.06 393 ARG A O 1
ATOM 3154 N N . THR A 1 394 ? -10.330 -5.950 0.552 1.00 71.81 394 THR A N 1
ATOM 3155 C CA . THR A 1 394 ? -9.397 -5.888 1.686 1.00 71.81 394 THR A CA 1
ATOM 3156 C C . THR A 1 394 ? -8.162 -5.051 1.387 1.00 71.81 394 THR A C 1
ATOM 3158 O O . THR A 1 394 ? -7.771 -4.241 2.224 1.00 71.81 394 THR A O 1
ATOM 3161 N N . CYS A 1 395 ? -7.539 -5.216 0.216 1.00 62.84 395 CYS A N 1
ATOM 3162 C CA . CYS A 1 395 ? -6.305 -4.496 -0.137 1.00 62.84 395 CYS A CA 1
ATOM 3163 C C . CYS A 1 395 ? -6.254 -3.939 -1.564 1.00 62.84 395 CYS A C 1
ATOM 3165 O O . CYS A 1 395 ? -5.414 -3.071 -1.818 1.00 62.84 395 CYS A O 1
ATOM 3167 N N . GLY A 1 396 ? -7.140 -4.383 -2.459 1.00 65.50 396 GLY A N 1
ATOM 3168 C CA . GLY A 1 396 ? -7.186 -3.947 -3.861 1.00 65.50 396 GLY A CA 1
ATOM 3169 C C . GLY A 1 396 ? -8.263 -4.653 -4.671 1.00 65.50 396 GLY A C 1
ATOM 3170 O O . GLY A 1 396 ? -8.985 -4.012 -5.418 1.00 65.50 396 GLY A O 1
ATOM 3171 N N . TYR A 1 397 ? -8.419 -5.961 -4.480 1.00 69.94 397 TYR A N 1
ATOM 3172 C CA . TYR A 1 397 ? -9.415 -6.754 -5.198 1.00 69.94 397 TYR A CA 1
ATOM 3173 C C . TYR A 1 397 ? -10.641 -7.055 -4.340 1.00 69.94 397 TYR A C 1
ATOM 3175 O O . TYR A 1 397 ? -10.545 -7.159 -3.113 1.00 69.94 397 TYR A O 1
ATOM 3183 N N . ILE A 1 398 ? -11.787 -7.235 -4.999 1.00 77.62 398 ILE A N 1
ATOM 3184 C CA . ILE A 1 398 ? -12.952 -7.868 -4.380 1.00 77.62 398 ILE A CA 1
ATOM 3185 C C . ILE A 1 398 ? -12.688 -9.370 -4.370 1.00 77.62 398 ILE A C 1
ATOM 3187 O O . ILE A 1 398 ? -12.584 -9.994 -5.425 1.00 77.62 398 ILE A O 1
ATOM 3191 N N . GLY A 1 399 ? -12.559 -9.934 -3.174 1.00 69.88 399 GLY A N 1
ATOM 3192 C CA . GLY A 1 399 ? -12.501 -11.375 -2.976 1.00 69.88 399 GLY A CA 1
ATOM 3193 C C . GLY A 1 399 ? -13.827 -11.883 -2.426 1.00 69.88 399 GLY A C 1
ATOM 3194 O O . GLY A 1 399 ? -14.402 -11.252 -1.542 1.00 69.88 399 GLY A O 1
ATOM 3195 N N . SER A 1 400 ? -14.277 -13.029 -2.932 1.00 68.25 400 SER A N 1
ATOM 3196 C CA . SER A 1 400 ? -15.403 -13.804 -2.395 1.00 68.25 400 SER A CA 1
ATOM 3197 C C . SER A 1 400 ? -14.903 -14.990 -1.559 1.00 68.25 400 SER A C 1
ATOM 3199 O O . SER A 1 400 ? -15.347 -16.118 -1.753 1.00 68.25 400 SER A O 1
ATOM 3201 N N . ASN A 1 401 ? -13.900 -14.755 -0.709 1.00 67.56 401 ASN A N 1
ATOM 3202 C CA . ASN A 1 401 ? -13.218 -15.794 0.061 1.00 67.56 401 ASN A CA 1
ATOM 3203 C C . ASN A 1 401 ? -13.181 -15.401 1.532 1.00 67.56 401 ASN A C 1
ATOM 3205 O O . ASN A 1 401 ? -12.957 -14.239 1.852 1.00 67.56 401 ASN A O 1
ATOM 3209 N N . PHE A 1 402 ? -13.286 -16.380 2.422 1.00 79.69 402 PHE A N 1
ATOM 3210 C CA . PHE A 1 402 ? -13.084 -16.162 3.848 1.00 79.69 402 PHE A CA 1
ATOM 3211 C C . PHE A 1 402 ? -11.610 -15.862 4.145 1.00 79.69 402 PHE A C 1
ATOM 3213 O O . PHE A 1 402 ? -10.698 -16.493 3.604 1.00 79.69 402 PHE A O 1
ATOM 3220 N N . TRP A 1 403 ? -11.364 -14.860 4.991 1.00 85.12 403 TRP A N 1
ATOM 3221 C CA . TRP A 1 403 ? -10.016 -14.393 5.311 1.00 85.12 403 TRP A CA 1
ATOM 3222 C C . TRP A 1 403 ? -9.485 -14.983 6.625 1.00 85.12 403 TRP A C 1
ATOM 3224 O O . TRP A 1 403 ? -10.221 -15.513 7.457 1.00 85.12 403 TRP A O 1
ATOM 3234 N N . ASN A 1 404 ? -8.167 -14.867 6.832 1.00 86.19 404 ASN A N 1
ATOM 3235 C CA . ASN A 1 404 ? -7.538 -15.241 8.101 1.00 86.19 404 ASN A CA 1
ATOM 3236 C C . ASN A 1 404 ? -8.074 -14.398 9.276 1.00 86.19 404 ASN A C 1
ATOM 3238 O O . ASN A 1 404 ? -8.606 -13.310 9.080 1.00 86.19 404 ASN A O 1
ATOM 3242 N N . GLN A 1 405 ? -7.869 -14.868 10.511 1.00 88.06 405 GLN A N 1
ATOM 3243 C CA . GLN A 1 405 ? -8.412 -14.224 11.716 1.00 88.06 405 GLN A CA 1
ATOM 3244 C C . GLN A 1 405 ? -8.009 -12.750 11.875 1.00 88.06 405 GLN A C 1
ATOM 3246 O O . GLN A 1 405 ? -8.834 -11.951 12.301 1.00 88.06 405 GLN A O 1
ATOM 3251 N N . GLY A 1 406 ? -6.782 -12.364 11.501 1.00 87.00 406 GLY A N 1
ATOM 3252 C CA . GLY A 1 406 ? -6.354 -10.962 11.571 1.00 87.00 406 GLY A CA 1
ATOM 3253 C C . GLY A 1 406 ? -7.101 -10.067 10.596 1.00 87.00 406 GLY A C 1
ATOM 3254 O O . GLY A 1 406 ? -7.533 -8.979 10.958 1.00 87.00 406 GLY A O 1
ATOM 3255 N N . ARG A 1 407 ? -7.305 -10.546 9.369 1.00 87.62 407 ARG A N 1
ATOM 3256 C CA . ARG A 1 407 ? -8.062 -9.810 8.360 1.00 87.62 407 ARG A CA 1
ATOM 3257 C C . ARG A 1 407 ? -9.559 -9.791 8.669 1.00 87.62 407 ARG A C 1
ATOM 3259 O O . ARG A 1 407 ? -10.188 -8.759 8.495 1.00 87.62 407 ARG A O 1
ATOM 3266 N N . THR A 1 408 ? -10.118 -10.888 9.168 1.00 89.94 408 THR A N 1
ATOM 3267 C CA . THR A 1 408 ? -11.512 -10.935 9.630 1.00 89.94 408 THR A CA 1
ATOM 3268 C C . THR A 1 408 ? -11.733 -9.980 10.806 1.00 89.94 408 THR A C 1
ATOM 3270 O O . THR A 1 408 ? -12.736 -9.273 10.827 1.00 89.94 408 THR A O 1
ATOM 3273 N N . GLN A 1 409 ? -10.775 -9.886 11.738 1.00 91.75 409 GLN A N 1
ATOM 3274 C CA . GLN A 1 409 ? -10.804 -8.889 12.811 1.00 91.75 409 GLN A CA 1
ATOM 3275 C C . GLN A 1 409 ? -10.768 -7.462 12.250 1.00 91.75 409 GLN A C 1
ATOM 3277 O O . GLN A 1 409 ? -11.602 -6.647 12.623 1.00 91.75 409 GLN A O 1
ATOM 3282 N N . GLU A 1 410 ? -9.847 -7.175 11.328 1.00 92.06 410 GLU A N 1
ATOM 3283 C CA . GLU A 1 410 ? -9.734 -5.859 10.693 1.00 92.06 410 GLU A CA 1
ATOM 3284 C C . GLU A 1 410 ? -11.034 -5.449 9.992 1.00 92.06 410 GLU A C 1
ATOM 3286 O O . GLU A 1 410 ? -11.497 -4.340 10.216 1.00 92.06 410 GLU A O 1
ATOM 3291 N N . ILE A 1 411 ? -11.664 -6.348 9.223 1.00 90.19 411 ILE A N 1
ATOM 3292 C CA . ILE A 1 411 ? -12.950 -6.092 8.547 1.00 90.19 411 ILE A CA 1
ATOM 3293 C C . ILE A 1 411 ? -14.076 -5.832 9.557 1.00 90.19 411 ILE A C 1
ATOM 3295 O O . ILE A 1 411 ? -14.871 -4.919 9.344 1.00 90.19 411 ILE A O 1
ATOM 3299 N N . LYS A 1 412 ? -14.150 -6.614 10.646 1.00 91.44 412 LYS A N 1
ATOM 3300 C CA . LYS A 1 412 ? -15.159 -6.448 11.711 1.00 91.44 412 LYS A CA 1
ATOM 3301 C C . LYS A 1 412 ? -15.075 -5.068 12.367 1.00 91.44 412 LYS A C 1
ATOM 3303 O O . LYS A 1 412 ? -16.093 -4.529 12.782 1.00 91.44 412 LYS A O 1
ATOM 3308 N N . GLU A 1 413 ? -13.866 -4.531 12.483 1.00 92.69 413 GLU A N 1
ATOM 3309 C CA . GLU A 1 413 ? -13.571 -3.291 13.200 1.00 92.69 413 GLU A CA 1
ATOM 3310 C C . GLU A 1 413 ? -13.617 -2.031 12.310 1.00 92.69 413 GLU A C 1
ATOM 3312 O O . GLU A 1 413 ? -13.418 -0.929 12.820 1.00 92.69 413 GLU A O 1
ATOM 3317 N N . ARG A 1 414 ? -13.887 -2.168 11.001 1.00 91.81 414 ARG A N 1
ATOM 3318 C CA . ARG A 1 414 ? -13.985 -1.032 10.072 1.00 91.81 414 ARG A CA 1
ATOM 3319 C C . ARG A 1 414 ? -15.192 -0.150 10.369 1.00 91.81 414 ARG A C 1
ATOM 3321 O O . ARG A 1 414 ? -16.335 -0.601 10.292 1.00 91.81 414 ARG A O 1
ATOM 3328 N N . VAL A 1 415 ? -14.929 1.132 10.597 1.00 91.19 415 VAL A N 1
ATOM 3329 C CA . VAL A 1 415 ? -15.959 2.170 10.662 1.00 91.19 415 VAL A CA 1
ATOM 3330 C C . VAL A 1 415 ? -16.529 2.437 9.267 1.00 91.19 415 VAL A C 1
ATOM 3332 O O . VAL A 1 415 ? -15.804 2.467 8.272 1.00 91.19 415 VAL A O 1
ATOM 3335 N N . VAL A 1 416 ? -17.846 2.633 9.196 1.00 89.69 416 VAL A N 1
ATOM 3336 C CA . VAL A 1 416 ? -18.525 3.118 7.991 1.00 89.69 416 VAL A CA 1
ATOM 3337 C C . VAL A 1 416 ? -18.430 4.645 7.975 1.00 89.69 416 VAL A C 1
ATOM 3339 O O . VAL A 1 416 ? -18.794 5.302 8.946 1.00 89.69 416 VAL A O 1
ATOM 3342 N N . HIS A 1 417 ? -17.934 5.220 6.881 1.00 90.62 417 HIS A N 1
ATOM 3343 C CA . HIS A 1 417 ? -17.613 6.652 6.803 1.00 90.62 417 HIS A CA 1
ATOM 3344 C C . HIS A 1 417 ? -18.756 7.508 6.234 1.00 90.62 417 HIS A C 1
ATOM 3346 O O . HIS A 1 417 ? -18.598 8.718 6.057 1.00 90.62 417 HIS A O 1
ATOM 3352 N N . LEU A 1 418 ? -19.878 6.872 5.889 1.00 82.75 418 LEU A N 1
ATOM 3353 C CA . LEU A 1 418 ? -21.109 7.503 5.426 1.00 82.75 418 LEU A CA 1
ATOM 3354 C C . LEU A 1 418 ? -22.323 6.846 6.074 1.00 82.75 418 LEU A C 1
ATOM 3356 O O . LEU A 1 418 ? -22.413 5.623 6.116 1.00 82.75 418 LEU A O 1
ATOM 3360 N N . GLY A 1 419 ? -23.303 7.654 6.448 1.00 67.69 419 GLY A N 1
ATOM 3361 C CA . GLY A 1 419 ? -24.475 7.207 7.195 1.00 67.69 419 GLY A CA 1
ATOM 3362 C C . GLY A 1 419 ? -24.423 7.726 8.623 1.00 67.69 419 GLY A C 1
ATOM 3363 O O . GLY A 1 419 ? -23.402 8.275 9.044 1.00 67.69 419 GLY A O 1
ATOM 3364 N N . ASP A 1 420 ? -25.543 7.600 9.325 1.00 45.69 420 ASP A N 1
ATOM 3365 C CA . ASP A 1 420 ? -25.711 8.156 10.662 1.00 45.69 420 ASP A CA 1
ATOM 3366 C C . ASP A 1 420 ? -24.758 7.448 11.637 1.00 45.69 420 ASP A C 1
ATOM 3368 O O . ASP A 1 420 ? -25.020 6.349 12.121 1.00 45.69 420 ASP A O 1
ATOM 3372 N N . ASN A 1 421 ? -23.612 8.082 11.888 1.00 39.66 421 ASN A N 1
ATOM 3373 C CA . ASN A 1 421 ? -22.800 7.856 13.080 1.00 39.66 421 ASN A CA 1
ATOM 3374 C C . ASN A 1 421 ? -23.294 8.781 14.212 1.00 39.66 421 ASN A C 1
ATOM 3376 O O . ASN A 1 421 ? -22.486 9.408 14.898 1.00 39.66 421 ASN A O 1
ATOM 3380 N N . GLU A 1 422 ? -24.620 8.857 14.371 1.00 30.38 422 GLU A N 1
ATOM 3381 C CA . GLU A 1 422 ? -25.345 9.329 15.559 1.00 30.38 422 GLU A CA 1
ATOM 3382 C C . GLU A 1 422 ? -26.504 8.377 15.873 1.00 30.38 422 GLU A C 1
ATOM 3384 O O . GLU A 1 422 ? -27.313 8.098 14.957 1.00 30.38 422 GLU A O 1
#

Radius of gyration: 24.08 Å; chains: 1; bounding box: 56×50×66 Å